Protein AF-A0A8H3DSY0-F1 (afdb_monomer)

Sequence (390 aa):
MTAYTLTVRREDEESLHKKRCLLPPDAIEKLGINTGEVIGVTAVDATRPIVLCVAWPWTQDVIQSGISLSQFSAKALNLGDGAQAQVWKNSLEGQIRRTSRVSLKPLESLPASAEKRRDWLKLLARETLIDLKYVIQGQVLTVTFEGHPRLFQIVEFDPKSQPEKLGEGIAGLSITQSIDWRSVIQSAAEVDWDTRVDVADEHETKPPIAAPVGSPYSMVGGLDKQIAVVRDLIEIPLTHPGLFHQFGLKLPKGILLYGPPGTGKTHLARAIARSTHASLLAISGAELASAFHGETEARLRAVFADARKQSPCIIVLDEVDAMCPRREDGGSGGVEARVVATLLTELDGIDAGGANDEPPRIVVVATTNRPNAIDPALRRPGRFDREIEI

InterPro domains:
  IPR003593 AAA+ ATPase domain [SM00382] (251-389)
  IPR003959 ATPase, AAA-type, core [PF00004] (255-390)
  IPR003960 ATPase, AAA-type, conserved site [PS00674] (362-380)
  IPR027417 P-loop containing nucleoside triphosphate hydrolase [G3DSA:3.40.50.300] (207-390)
  IPR027417 P-loop containing nucleoside triphosphate hydrolase [SSF52540] (220-390)
  IPR050168 AAA ATPase domain-containing protein [PTHR23077] (151-390)

Structure (mmCIF, N/CA/C/O backbone):
data_AF-A0A8H3DSY0-F1
#
_entry.id   AF-A0A8H3DSY0-F1
#
loop_
_atom_site.group_PDB
_atom_site.id
_atom_site.type_symbol
_atom_site.label_atom_id
_atom_site.label_alt_id
_atom_site.label_comp_id
_atom_site.label_asym_id
_atom_site.label_entity_id
_atom_site.label_seq_id
_atom_site.pdbx_PDB_ins_code
_atom_site.Cartn_x
_atom_site.Cartn_y
_atom_site.Cartn_z
_atom_site.occupancy
_atom_site.B_iso_or_equiv
_atom_site.auth_seq_id
_atom_site.auth_comp_id
_atom_site.auth_asym_id
_atom_site.auth_atom_id
_atom_site.pdbx_PDB_model_num
ATOM 1 N N . MET A 1 1 ? -18.916 -11.161 25.802 1.00 49.97 1 MET A N 1
ATOM 2 C CA . MET A 1 1 ? -19.747 -10.087 26.392 1.00 49.97 1 MET A CA 1
ATOM 3 C C . MET A 1 1 ? -21.089 -10.033 25.689 1.00 49.97 1 MET A C 1
ATOM 5 O O . MET A 1 1 ? -21.115 -9.998 24.465 1.00 49.97 1 MET A O 1
ATOM 9 N N . THR A 1 2 ? -22.169 -10.094 26.462 1.00 56.16 2 THR A N 1
ATOM 10 C CA . THR A 1 2 ? -23.566 -10.007 26.022 1.00 56.16 2 THR A CA 1
ATOM 11 C C . THR A 1 2 ? -23.870 -8.583 25.548 1.00 56.16 2 THR A C 1
ATOM 13 O O . THR A 1 2 ? -23.725 -7.637 26.315 1.00 56.16 2 THR A O 1
ATOM 16 N N . ALA A 1 3 ? -24.240 -8.417 24.277 1.00 64.12 3 ALA A N 1
ATOM 17 C CA . ALA A 1 3 ? -24.782 -7.156 23.775 1.00 64.12 3 ALA A CA 1
ATOM 18 C C . ALA A 1 3 ? -26.292 -7.139 24.044 1.00 64.12 3 ALA A C 1
ATOM 20 O O . ALA A 1 3 ? -26.982 -8.117 23.748 1.00 64.12 3 ALA A O 1
ATOM 21 N N . TYR A 1 4 ? -26.803 -6.056 24.624 1.00 71.81 4 TYR A N 1
ATOM 22 C CA . TYR A 1 4 ? -28.227 -5.890 24.905 1.00 71.81 4 TYR A CA 1
ATOM 23 C C . TYR A 1 4 ? -28.823 -4.898 23.912 1.00 71.81 4 TYR A C 1
ATOM 25 O O . TYR A 1 4 ? -28.290 -3.805 23.731 1.00 71.81 4 TYR A O 1
ATOM 33 N N . THR A 1 5 ? -29.904 -5.290 23.240 1.00 77.00 5 THR A N 1
ATOM 34 C CA . THR A 1 5 ? -30.566 -4.427 22.253 1.00 77.00 5 THR A CA 1
ATOM 35 C C . THR A 1 5 ? -31.666 -3.626 22.937 1.00 77.00 5 THR A C 1
ATOM 37 O O . THR A 1 5 ? -32.528 -4.198 23.602 1.00 77.00 5 THR A O 1
ATOM 40 N N . LEU A 1 6 ? -31.626 -2.306 22.782 1.00 78.56 6 LEU A N 1
ATOM 41 C CA . LEU A 1 6 ? -32.571 -1.356 23.363 1.00 78.56 6 LEU A CA 1
ATOM 42 C C . LEU A 1 6 ? -33.129 -0.435 22.281 1.00 78.56 6 LEU A C 1
ATOM 44 O O . LEU A 1 6 ? -32.470 -0.153 21.281 1.00 78.56 6 LEU A O 1
ATOM 48 N N . THR A 1 7 ? -34.346 0.054 22.495 1.00 79.12 7 THR A N 1
ATOM 49 C CA . THR A 1 7 ? -34.981 1.021 21.591 1.00 79.12 7 THR A CA 1
ATOM 50 C C . THR A 1 7 ? -34.541 2.434 21.961 1.00 79.12 7 THR A C 1
ATOM 52 O O . THR A 1 7 ? -34.705 2.853 23.103 1.00 79.12 7 THR A O 1
ATOM 55 N N . VAL A 1 8 ? -33.969 3.176 21.021 1.00 77.38 8 VAL A N 1
ATOM 56 C CA . VAL A 1 8 ? -33.474 4.534 21.236 1.00 77.38 8 VAL A CA 1
ATOM 57 C C . VAL A 1 8 ? -34.634 5.499 21.396 1.00 77.38 8 VAL A C 1
ATOM 59 O O . VAL A 1 8 ? -35.531 5.566 20.554 1.00 77.38 8 VAL A O 1
ATOM 62 N N . ARG A 1 9 ? -34.563 6.290 22.461 1.00 73.81 9 ARG A N 1
ATOM 63 C CA . ARG A 1 9 ? -35.343 7.505 22.639 1.00 73.81 9 ARG A CA 1
ATOM 64 C C . ARG A 1 9 ? -34.377 8.675 22.761 1.00 73.81 9 ARG A C 1
ATOM 66 O O . ARG A 1 9 ? -33.418 8.628 23.530 1.00 73.81 9 ARG A O 1
ATOM 73 N N . ARG A 1 10 ? -34.599 9.705 21.963 1.00 63.56 10 ARG A N 1
ATOM 74 C CA . ARG A 1 10 ? -33.813 10.927 21.964 1.00 63.56 10 ARG A CA 1
ATOM 75 C C . ARG A 1 10 ? -34.325 11.835 23.068 1.00 63.56 10 ARG A C 1
ATOM 77 O O . ARG A 1 10 ? -35.527 12.029 23.228 1.00 63.56 10 ARG A O 1
ATOM 84 N N . GLU A 1 11 ? -33.392 12.380 23.830 1.00 64.12 11 GLU A N 1
ATOM 85 C CA . GLU A 1 11 ? -33.694 13.405 24.820 1.00 64.12 11 GLU A CA 1
ATOM 86 C C . GLU A 1 11 ? -33.932 14.773 24.160 1.00 64.12 11 GLU A C 1
ATOM 88 O O . GLU A 1 11 ? -33.283 15.116 23.162 1.00 64.12 11 GLU A O 1
ATOM 93 N N . ASP A 1 12 ? -34.846 15.557 24.741 1.00 53.62 12 ASP A N 1
ATOM 94 C CA . ASP A 1 12 ? -35.121 16.936 24.332 1.00 53.62 12 ASP A CA 1
ATOM 95 C C . ASP A 1 12 ? -33.887 17.838 24.537 1.00 53.62 12 ASP A C 1
ATOM 97 O O . ASP A 1 12 ? -33.054 17.604 25.421 1.00 53.62 12 ASP A O 1
ATOM 101 N N . GLU A 1 13 ? -33.767 18.888 23.713 1.00 48.09 13 GLU A N 1
ATOM 102 C CA . GLU A 1 13 ? -32.598 19.791 23.646 1.00 48.09 13 GLU A CA 1
ATOM 103 C C . GLU A 1 13 ? -32.245 20.487 24.974 1.00 48.09 13 GLU A C 1
ATOM 105 O O . GLU A 1 13 ? -31.094 20.880 25.169 1.00 48.09 13 GLU A O 1
ATOM 110 N N . GLU A 1 14 ? -33.196 20.594 25.905 1.00 45.03 14 GLU A N 1
ATOM 111 C CA . GLU A 1 14 ? -33.034 21.266 27.205 1.00 45.03 14 GLU A CA 1
ATOM 112 C C . GLU A 1 14 ? -32.583 20.334 28.348 1.00 45.03 14 GLU A C 1
ATOM 114 O O . GLU A 1 14 ? -32.410 20.770 29.488 1.00 45.03 14 GLU A O 1
ATOM 119 N N . SER A 1 15 ? -32.368 19.045 28.075 1.00 50.84 15 SER A N 1
ATOM 120 C CA . SER A 1 15 ? -31.978 18.069 29.098 1.00 50.84 15 SER A CA 1
ATOM 121 C C . SER A 1 15 ? -30.579 18.344 29.691 1.00 50.84 15 SER A C 1
ATOM 123 O O . SER A 1 15 ? -29.562 18.444 29.001 1.00 50.84 15 SER A O 1
ATOM 125 N N . LEU A 1 16 ? -30.498 18.408 31.028 1.00 49.28 16 LEU A N 1
ATOM 126 C CA . LEU A 1 16 ? -29.251 18.585 31.799 1.00 49.28 16 LEU A CA 1
ATOM 127 C C . LEU A 1 16 ? -28.304 17.366 31.746 1.00 49.28 16 LEU A C 1
ATOM 129 O O . LEU A 1 16 ? -27.249 17.360 32.387 1.00 49.28 16 LEU A O 1
ATOM 133 N N . HIS A 1 17 ? -28.665 16.306 31.021 1.00 53.66 17 HIS A N 1
ATOM 134 C CA . HIS A 1 17 ? -28.008 14.999 31.069 1.00 53.66 17 HIS A CA 1
ATOM 135 C C . HIS A 1 17 ? -27.214 14.661 29.800 1.00 53.66 17 HIS A C 1
ATOM 137 O O . HIS A 1 17 ? -26.963 13.495 29.520 1.00 53.66 17 HIS A O 1
ATOM 143 N N . LYS A 1 18 ? -26.692 15.682 29.104 1.00 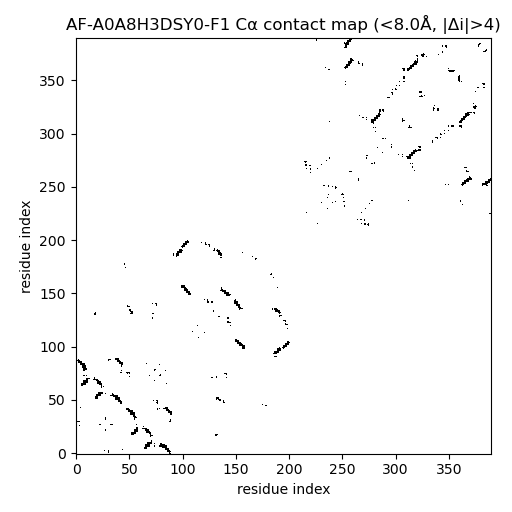57.19 18 LYS A N 1
ATOM 144 C CA . LYS A 1 18 ? -25.934 15.589 27.835 1.00 57.19 18 LYS A CA 1
ATOM 145 C C . LYS A 1 18 ? -24.836 14.507 27.772 1.00 57.19 18 LYS A C 1
ATOM 147 O O . LYS A 1 18 ? -24.554 13.996 26.691 1.00 57.19 18 LYS A O 1
ATOM 152 N N . LYS A 1 19 ? -24.244 14.156 28.923 1.00 59.47 19 LYS A N 1
ATOM 153 C CA . LYS A 1 19 ? -23.113 13.214 29.079 1.00 59.47 19 LYS A CA 1
ATOM 154 C C . LYS A 1 19 ? -23.519 11.794 29.492 1.00 59.47 19 LYS A C 1
ATOM 156 O O . LYS A 1 19 ? -22.667 10.909 29.579 1.00 59.47 19 LYS A O 1
ATOM 161 N N . ARG A 1 20 ? -24.785 11.591 29.855 1.00 70.88 20 ARG A N 1
ATOM 162 C CA . ARG A 1 20 ? -25.283 10.345 30.442 1.00 70.88 20 ARG A CA 1
ATOM 163 C C . ARG A 1 20 ? -26.105 9.601 29.410 1.00 70.88 20 ARG A C 1
ATOM 165 O O . ARG A 1 20 ? -26.843 10.196 28.635 1.00 70.88 20 ARG A O 1
ATOM 172 N N . CYS A 1 21 ? -25.964 8.291 29.422 1.00 75.31 21 CYS A N 1
ATOM 173 C CA . CYS A 1 21 ? -26.876 7.406 28.743 1.00 75.31 21 CYS A CA 1
ATOM 174 C C . CYS A 1 21 ? -27.734 6.739 29.800 1.00 75.31 21 CYS A C 1
ATOM 176 O O . CYS A 1 21 ? -27.216 6.058 30.691 1.00 75.31 21 CYS A O 1
ATOM 178 N N . LEU A 1 22 ? -29.035 6.994 29.728 1.00 79.50 22 LEU A N 1
ATOM 179 C CA . LEU A 1 22 ? -29.945 6.471 30.723 1.00 79.50 22 LEU A CA 1
ATOM 180 C C . LEU A 1 22 ? -30.463 5.112 30.273 1.00 79.50 22 LEU A C 1
ATOM 182 O O . LEU A 1 22 ? -31.034 4.966 29.189 1.00 79.50 22 LEU A O 1
ATOM 186 N N . LEU A 1 23 ? -30.223 4.123 31.122 1.00 79.75 23 LEU A N 1
ATOM 187 C CA . LEU A 1 23 ? -30.567 2.730 30.905 1.00 79.75 23 LEU A CA 1
ATOM 188 C C . LEU A 1 23 ? -31.631 2.293 31.920 1.00 79.75 23 LEU A C 1
ATOM 190 O O . LEU A 1 23 ? -31.632 2.772 33.061 1.00 79.75 23 LEU A O 1
ATOM 194 N N . PRO A 1 24 ? -32.516 1.357 31.542 1.00 80.81 24 PRO A N 1
ATOM 195 C CA . PRO A 1 24 ? -33.447 0.764 32.481 1.00 80.81 24 PRO A CA 1
ATOM 196 C C . PRO A 1 24 ? -32.663 -0.098 33.488 1.00 80.81 24 PRO A C 1
ATOM 198 O O . PRO A 1 24 ? -31.691 -0.754 33.089 1.00 80.81 24 PRO A O 1
ATOM 201 N N . PRO A 1 25 ? -33.070 -0.136 34.772 1.00 78.62 25 PRO A N 1
ATOM 202 C CA . PRO A 1 25 ? -32.398 -0.934 35.801 1.00 78.62 25 PRO A CA 1
ATOM 203 C C . PRO A 1 25 ? -32.184 -2.400 35.389 1.00 78.62 25 PRO A C 1
ATOM 205 O O . PRO A 1 25 ? -31.090 -2.932 35.564 1.00 78.62 25 PRO A O 1
ATOM 208 N N . ASP A 1 26 ? -33.169 -3.000 34.714 1.00 77.94 26 ASP A N 1
ATOM 209 C CA . ASP A 1 26 ? -33.106 -4.371 34.196 1.00 77.94 26 ASP A CA 1
ATOM 210 C C . ASP A 1 26 ? -31.959 -4.589 33.194 1.00 77.94 26 ASP A C 1
ATOM 212 O O . ASP A 1 26 ? -31.353 -5.660 33.152 1.00 77.94 26 ASP A O 1
ATOM 216 N N . ALA A 1 27 ? -31.655 -3.594 32.352 1.00 75.69 27 ALA A N 1
ATOM 217 C CA . ALA A 1 27 ? -30.549 -3.690 31.400 1.00 75.69 27 ALA A CA 1
ATOM 218 C C . ALA A 1 27 ? -29.196 -3.543 32.103 1.00 75.69 27 ALA A C 1
ATOM 220 O O . ALA A 1 27 ? -28.253 -4.242 31.740 1.00 75.69 27 ALA A O 1
ATOM 221 N N . ILE A 1 28 ? -29.107 -2.674 33.116 1.00 77.94 28 ILE A N 1
ATOM 222 C CA . ILE A 1 28 ? -27.895 -2.481 33.926 1.00 77.94 28 ILE A CA 1
ATOM 223 C C . ILE A 1 28 ? -27.540 -3.779 34.664 1.00 77.94 28 ILE A C 1
ATOM 225 O O . ILE A 1 28 ? -26.392 -4.223 34.601 1.00 77.94 28 ILE A O 1
ATOM 229 N N . GLU A 1 29 ? -28.532 -4.428 35.281 1.00 79.31 29 GLU A N 1
ATOM 230 C CA . GLU A 1 29 ? -28.356 -5.704 35.982 1.00 79.31 29 GLU A CA 1
ATOM 231 C C . GLU A 1 29 ? -27.945 -6.829 35.017 1.00 79.31 29 GLU A C 1
ATOM 233 O O . GLU A 1 29 ? -26.958 -7.525 35.258 1.00 79.31 29 GLU A O 1
ATOM 238 N N . LYS A 1 30 ? -28.623 -6.960 33.866 1.00 78.69 30 LYS A N 1
ATOM 239 C CA . LYS A 1 30 ? -28.296 -7.978 32.847 1.00 78.69 30 LYS A CA 1
ATOM 240 C C . LYS A 1 30 ? -26.928 -7.784 32.195 1.00 78.69 30 LYS A C 1
ATOM 242 O O . LYS A 1 30 ? -26.298 -8.764 31.796 1.00 78.69 30 LYS A O 1
ATOM 247 N N . LEU A 1 31 ? -26.488 -6.539 32.034 1.00 75.69 31 LEU A N 1
ATOM 248 C CA . LEU A 1 31 ? -25.172 -6.214 31.485 1.00 75.69 31 LEU A CA 1
ATOM 249 C C . LEU A 1 31 ? -24.055 -6.299 32.543 1.00 75.69 31 LEU A C 1
ATOM 251 O O . LEU A 1 31 ? -22.880 -6.300 32.172 1.00 75.69 31 LEU A O 1
ATOM 255 N N . GLY A 1 32 ? -24.395 -6.381 33.836 1.00 76.81 32 GLY A N 1
ATOM 256 C CA . GLY A 1 32 ? -23.428 -6.401 34.938 1.00 76.81 32 GLY A CA 1
ATOM 257 C C . GLY A 1 32 ? -22.608 -5.109 35.028 1.00 76.81 32 GLY A C 1
ATOM 258 O O . GLY A 1 32 ? -21.389 -5.158 35.222 1.00 76.81 32 GLY A O 1
ATOM 259 N N . ILE A 1 33 ? -23.253 -3.964 34.799 1.00 78.25 33 ILE A N 1
ATOM 260 C CA . ILE A 1 33 ? -22.626 -2.636 34.742 1.00 78.25 33 ILE A CA 1
ATOM 261 C C . ILE A 1 33 ? -22.951 -1.876 36.031 1.00 78.25 33 ILE A C 1
ATOM 263 O O . ILE A 1 33 ? -24.068 -1.964 36.533 1.00 78.25 33 ILE A O 1
ATOM 267 N N . ASN A 1 34 ? -22.001 -1.113 36.567 1.00 79.44 34 ASN A N 1
ATOM 268 C CA . ASN A 1 34 ? -22.267 -0.207 37.687 1.00 79.44 34 ASN A CA 1
ATOM 269 C C . ASN A 1 34 ? -22.708 1.180 37.197 1.00 79.44 34 ASN A C 1
ATOM 271 O O . ASN A 1 34 ? -22.289 1.658 36.143 1.00 79.44 34 ASN A O 1
ATOM 275 N N . THR A 1 35 ? -23.521 1.877 37.992 1.00 76.62 35 THR A N 1
ATOM 276 C CA . THR A 1 35 ? -23.859 3.283 37.720 1.00 76.62 35 THR A CA 1
ATOM 277 C C . THR A 1 35 ? -22.584 4.123 37.628 1.00 76.62 35 THR A C 1
ATOM 279 O O . THR A 1 35 ? -21.779 4.129 38.557 1.00 76.62 35 THR A O 1
ATOM 282 N N . GLY A 1 36 ? -22.416 4.860 36.531 1.00 70.31 36 GLY A N 1
ATOM 283 C CA . GLY A 1 36 ? -21.226 5.669 36.278 1.00 70.31 36 GLY A CA 1
ATOM 284 C C . GLY A 1 36 ? -20.126 4.971 35.471 1.00 70.31 36 GLY A C 1
ATOM 285 O O . GLY A 1 36 ? -19.141 5.628 35.137 1.00 70.31 36 GLY A O 1
ATOM 286 N N . GLU A 1 37 ? -20.278 3.690 35.119 1.00 74.50 37 GLU A N 1
ATOM 287 C CA . GLU A 1 37 ? -19.355 3.006 34.204 1.00 74.50 37 GLU A CA 1
ATOM 288 C C . GLU A 1 37 ? -19.527 3.487 32.755 1.00 74.50 37 GLU A C 1
ATOM 290 O O . GLU A 1 37 ? -20.607 3.904 32.328 1.00 74.50 37 GLU A O 1
ATOM 295 N N . VAL A 1 38 ? -18.444 3.420 31.979 1.00 73.25 38 VAL A N 1
ATOM 296 C CA . VAL A 1 38 ? -18.466 3.737 30.547 1.00 73.25 38 VAL A CA 1
ATOM 297 C C . VAL A 1 38 ? -19.011 2.540 29.776 1.00 73.25 38 VAL A C 1
ATOM 299 O O . VAL A 1 38 ? -18.617 1.400 30.012 1.00 73.25 38 VAL A O 1
ATOM 302 N N . ILE A 1 39 ? -19.892 2.798 28.820 1.00 75.12 39 ILE A N 1
ATOM 303 C CA . ILE A 1 39 ? -20.521 1.788 27.970 1.00 75.12 39 ILE A CA 1
ATOM 304 C C . ILE A 1 39 ? -20.320 2.141 26.503 1.00 75.12 39 ILE A C 1
ATOM 306 O O . ILE A 1 39 ? -20.186 3.314 26.154 1.00 75.12 39 ILE A O 1
ATOM 310 N N . GLY A 1 40 ? -20.291 1.118 25.652 1.00 75.25 40 GLY A N 1
ATOM 311 C CA . GLY A 1 40 ? -20.308 1.293 24.204 1.00 75.25 40 GLY A CA 1
ATOM 312 C C . GLY A 1 40 ? -21.726 1.169 23.667 1.00 75.25 40 GLY A C 1
ATOM 313 O O . GLY A 1 40 ? -22.463 0.269 24.075 1.00 75.25 40 GLY A O 1
ATOM 314 N N . VAL A 1 41 ? -22.095 2.072 22.760 1.00 74.44 41 VAL A N 1
ATOM 315 C CA . VAL A 1 41 ? -23.382 2.066 22.062 1.00 74.44 41 VAL A CA 1
ATOM 316 C C . VAL A 1 41 ? -23.139 2.116 20.556 1.00 74.44 41 VAL A C 1
ATOM 318 O O . VAL A 1 41 ? -22.352 2.934 20.076 1.00 74.44 41 VAL A O 1
ATOM 321 N N . THR A 1 42 ? -23.829 1.257 19.805 1.00 72.81 42 THR A N 1
ATOM 322 C CA . THR A 1 42 ? -23.864 1.288 18.333 1.00 72.81 42 THR A CA 1
ATOM 323 C C . THR A 1 42 ? -25.265 1.017 17.799 1.00 72.81 42 THR A C 1
ATOM 325 O O . THR A 1 42 ? -26.134 0.521 18.517 1.00 72.81 42 THR A O 1
ATOM 328 N N . ALA A 1 43 ? -25.491 1.338 16.529 1.00 70.00 43 ALA A N 1
ATOM 329 C CA . ALA A 1 43 ? -26.677 0.903 15.803 1.00 70.00 43 ALA A CA 1
ATOM 330 C C . ALA A 1 43 ? -26.671 -0.628 15.623 1.00 70.00 43 ALA A C 1
ATOM 332 O O . ALA A 1 43 ? -25.614 -1.226 15.443 1.00 70.00 43 ALA A O 1
ATOM 333 N N . VAL A 1 44 ? -27.848 -1.267 15.634 1.00 65.44 44 VAL A N 1
ATOM 334 C CA . VAL A 1 44 ? -27.969 -2.719 15.362 1.00 65.44 44 VAL A CA 1
ATOM 335 C C . VAL A 1 44 ? -27.420 -3.092 13.974 1.00 65.44 44 VAL A C 1
ATOM 337 O O . VAL A 1 44 ? -26.824 -4.158 13.812 1.00 65.44 44 VAL A O 1
ATOM 340 N N . ASP A 1 45 ? -27.539 -2.187 13.001 1.00 57.62 45 ASP A N 1
ATOM 341 C CA . ASP A 1 45 ? -26.873 -2.286 11.703 1.00 57.62 45 ASP A CA 1
ATOM 342 C C . ASP A 1 45 ? -25.389 -1.927 11.878 1.00 57.62 45 ASP A C 1
ATOM 344 O O . ASP A 1 45 ? -24.993 -0.762 11.798 1.00 57.62 45 ASP A O 1
ATOM 348 N N . ALA A 1 46 ? -24.580 -2.948 12.173 1.00 51.59 46 ALA A N 1
ATOM 349 C CA . ALA A 1 46 ? -23.188 -2.903 12.637 1.00 51.59 46 ALA A CA 1
ATOM 350 C C . ALA A 1 46 ? -22.147 -2.258 11.683 1.00 51.59 46 ALA A C 1
ATOM 352 O O . ALA A 1 46 ? -20.957 -2.543 11.785 1.00 51.59 46 ALA A O 1
ATOM 353 N N . THR A 1 47 ? -22.557 -1.385 10.760 1.00 44.81 47 THR A N 1
ATOM 354 C CA . THR A 1 47 ? -21.696 -0.669 9.802 1.00 44.81 47 THR A CA 1
ATOM 355 C C . THR A 1 47 ? -21.474 0.806 10.172 1.00 44.81 47 THR A C 1
ATOM 357 O O . THR A 1 47 ? -20.972 1.575 9.354 1.00 44.81 47 THR A O 1
ATOM 360 N N . ARG A 1 48 ? -21.912 1.239 11.363 1.00 51.69 48 ARG A N 1
ATOM 361 C CA . ARG A 1 48 ? -22.024 2.650 11.782 1.00 51.69 48 ARG A CA 1
ATOM 362 C C . ARG A 1 48 ? -21.139 2.991 12.995 1.00 51.69 48 ARG A C 1
ATOM 364 O O . ARG A 1 48 ? -20.699 2.073 13.688 1.00 51.69 48 ARG A O 1
ATOM 371 N N . PRO A 1 49 ? -20.835 4.290 13.222 1.00 55.44 49 PRO A N 1
ATOM 372 C CA . PRO A 1 49 ? -19.926 4.741 14.281 1.00 55.44 49 PRO A CA 1
ATOM 373 C C . PRO A 1 49 ? -20.348 4.242 15.663 1.00 55.44 49 PRO A C 1
ATOM 375 O O . PRO A 1 49 ? -21.521 3.986 15.906 1.00 55.44 49 PRO A O 1
ATOM 378 N N . ILE A 1 50 ? -19.377 4.121 16.565 1.00 66.75 50 ILE A N 1
ATOM 379 C CA . ILE A 1 50 ? -19.577 3.735 17.964 1.00 66.75 50 ILE A CA 1
ATOM 380 C C . ILE A 1 50 ? -19.465 4.996 18.821 1.00 66.75 50 ILE A C 1
ATOM 382 O O . ILE A 1 50 ? -18.602 5.841 18.574 1.00 66.75 50 ILE A O 1
ATOM 386 N N . VAL A 1 51 ? -20.313 5.112 19.841 1.00 67.81 51 VAL A N 1
ATOM 387 C CA . VAL A 1 51 ? -20.233 6.177 20.846 1.00 67.81 51 VAL A CA 1
ATOM 388 C C . VAL A 1 51 ? -19.993 5.556 22.215 1.00 67.81 51 VAL A C 1
ATOM 390 O O . VAL A 1 51 ? -20.641 4.577 22.586 1.00 67.81 51 VAL A O 1
ATOM 393 N N . LEU A 1 52 ? -19.057 6.139 22.964 1.00 72.75 52 LEU A N 1
ATOM 394 C CA . LEU A 1 52 ? -18.864 5.843 24.378 1.00 72.75 52 LEU A CA 1
ATOM 395 C C . LEU A 1 52 ? -19.674 6.833 25.212 1.00 72.75 52 LEU A C 1
ATOM 397 O O . LEU A 1 52 ? -19.627 8.038 24.976 1.00 72.75 52 LEU A O 1
ATOM 401 N N . CYS A 1 53 ? -20.407 6.337 26.199 1.00 72.19 53 CYS A N 1
ATOM 402 C CA . CYS A 1 53 ? -21.194 7.168 27.104 1.00 72.19 53 CYS A CA 1
ATOM 403 C C . CYS A 1 53 ? -21.163 6.605 28.526 1.00 72.19 53 CYS A C 1
ATOM 405 O O . CYS A 1 53 ? -20.710 5.486 28.753 1.00 72.19 53 CYS A O 1
ATOM 407 N N . VAL A 1 54 ? -21.602 7.396 29.505 1.00 76.25 54 VAL A N 1
ATOM 408 C CA . VAL A 1 54 ? -21.639 6.970 30.910 1.00 76.25 54 VAL A CA 1
ATOM 409 C C . VAL A 1 54 ? -23.011 6.390 31.230 1.00 76.25 54 VAL A C 1
ATOM 411 O O . VAL A 1 54 ? -24.012 7.098 31.097 1.00 76.25 54 VAL A O 1
ATOM 414 N N . ALA A 1 55 ? -23.059 5.134 31.672 1.00 79.62 55 ALA A N 1
ATOM 415 C CA . ALA A 1 55 ? -24.285 4.473 32.102 1.00 79.62 55 ALA A CA 1
ATOM 416 C C . ALA A 1 55 ? -24.868 5.149 33.342 1.00 79.62 55 ALA A C 1
ATOM 418 O O . ALA A 1 55 ? -24.181 5.353 34.348 1.00 79.62 55 ALA A O 1
ATOM 419 N N . TRP A 1 56 ? -26.159 5.454 33.295 1.00 81.62 56 TRP A N 1
ATOM 420 C CA . TRP A 1 56 ? -26.895 5.995 34.427 1.00 81.62 56 TRP A CA 1
ATOM 421 C C . TRP A 1 56 ? -28.285 5.347 34.513 1.00 81.62 56 TRP A C 1
ATOM 423 O O . TRP A 1 56 ? -28.905 5.123 33.477 1.00 81.62 56 TRP A O 1
ATOM 433 N N . PRO A 1 57 ? -28.799 5.007 35.704 1.00 79.75 57 PRO A N 1
ATOM 434 C CA . PRO A 1 57 ? -30.125 4.416 35.832 1.00 79.75 57 PRO A CA 1
ATOM 435 C C . PRO A 1 57 ? -31.219 5.461 35.587 1.00 79.75 57 PRO A C 1
ATOM 437 O O . PRO A 1 57 ? -31.139 6.585 36.089 1.00 79.75 57 PRO A O 1
ATOM 440 N N . TRP A 1 58 ? -32.253 5.083 34.836 1.00 74.19 58 TRP A N 1
ATOM 441 C CA . TRP A 1 58 ? -33.473 5.878 34.676 1.00 74.19 58 TRP A CA 1
ATOM 442 C C . TRP A 1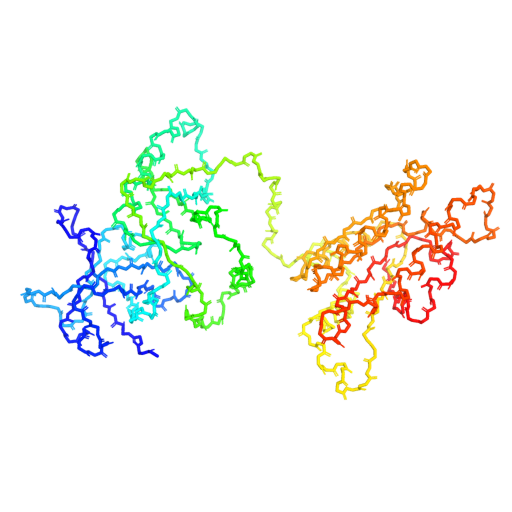 58 ? -34.463 5.591 35.821 1.00 74.19 58 TRP A C 1
ATOM 444 O O . TRP A 1 58 ? -34.686 4.432 36.166 1.00 74.19 58 TRP A O 1
ATOM 454 N N . THR A 1 59 ? -35.062 6.633 36.411 1.00 60.53 59 THR A N 1
ATOM 455 C CA . THR A 1 59 ? -35.892 6.540 37.635 1.00 60.53 59 THR A CA 1
ATOM 456 C C . THR A 1 59 ? -37.378 6.887 37.455 1.00 60.53 59 THR A C 1
ATOM 458 O O . THR A 1 59 ? -38.116 6.826 38.434 1.00 60.53 59 THR A O 1
ATOM 461 N N . GLN A 1 60 ? -37.846 7.238 36.250 1.00 57.38 60 GLN A N 1
ATOM 462 C CA . GLN A 1 60 ? -39.263 7.560 35.990 1.00 57.38 60 GLN A CA 1
ATOM 463 C C . GLN A 1 60 ? -39.971 6.486 35.145 1.00 57.38 60 GLN A C 1
ATOM 465 O O . GLN A 1 60 ? -39.391 5.936 34.212 1.00 57.38 60 GLN A O 1
ATOM 470 N N . ASP A 1 61 ? -41.228 6.196 35.478 1.00 51.25 61 ASP A N 1
ATOM 471 C CA . ASP A 1 61 ? -42.030 5.101 34.921 1.00 51.25 61 ASP A CA 1
ATOM 472 C C . ASP A 1 61 ? -42.180 5.111 33.378 1.00 51.25 61 ASP A C 1
ATOM 474 O O . ASP A 1 61 ? -42.288 6.159 32.741 1.00 51.25 61 ASP A O 1
ATOM 478 N N . VAL A 1 62 ? -42.326 3.894 32.822 1.00 48.91 62 VAL A N 1
ATOM 479 C CA . VAL A 1 62 ? -42.971 3.522 31.532 1.00 48.91 62 VAL A CA 1
ATOM 480 C C . VAL A 1 62 ? -42.102 3.058 30.337 1.00 48.91 62 VAL A C 1
ATOM 482 O O . VAL A 1 62 ? -42.669 2.752 29.295 1.00 48.91 62 VAL A O 1
ATOM 485 N N . ILE A 1 63 ? -40.784 2.810 30.414 1.00 52.31 63 ILE A N 1
ATOM 486 C CA . ILE A 1 63 ? -40.123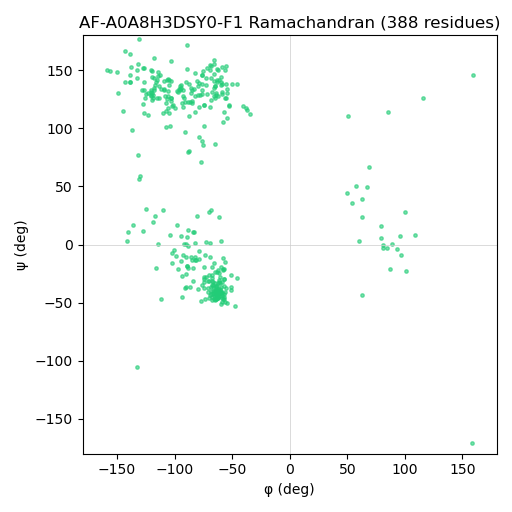 2.050 29.312 1.00 52.31 63 ILE A CA 1
ATOM 487 C C . ILE A 1 63 ? -39.135 0.996 29.822 1.00 52.31 63 ILE A C 1
ATOM 489 O O . ILE A 1 63 ? -37.974 1.282 30.087 1.00 52.31 63 ILE A O 1
ATOM 493 N N . GLN A 1 64 ? -39.587 -0.260 29.886 1.00 55.06 64 GLN A N 1
ATOM 494 C CA . GLN A 1 64 ? -38.769 -1.422 30.274 1.00 55.06 64 GLN A CA 1
ATOM 495 C C . GLN A 1 64 ? -37.686 -1.803 29.236 1.00 55.06 64 GLN A C 1
ATOM 497 O O . GLN A 1 64 ? -36.821 -2.628 29.518 1.00 55.06 64 GLN A O 1
ATOM 502 N N . SER A 1 65 ? -37.709 -1.223 28.029 1.00 59.44 65 SER A N 1
ATOM 503 C CA . SER A 1 65 ? -36.879 -1.657 26.889 1.00 59.44 65 SER A CA 1
ATOM 504 C C . SER A 1 65 ? -36.214 -0.525 26.085 1.00 59.44 65 SER A C 1
ATOM 506 O O . SER A 1 65 ? -35.772 -0.750 24.954 1.00 59.44 65 SER A O 1
ATOM 508 N N . GLY A 1 66 ? -36.135 0.688 26.642 1.00 70.19 66 GLY A N 1
ATOM 509 C CA . GLY A 1 66 ? -35.626 1.873 25.942 1.00 70.19 66 GLY A CA 1
ATOM 510 C C . GLY A 1 66 ? -34.302 2.400 26.494 1.00 70.19 66 GLY A C 1
ATOM 511 O O . GLY A 1 66 ? -34.078 2.338 27.695 1.00 70.19 66 GLY A O 1
ATOM 512 N N . ILE A 1 67 ? -33.443 2.938 25.628 1.00 78.50 67 ILE A N 1
ATOM 513 C CA . ILE A 1 67 ? -32.215 3.664 25.981 1.00 78.50 67 ILE A CA 1
ATOM 514 C C . ILE A 1 67 ? -32.411 5.149 25.687 1.00 78.50 67 ILE A C 1
ATOM 516 O O . ILE A 1 67 ? -32.789 5.505 24.570 1.00 78.50 67 ILE A O 1
ATOM 520 N N . SER A 1 68 ? -32.147 6.014 26.669 1.00 76.25 68 SER A N 1
ATOM 521 C CA . SER A 1 68 ? -32.107 7.458 26.423 1.00 76.25 68 SER A CA 1
ATOM 522 C C . SER A 1 68 ? -30.703 7.862 25.994 1.00 76.25 68 SER A C 1
ATOM 524 O O . SER A 1 68 ? -29.726 7.608 26.712 1.00 76.25 68 SER A O 1
ATOM 526 N N . LEU A 1 69 ? -30.600 8.477 24.819 1.00 72.56 69 LEU A N 1
ATOM 527 C CA . LEU A 1 69 ? -29.359 9.047 24.307 1.00 72.56 69 LEU A CA 1
ATOM 528 C C . LEU A 1 69 ? -29.497 10.559 24.178 1.00 72.56 69 LEU A C 1
ATOM 530 O O . LEU A 1 69 ? -30.522 11.072 23.720 1.00 72.56 69 LEU A O 1
ATOM 534 N N . SER A 1 70 ? -28.415 11.270 24.505 1.00 68.69 70 SER A N 1
ATOM 535 C CA . SER A 1 70 ? -28.335 12.697 24.222 1.00 68.69 70 SER A CA 1
ATOM 536 C C . SER A 1 70 ? -28.481 12.957 22.723 1.00 68.69 70 SER A C 1
ATOM 538 O O . SER A 1 70 ? -28.117 12.130 21.877 1.00 68.69 70 SER A O 1
ATOM 540 N N . GLN A 1 71 ? -28.987 14.144 22.387 1.00 64.56 71 GLN A N 1
ATOM 541 C CA . GLN A 1 71 ? -29.192 14.577 21.007 1.00 64.56 71 GLN A CA 1
ATOM 542 C C . GLN A 1 71 ? -27.937 14.394 20.132 1.00 64.56 71 GLN A C 1
ATOM 544 O O . GLN A 1 71 ? -28.036 14.043 18.955 1.00 64.56 71 GLN A O 1
ATOM 549 N N . PHE A 1 72 ? -26.761 14.614 20.722 1.00 64.00 72 PHE A N 1
ATOM 550 C CA . PHE A 1 72 ? -25.461 14.498 20.071 1.00 64.00 72 PHE A CA 1
ATOM 551 C C . PHE A 1 72 ? -25.054 13.046 19.837 1.00 64.00 72 PHE A C 1
ATOM 553 O O . PHE A 1 72 ? -24.678 12.704 18.719 1.00 64.00 72 PHE A O 1
ATOM 560 N N . SER A 1 73 ? -25.187 12.182 20.847 1.00 66.50 73 SER A N 1
ATOM 561 C CA . SER A 1 73 ? -24.888 10.752 20.724 1.00 66.50 73 SER A CA 1
ATOM 562 C C . SER A 1 73 ? -25.822 10.067 19.725 1.00 66.50 73 SER A C 1
ATOM 564 O O . SER A 1 73 ? -25.368 9.292 18.888 1.00 66.50 73 SER A O 1
ATOM 566 N N . ALA A 1 74 ? -27.115 10.408 19.741 1.00 67.56 74 ALA A N 1
ATOM 567 C CA . ALA A 1 74 ? -28.086 9.904 18.772 1.00 67.56 74 ALA A CA 1
ATOM 568 C C . ALA A 1 74 ? -27.757 10.355 17.335 1.00 67.56 74 ALA A C 1
ATOM 570 O O . ALA A 1 74 ? -27.748 9.532 16.420 1.00 67.56 74 ALA A O 1
ATOM 571 N N . LYS A 1 75 ? -27.409 11.638 17.135 1.00 65.44 75 LYS A N 1
ATOM 572 C CA . LYS A 1 75 ? -26.959 12.165 15.831 1.00 65.44 75 LYS A CA 1
ATOM 573 C C . LYS A 1 75 ? -25.658 11.515 15.358 1.00 65.44 75 LYS A C 1
ATOM 575 O O . LYS A 1 75 ? -25.571 11.150 14.192 1.00 65.44 75 LYS A O 1
ATOM 580 N N . ALA A 1 76 ? -24.676 11.340 16.244 1.00 63.09 76 ALA A N 1
ATOM 581 C CA . ALA A 1 76 ? -23.401 10.701 15.917 1.00 63.09 76 ALA A CA 1
ATOM 582 C C . ALA A 1 76 ? -23.601 9.258 15.434 1.00 63.09 76 ALA A C 1
ATOM 584 O O . ALA A 1 76 ? -22.993 8.856 14.450 1.00 63.09 76 ALA A O 1
ATOM 585 N N . LEU A 1 77 ? -24.515 8.514 16.063 1.00 64.31 77 LEU A N 1
ATOM 586 C CA . LEU A 1 77 ? -24.899 7.160 15.648 1.00 64.31 77 LEU A CA 1
ATOM 587 C C . LEU A 1 77 ? -25.868 7.133 14.448 1.00 64.31 77 LEU A C 1
ATOM 589 O O . LEU A 1 77 ? -26.186 6.060 13.929 1.00 64.31 77 LEU A O 1
ATOM 593 N N . ASN A 1 78 ? -26.339 8.301 13.996 1.00 63.62 78 ASN A N 1
ATOM 594 C CA . ASN A 1 78 ? -27.410 8.463 13.013 1.00 63.62 78 ASN A CA 1
ATOM 595 C C . ASN A 1 78 ? -28.661 7.630 13.370 1.00 63.62 78 ASN A C 1
ATOM 597 O O . ASN A 1 78 ? -29.226 6.926 12.527 1.00 63.62 78 ASN A O 1
ATOM 601 N N . LEU A 1 79 ? -29.045 7.666 14.650 1.00 68.50 79 LEU A N 1
ATOM 602 C CA . LEU A 1 79 ? -30.197 6.965 15.212 1.00 68.50 79 LEU A CA 1
ATOM 603 C C . LEU A 1 79 ? -31.344 7.955 15.441 1.00 68.50 79 LEU A C 1
ATOM 605 O O . LEU A 1 79 ? -31.176 8.987 16.094 1.00 68.50 79 LEU A O 1
ATOM 609 N N . GLY A 1 80 ? -32.509 7.633 14.878 1.00 66.25 80 GLY A N 1
ATOM 610 C CA . GLY A 1 80 ? -33.765 8.335 15.140 1.00 66.25 80 GLY A CA 1
ATOM 611 C C . GLY A 1 80 ? -34.526 7.736 16.325 1.00 66.25 80 GLY A C 1
ATOM 612 O O . GLY A 1 80 ? -34.175 6.664 16.821 1.00 66.25 80 GLY A O 1
ATOM 613 N N . ASP A 1 81 ? -35.593 8.412 16.750 1.00 67.00 81 ASP A N 1
ATOM 614 C CA . ASP A 1 81 ? -36.513 7.874 17.755 1.00 67.00 81 ASP A CA 1
ATOM 615 C C . ASP A 1 81 ? -37.130 6.555 17.282 1.00 67.00 81 ASP A C 1
ATOM 617 O O . ASP A 1 81 ? -37.607 6.446 16.153 1.00 67.00 81 ASP A O 1
ATOM 621 N N . GLY A 1 82 ? -37.104 5.540 18.147 1.00 69.19 82 GLY A N 1
ATOM 622 C CA . GLY A 1 82 ? -37.599 4.199 17.837 1.00 69.19 82 GLY A CA 1
ATOM 623 C C . GLY A 1 82 ? -36.595 3.288 17.118 1.00 69.19 82 GLY A C 1
ATOM 624 O O . GLY A 1 82 ? -36.906 2.119 16.892 1.00 69.19 82 GLY A O 1
ATOM 625 N N . ALA A 1 83 ? -35.395 3.771 16.778 1.00 73.50 83 ALA A N 1
ATOM 626 C CA . ALA A 1 83 ? -34.339 2.929 16.214 1.00 73.50 83 ALA A CA 1
ATOM 627 C C . ALA A 1 83 ? -33.790 1.948 17.264 1.00 73.50 83 ALA A C 1
ATOM 629 O O . ALA A 1 83 ? -33.836 2.226 18.458 1.00 73.50 83 ALA A O 1
ATOM 630 N N . GLN A 1 84 ? -33.238 0.807 16.848 1.00 76.75 84 GLN A N 1
ATOM 631 C CA . GLN A 1 84 ? -32.611 -0.124 17.789 1.00 76.75 84 GLN A CA 1
ATOM 632 C C . GLN A 1 84 ? -31.103 0.121 17.902 1.00 76.75 84 GLN A C 1
ATOM 634 O O . GLN A 1 84 ? -30.398 0.255 16.898 1.00 76.75 84 GLN A O 1
ATOM 639 N N . ALA A 1 85 ? -30.609 0.141 19.138 1.00 76.12 85 ALA A N 1
ATOM 640 C CA . ALA A 1 85 ? -29.196 0.245 19.473 1.00 76.12 85 ALA A CA 1
ATOM 641 C C . ALA A 1 85 ? -28.736 -0.974 20.274 1.00 76.12 85 ALA A C 1
ATOM 643 O O . ALA A 1 85 ? -29.469 -1.485 21.120 1.00 76.12 85 ALA A O 1
ATOM 644 N N . GLN A 1 86 ? -27.504 -1.414 20.036 1.00 77.44 86 GLN A N 1
ATOM 645 C CA . GLN A 1 86 ? -26.826 -2.401 20.869 1.00 77.44 86 GLN A CA 1
ATOM 646 C C . GLN A 1 86 ? -25.940 -1.697 21.886 1.00 77.44 86 GLN A C 1
ATOM 648 O O . GLN A 1 86 ? -25.173 -0.797 21.540 1.00 77.44 86 GLN A O 1
ATOM 653 N N . VAL A 1 87 ? -26.040 -2.146 23.133 1.00 77.50 87 VAL A N 1
ATOM 654 C CA . VAL A 1 87 ? -25.240 -1.677 24.260 1.00 77.50 87 VAL A CA 1
ATOM 655 C C . VAL A 1 87 ? -24.400 -2.824 24.789 1.00 77.50 87 VAL A C 1
ATOM 657 O O . VAL A 1 87 ? -24.896 -3.940 24.955 1.00 77.50 87 VAL A O 1
ATOM 660 N N . TRP A 1 88 ? -23.138 -2.551 25.098 1.00 73.25 88 TRP A N 1
ATOM 661 C CA . TRP A 1 88 ? -22.263 -3.506 25.767 1.00 73.25 88 TRP A CA 1
ATOM 662 C C . TRP A 1 88 ? -21.424 -2.832 26.846 1.00 73.25 88 TRP A C 1
ATOM 664 O O . TRP A 1 88 ? -21.096 -1.642 26.779 1.00 73.25 88 TRP A O 1
ATOM 674 N N . LYS A 1 89 ? -21.045 -3.634 27.844 1.00 72.25 89 LYS A N 1
ATOM 675 C CA . LYS A 1 89 ? -20.085 -3.226 28.865 1.00 72.25 89 LYS A CA 1
ATOM 676 C C . LYS A 1 89 ? -18.735 -2.938 28.211 1.00 72.25 89 LYS A C 1
ATOM 678 O O . LYS A 1 89 ? -18.207 -3.775 27.476 1.00 72.25 89 LYS A O 1
ATOM 683 N N . ASN A 1 90 ? -18.175 -1.765 28.485 1.00 67.19 90 ASN A N 1
ATOM 684 C CA . ASN A 1 90 ? -16.838 -1.433 28.026 1.00 67.19 90 ASN A CA 1
ATOM 685 C C . ASN A 1 90 ? -15.794 -2.159 28.894 1.00 67.19 90 ASN A C 1
ATOM 687 O O . ASN A 1 90 ? -15.857 -2.084 30.115 1.00 67.19 90 ASN A O 1
ATOM 691 N N . SER A 1 91 ? -14.835 -2.857 28.276 1.00 58.34 91 SER A N 1
ATOM 692 C CA . SER A 1 91 ? -13.716 -3.515 28.989 1.00 58.34 91 SER A CA 1
ATOM 693 C C . SER A 1 91 ? -12.454 -2.649 29.066 1.00 58.34 91 SER A C 1
ATOM 695 O O . SER A 1 91 ? -11.410 -3.134 29.484 1.00 58.34 91 SER A O 1
ATOM 697 N N . LEU A 1 92 ? -12.520 -1.382 28.641 1.00 56.22 92 LEU A N 1
ATOM 698 C CA . LEU A 1 92 ? -11.363 -0.483 28.522 1.00 56.22 92 LEU A CA 1
ATOM 699 C C . LEU A 1 92 ? -10.928 0.166 29.849 1.00 56.22 92 LEU A C 1
ATOM 701 O O . LEU A 1 92 ? -10.307 1.233 29.840 1.00 56.22 92 LEU A O 1
ATOM 705 N N . GLU A 1 93 ? -11.234 -0.447 30.995 1.00 48.62 93 GLU A N 1
ATOM 706 C CA . GLU A 1 93 ? -10.747 0.029 32.293 1.00 48.62 93 GLU A CA 1
ATOM 707 C C . GLU A 1 93 ? -9.206 0.075 32.284 1.00 48.62 93 GLU A C 1
ATOM 709 O O . GLU A 1 93 ? -8.531 -0.939 32.136 1.00 48.62 93 GLU A O 1
ATOM 714 N N . GLY A 1 94 ? -8.644 1.287 32.376 1.00 52.53 94 GLY A N 1
ATOM 715 C CA . GLY A 1 94 ? -7.197 1.546 32.334 1.00 52.53 94 GLY A CA 1
ATOM 716 C C . GLY A 1 94 ? -6.616 1.952 30.969 1.00 52.53 94 GLY A C 1
ATOM 717 O O . GLY A 1 94 ? -5.470 2.397 30.917 1.00 52.53 94 GLY A O 1
ATOM 718 N N . GLN A 1 95 ? -7.382 1.867 29.875 1.00 56.56 95 GLN A N 1
ATOM 719 C CA . GLN A 1 95 ? -6.957 2.313 28.532 1.00 56.56 95 GLN A CA 1
ATOM 720 C C . GLN A 1 95 ? -7.523 3.685 28.134 1.00 56.56 95 GLN A C 1
ATOM 722 O O . GLN A 1 95 ? -7.152 4.229 27.093 1.00 56.56 95 GLN A O 1
ATOM 727 N N . ILE A 1 96 ? -8.389 4.261 28.972 1.00 63.97 96 ILE A N 1
ATOM 728 C CA . ILE A 1 96 ? -8.874 5.633 28.819 1.00 63.97 96 ILE A CA 1
ATOM 729 C C . ILE A 1 96 ? -7.802 6.592 29.340 1.00 63.97 96 ILE A C 1
ATOM 731 O O . ILE A 1 96 ? -7.454 6.552 30.520 1.00 63.97 96 ILE A O 1
ATOM 735 N N . ARG A 1 97 ? -7.269 7.455 28.470 1.00 68.94 97 ARG A N 1
ATOM 736 C CA . ARG A 1 97 ? -6.267 8.467 28.846 1.00 68.94 97 ARG A CA 1
ATOM 737 C C . ARG A 1 97 ? -6.818 9.869 28.632 1.00 68.94 97 ARG A C 1
ATOM 739 O O . ARG A 1 97 ? -7.465 10.130 27.623 1.00 68.94 97 ARG A O 1
ATOM 746 N N . ARG A 1 98 ? -6.537 10.788 29.557 1.00 67.94 98 ARG A N 1
ATOM 747 C CA . ARG A 1 98 ? -6.842 12.211 29.362 1.00 67.94 98 ARG A CA 1
ATOM 748 C C . ARG A 1 98 ? -6.015 12.739 28.199 1.00 67.94 98 ARG A C 1
ATOM 750 O O . ARG A 1 98 ? -4.798 12.552 28.212 1.00 67.94 98 ARG A O 1
ATOM 757 N N . THR A 1 99 ? -6.662 13.395 27.236 1.00 72.44 99 THR A N 1
ATOM 758 C CA . THR A 1 99 ? -5.960 13.936 26.072 1.00 72.44 99 THR A CA 1
ATOM 759 C C . THR A 1 99 ? -5.782 15.445 26.112 1.00 72.44 99 THR A C 1
ATOM 761 O O . THR A 1 99 ? -6.700 16.195 26.451 1.00 72.44 99 THR A O 1
ATOM 764 N N . SER A 1 100 ? -4.588 15.905 25.731 1.00 70.69 100 SER A N 1
ATOM 765 C CA . SER A 1 100 ? -4.286 17.335 25.632 1.00 70.69 100 SER A CA 1
ATOM 766 C C . SER A 1 100 ? -4.618 17.924 24.257 1.00 70.69 100 SER A C 1
ATOM 768 O O . SER A 1 100 ? -4.810 19.139 24.131 1.00 70.69 100 SER A O 1
ATOM 770 N N . ARG A 1 101 ? -4.720 17.080 23.220 1.00 77.12 101 ARG A N 1
ATOM 771 C CA . ARG A 1 101 ? -4.926 17.513 21.834 1.00 77.12 101 ARG A CA 1
ATOM 772 C C . ARG A 1 101 ? -5.724 16.496 21.023 1.00 77.12 101 ARG A C 1
ATOM 774 O O . ARG A 1 101 ? -5.342 15.333 20.970 1.00 77.12 101 ARG A O 1
ATOM 781 N N . VAL A 1 102 ? -6.756 16.967 20.322 1.00 79.50 102 VAL A N 1
ATOM 782 C CA . VAL A 1 102 ? -7.591 16.174 19.404 1.00 79.50 102 VAL A CA 1
ATOM 783 C C . VAL A 1 102 ? -7.511 16.772 18.002 1.00 79.50 102 VAL A C 1
ATOM 785 O O . VAL A 1 102 ? -7.731 17.973 17.829 1.00 79.50 102 VAL A O 1
ATOM 788 N N . SER A 1 103 ? -7.217 15.936 17.007 1.00 80.19 103 SER A N 1
ATOM 789 C CA . SER A 1 103 ? -7.205 16.323 15.594 1.00 80.19 103 SER A CA 1
ATOM 790 C C . SER A 1 103 ? -8.455 15.816 14.877 1.00 80.19 103 SER A C 1
ATOM 792 O O . SER A 1 103 ? -8.772 14.623 14.915 1.00 80.19 103 SER A O 1
ATOM 794 N N . LEU A 1 104 ? -9.163 16.728 14.216 1.00 79.94 104 LEU A N 1
ATOM 795 C CA . LEU A 1 104 ? -10.384 16.471 13.463 1.00 79.94 104 LEU A CA 1
ATOM 796 C C . LEU A 1 104 ? -10.150 16.695 11.974 1.00 79.94 104 LEU A C 1
ATOM 798 O O . LEU A 1 104 ? -9.582 17.708 11.569 1.00 79.94 104 LEU A O 1
ATOM 802 N N . LYS A 1 105 ? -10.665 15.789 11.150 1.00 78.50 105 LYS A N 1
ATOM 803 C CA . LYS A 1 105 ? -10.675 15.911 9.695 1.00 78.50 105 LYS A CA 1
ATOM 804 C C . LYS A 1 105 ? -12.109 16.064 9.194 1.00 78.50 105 LYS A C 1
ATOM 806 O O . LYS A 1 105 ? -12.941 15.220 9.524 1.00 78.50 105 LYS A O 1
ATOM 811 N N . PRO A 1 106 ? -12.427 17.098 8.405 1.00 75.19 106 PRO A N 1
ATOM 812 C CA . PRO A 1 106 ? -13.732 17.185 7.767 1.00 75.19 106 PRO A CA 1
ATOM 813 C C . PRO A 1 106 ? -13.894 16.044 6.749 1.00 75.19 106 PRO A C 1
ATOM 815 O O . PRO A 1 106 ? -12.975 15.745 5.987 1.00 75.19 106 PRO A O 1
ATOM 818 N N . LEU A 1 107 ? -15.052 15.381 6.756 1.00 64.62 107 LEU A N 1
ATOM 819 C CA . LEU A 1 107 ? -15.397 14.352 5.762 1.00 64.62 107 LEU A CA 1
ATOM 820 C C . LEU A 1 107 ? -15.979 14.955 4.477 1.00 64.62 107 LEU A C 1
ATOM 822 O O . LEU A 1 107 ? -15.963 14.314 3.430 1.00 64.62 107 LEU A O 1
ATOM 826 N N . GLU A 1 108 ? -16.469 16.188 4.559 1.00 66.94 108 GLU A N 1
ATOM 827 C CA . GLU A 1 108 ? -17.008 16.961 3.444 1.00 66.94 108 GLU A CA 1
ATOM 828 C C . GLU A 1 108 ? -16.196 18.242 3.264 1.00 66.94 108 GLU A C 1
ATOM 830 O O . GLU A 1 108 ? -15.729 18.819 4.248 1.00 66.94 108 GLU A O 1
ATOM 835 N N . SER A 1 109 ? -16.090 18.727 2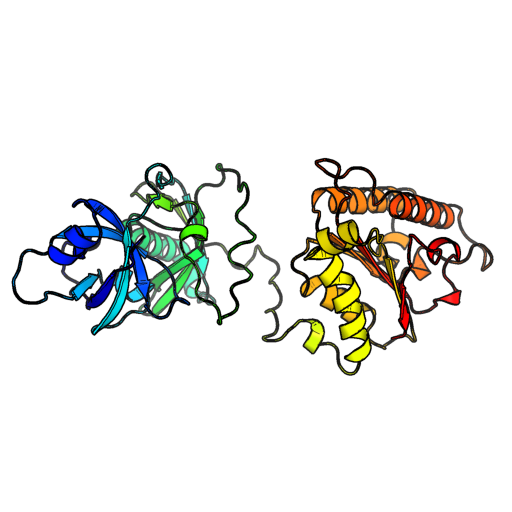.025 1.00 67.25 109 SER A N 1
ATOM 836 C CA . SER A 1 109 ? -15.395 19.982 1.734 1.00 67.25 109 SER A CA 1
ATOM 837 C C . SER A 1 109 ? -15.984 21.129 2.554 1.00 67.25 109 SER A C 1
ATOM 839 O O . SER A 1 109 ? -17.197 21.388 2.517 1.00 67.25 109 SER A O 1
ATOM 841 N N . LEU A 1 110 ? -15.124 21.829 3.289 1.00 72.25 110 LEU A N 1
ATOM 842 C CA . LEU A 1 110 ? -15.536 22.981 4.076 1.00 72.25 110 LEU A CA 1
ATOM 843 C C . LEU A 1 110 ? -15.834 24.178 3.153 1.00 72.25 110 LEU A C 1
ATOM 845 O O . LEU A 1 110 ? -15.155 24.378 2.147 1.00 72.25 110 LEU A O 1
ATOM 849 N N . PRO A 1 111 ? -16.848 25.003 3.465 1.00 69.56 111 PRO A N 1
ATOM 850 C CA . PRO A 1 111 ? -17.148 26.190 2.677 1.00 69.56 111 PRO A CA 1
ATOM 851 C C . PRO A 1 111 ? -16.021 27.218 2.835 1.00 69.56 111 PRO A C 1
ATOM 853 O O . PRO A 1 111 ? -15.396 27.303 3.889 1.00 69.56 111 PRO A O 1
ATOM 856 N N . ALA A 1 112 ? -15.821 28.088 1.842 1.00 66.44 112 ALA A N 1
ATOM 857 C CA . ALA A 1 112 ? -14.825 29.167 1.922 1.00 66.44 112 ALA A CA 1
ATOM 858 C C . ALA A 1 112 ? -15.044 30.121 3.125 1.00 66.44 112 ALA A C 1
ATOM 860 O O . ALA A 1 112 ? -14.119 30.800 3.575 1.00 66.44 112 ALA A O 1
ATOM 861 N N . SER A 1 113 ? -16.263 30.171 3.684 1.00 64.38 113 SER A N 1
ATOM 862 C CA . SER A 1 113 ? -16.574 30.874 4.939 1.00 64.38 113 SER A CA 1
ATOM 863 C C . SER A 1 113 ? -15.906 30.239 6.162 1.00 64.38 113 SER A C 1
ATOM 865 O O . SER A 1 113 ? -15.515 30.959 7.083 1.00 64.38 113 SER A O 1
ATOM 867 N N . ALA A 1 114 ? -15.724 28.915 6.162 1.00 63.22 114 ALA A N 1
ATOM 868 C CA . ALA A 1 114 ? -15.079 28.182 7.241 1.00 63.22 114 ALA A CA 1
ATOM 869 C C . ALA A 1 114 ? -13.591 28.518 7.341 1.00 63.22 114 ALA A C 1
ATOM 871 O O . ALA A 1 114 ? -13.085 28.574 8.453 1.00 63.22 114 ALA A O 1
ATOM 872 N N . GLU A 1 115 ? -12.907 28.834 6.234 1.00 63.22 115 GLU A N 1
ATOM 873 C CA . GLU A 1 115 ? -11.507 29.287 6.267 1.00 63.22 115 GLU A CA 1
ATOM 874 C C . GLU A 1 115 ? -11.340 30.623 6.991 1.00 63.22 115 GLU A C 1
ATOM 876 O O . GLU A 1 115 ? -10.422 30.798 7.789 1.00 63.22 115 GLU A O 1
ATOM 881 N N . LYS A 1 116 ? -12.276 31.554 6.782 1.00 66.38 116 LYS A N 1
ATOM 882 C CA . LYS A 1 116 ? -12.279 32.854 7.470 1.00 66.38 116 LYS A CA 1
ATOM 883 C C . LYS A 1 116 ? -12.722 32.758 8.932 1.00 66.38 116 LYS A C 1
ATOM 885 O O . LYS A 1 116 ? -12.465 33.676 9.703 1.00 66.38 116 LYS A O 1
ATOM 890 N N . ARG A 1 117 ? -13.417 31.680 9.311 1.00 75.62 117 ARG A N 1
ATOM 891 C CA . ARG A 1 117 ? -14.015 31.470 10.643 1.00 75.62 117 ARG A CA 1
ATOM 892 C C . ARG A 1 117 ? -13.548 30.165 11.298 1.00 75.62 117 ARG A C 1
ATOM 894 O O . ARG A 1 117 ? -14.286 29.580 12.092 1.00 75.62 117 ARG A O 1
ATOM 901 N N . ARG A 1 118 ? -12.321 29.714 11.007 1.00 74.00 118 ARG A N 1
ATOM 902 C CA . ARG A 1 118 ? -11.781 28.447 11.538 1.00 74.00 118 ARG A CA 1
ATOM 903 C C . ARG A 1 118 ? -11.782 28.405 13.060 1.00 74.00 118 ARG A C 1
ATOM 905 O O . ARG A 1 118 ? -12.080 27.363 13.633 1.00 74.00 118 ARG A O 1
ATOM 912 N N . ASP A 1 119 ? -11.537 29.535 13.714 1.00 76.88 119 ASP A N 1
ATOM 913 C CA . ASP A 1 119 ? -11.550 29.617 15.177 1.00 76.88 119 ASP A CA 1
ATOM 914 C C . ASP A 1 119 ? -12.931 29.299 15.766 1.00 76.88 119 ASP A C 1
ATOM 916 O O . ASP A 1 119 ? -13.034 28.589 16.764 1.00 76.88 119 ASP A O 1
ATOM 920 N N . TRP A 1 120 ? -14.006 29.738 15.105 1.00 80.25 120 TRP A N 1
ATOM 921 C CA . TRP A 1 120 ? -15.378 29.423 15.512 1.00 80.25 120 TRP A CA 1
ATOM 922 C C . TRP A 1 120 ? -15.691 27.944 15.309 1.00 80.25 120 TRP A C 1
ATOM 924 O O . TRP A 1 120 ? -16.310 27.321 16.168 1.00 80.25 120 TRP A O 1
ATOM 934 N N . LEU A 1 121 ? -15.221 27.364 14.202 1.00 81.69 121 LEU A N 1
ATOM 935 C CA . LEU A 1 121 ? -15.371 25.937 13.941 1.00 81.69 121 LEU A CA 1
ATOM 936 C C . LEU A 1 121 ? -14.634 25.092 14.991 1.00 81.69 121 LEU A C 1
ATOM 938 O O . LEU A 1 121 ? -15.205 24.134 15.505 1.00 81.69 121 LEU A O 1
ATOM 942 N N . LYS A 1 122 ? -13.403 25.472 15.358 1.00 82.31 122 LYS A N 1
ATOM 943 C CA . LYS A 1 122 ? -12.631 24.819 16.429 1.00 82.31 122 LYS A CA 1
ATOM 944 C C . LYS A 1 122 ? -13.354 24.893 17.773 1.00 82.31 122 LYS A C 1
ATOM 946 O O . LYS A 1 122 ? -13.392 23.902 18.497 1.00 82.31 122 LYS A O 1
ATOM 951 N N . LEU A 1 123 ? -13.945 26.043 18.100 1.00 81.88 123 LEU A N 1
ATOM 952 C CA . LEU A 1 123 ? -14.711 26.228 19.335 1.00 81.88 123 LEU A CA 1
ATOM 953 C C . LEU A 1 123 ? -15.965 25.347 19.376 1.00 81.88 123 LEU A C 1
ATOM 955 O O . LEU A 1 123 ? -16.167 24.654 20.370 1.00 81.88 123 LEU A O 1
ATOM 959 N N . LEU A 1 124 ? -16.752 25.328 18.297 1.00 79.88 124 LEU A N 1
ATOM 960 C CA . LEU A 1 124 ? -17.956 24.496 18.184 1.00 79.88 124 LEU A CA 1
ATOM 961 C C . LEU A 1 124 ? -17.616 23.004 18.239 1.00 79.88 124 LEU A C 1
ATOM 963 O O . LEU A 1 124 ? -18.256 22.238 18.954 1.00 79.88 124 LEU A O 1
ATOM 967 N N . ALA A 1 125 ? -16.566 22.588 17.531 1.00 79.81 125 ALA A N 1
ATOM 968 C CA . ALA A 1 125 ? -16.099 21.212 17.577 1.00 79.81 125 ALA A CA 1
ATOM 969 C C . ALA A 1 125 ? -15.624 20.822 18.988 1.00 79.81 125 ALA A C 1
ATOM 971 O O . ALA A 1 125 ? -15.944 19.740 19.477 1.00 79.81 125 ALA A O 1
ATOM 972 N N . ARG A 1 126 ? -14.927 21.720 19.692 1.00 81.94 126 ARG A N 1
ATOM 973 C CA . ARG A 1 126 ? -14.529 21.500 21.087 1.00 81.94 126 ARG A CA 1
ATOM 974 C C . ARG A 1 126 ? -15.727 21.357 22.019 1.00 81.94 126 ARG A C 1
ATOM 976 O O . ARG A 1 126 ? -15.713 20.457 22.849 1.00 81.94 126 ARG A O 1
ATOM 983 N N . GLU A 1 127 ? -16.752 22.191 21.875 1.00 78.19 127 GLU A N 1
ATOM 984 C CA . GLU A 1 127 ? -17.990 22.068 22.653 1.00 78.19 127 GLU A CA 1
ATOM 985 C C . GLU A 1 127 ? -18.623 20.683 22.462 1.00 78.19 127 GLU A C 1
ATOM 987 O O . GLU A 1 127 ? -18.884 19.985 23.441 1.00 78.19 127 GLU A O 1
ATOM 992 N N . THR A 1 128 ? -18.735 20.216 21.212 1.00 73.38 128 THR A N 1
ATOM 993 C CA . THR A 1 128 ? -19.268 18.873 20.928 1.00 73.38 128 THR A CA 1
ATOM 994 C C . THR A 1 128 ? -18.409 17.740 21.500 1.00 73.38 128 THR A C 1
ATOM 996 O O . THR A 1 128 ? -18.943 16.735 21.963 1.00 73.38 128 THR A O 1
ATOM 999 N N . LEU A 1 129 ? -17.081 17.891 21.511 1.00 74.62 129 LEU A N 1
ATOM 1000 C CA . LEU A 1 129 ? -16.165 16.898 22.079 1.00 74.62 129 LEU A CA 1
ATOM 1001 C C . LEU A 1 129 ? -16.244 16.848 23.615 1.00 74.62 129 LEU A C 1
ATOM 1003 O O . LEU A 1 129 ? -16.245 15.763 24.195 1.00 74.62 129 LEU A O 1
ATOM 1007 N N . ILE A 1 130 ? -16.351 18.005 24.277 1.00 73.06 130 ILE A N 1
ATOM 1008 C CA . ILE A 1 130 ? -16.521 18.104 25.738 1.00 73.06 130 ILE A CA 1
ATOM 1009 C C . ILE A 1 130 ? -17.854 17.486 26.179 1.00 73.06 130 ILE A C 1
ATOM 1011 O O . ILE A 1 130 ? -17.935 16.872 27.251 1.00 73.06 130 ILE A O 1
ATOM 1015 N N . ASP A 1 131 ? -18.898 17.631 25.362 1.00 68.44 131 ASP A N 1
ATOM 1016 C CA . ASP A 1 131 ? -20.200 17.017 25.616 1.00 68.44 131 ASP A CA 1
ATOM 1017 C C . ASP A 1 131 ? -20.155 15.488 25.498 1.00 68.44 131 ASP A C 1
ATOM 1019 O O . ASP A 1 131 ? -20.798 14.798 26.289 1.00 68.44 131 ASP A O 1
ATOM 1023 N N . LEU A 1 132 ? -19.347 14.940 24.585 1.00 68.00 132 LEU A N 1
ATOM 1024 C CA . LEU A 1 132 ? -19.157 13.491 24.468 1.00 68.00 132 LEU A CA 1
ATOM 1025 C C . LEU A 1 132 ? -18.315 12.904 25.604 1.00 68.00 132 LEU A C 1
ATOM 1027 O O . LEU A 1 132 ? -18.528 11.749 25.972 1.00 68.00 132 LEU A O 1
ATOM 1031 N N . LYS A 1 133 ? -17.408 13.697 26.192 1.00 68.38 133 LYS A N 1
ATOM 1032 C CA . LYS A 1 133 ? -16.470 13.339 27.274 1.00 68.38 133 LYS A CA 1
ATOM 1033 C C . LYS A 1 133 ? -15.448 12.255 26.904 1.00 68.38 133 LYS A C 1
ATOM 1035 O O . LYS A 1 133 ? -14.278 12.410 27.229 1.00 68.38 133 LYS A O 1
ATOM 1040 N N . TYR A 1 134 ? -15.858 11.187 26.231 1.00 73.12 134 TYR A N 1
ATOM 1041 C CA . TYR A 1 134 ? -15.000 10.104 25.769 1.00 73.12 134 TYR A CA 1
ATOM 1042 C C . TYR A 1 134 ? -15.090 9.973 24.257 1.00 73.12 134 TYR A C 1
ATOM 1044 O O . TYR A 1 134 ? -16.179 9.939 23.685 1.00 73.12 134 TYR A O 1
ATOM 1052 N N . VAL A 1 135 ? -13.933 9.870 23.618 1.00 71.12 135 VAL A N 1
ATOM 1053 C CA . VAL A 1 135 ? -13.824 9.785 22.165 1.00 71.12 135 VAL A CA 1
ATOM 1054 C C . VAL A 1 135 ? -12.890 8.662 21.742 1.00 71.12 135 VAL A C 1
ATOM 1056 O O . VAL A 1 135 ? -11.946 8.325 22.456 1.00 71.12 135 VAL A O 1
ATOM 1059 N N . ILE A 1 136 ? -13.158 8.080 20.575 1.00 68.75 136 ILE A N 1
ATOM 1060 C CA . ILE A 1 136 ? -12.360 6.989 19.994 1.00 68.75 136 ILE A CA 1
ATOM 1061 C C . ILE A 1 136 ? -11.799 7.385 18.628 1.00 68.75 136 ILE A C 1
ATOM 1063 O O . ILE A 1 136 ? -12.375 8.210 17.913 1.00 68.75 136 ILE A O 1
ATOM 1067 N N . GLN A 1 137 ? -10.637 6.837 18.279 1.00 68.44 137 GLN A N 1
ATOM 1068 C CA . GLN A 1 137 ? -9.996 7.158 17.009 1.00 68.44 137 GLN A CA 1
ATOM 1069 C C . GLN A 1 137 ? -10.878 6.653 15.862 1.00 68.44 137 GLN A C 1
ATOM 1071 O O . GLN A 1 137 ? -11.429 5.556 15.926 1.00 68.44 137 GLN A O 1
ATOM 1076 N N . GLY A 1 138 ? -11.058 7.468 14.825 1.00 61.41 138 GLY A N 1
ATOM 1077 C CA . GLY A 1 138 ? -11.941 7.158 13.704 1.00 61.41 138 GLY A CA 1
ATOM 1078 C C . GLY A 1 138 ? -13.427 7.437 13.954 1.00 61.41 138 GLY A C 1
ATOM 1079 O O . GLY A 1 138 ? -14.209 7.294 13.014 1.00 61.41 138 GLY A O 1
ATOM 1080 N N . GLN A 1 139 ? -13.828 7.873 15.158 1.00 66.19 139 GLN A N 1
ATOM 1081 C CA . GLN A 1 139 ? -15.208 8.282 15.441 1.00 66.19 139 GLN A CA 1
ATOM 1082 C C . GLN A 1 139 ? -15.624 9.439 14.536 1.00 66.19 139 GLN A C 1
ATOM 1084 O O . GLN A 1 139 ? -14.869 10.393 14.337 1.00 66.19 139 GLN A O 1
ATOM 1089 N N . VAL A 1 140 ? -16.847 9.365 14.017 1.00 62.41 140 VAL A N 1
ATOM 1090 C CA . VAL A 1 140 ? -17.448 10.447 13.240 1.00 62.41 140 VAL A CA 1
ATOM 1091 C C . VAL A 1 140 ? -18.357 11.269 14.144 1.00 62.41 140 VAL A C 1
ATOM 1093 O O . VAL A 1 140 ? -19.173 10.742 14.898 1.00 62.41 140 VAL A O 1
ATOM 1096 N N . LEU A 1 141 ? -18.195 12.579 14.059 1.00 66.25 141 LEU A N 1
ATOM 1097 C CA . LEU A 1 141 ? -18.879 13.597 14.833 1.00 66.25 141 LEU A CA 1
AT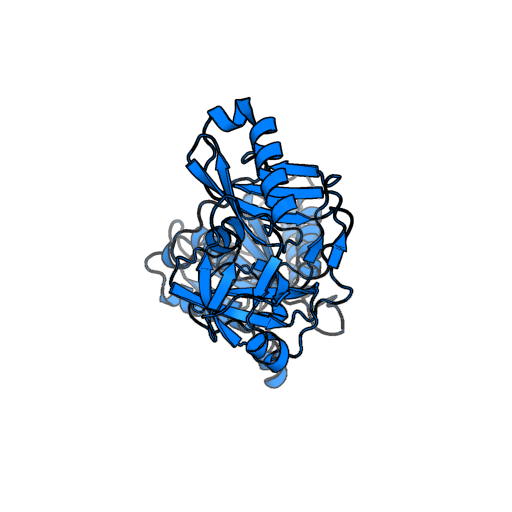OM 1098 C C . LEU A 1 141 ? -19.674 14.477 13.886 1.00 66.25 141 LEU A C 1
ATOM 1100 O O . LEU A 1 141 ? -19.207 14.807 12.800 1.00 66.25 141 LEU A O 1
ATOM 1104 N N . THR A 1 142 ? -20.855 14.905 14.317 1.00 65.62 142 THR A N 1
ATOM 1105 C CA . THR A 1 142 ? -21.625 15.916 13.593 1.00 65.62 142 THR A CA 1
ATOM 1106 C C . THR A 1 142 ? -21.520 17.242 14.332 1.00 65.62 142 THR A C 1
ATOM 1108 O O . THR A 1 142 ? -22.044 17.375 15.435 1.00 65.62 142 THR A O 1
ATOM 1111 N N . VAL A 1 143 ? -20.870 18.227 13.720 1.00 73.56 143 VAL A N 1
ATOM 1112 C CA . VAL A 1 143 ? -20.7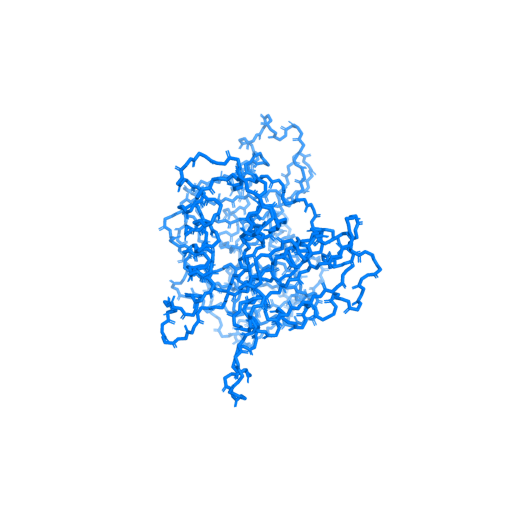66 19.596 14.237 1.00 73.56 143 VAL A CA 1
ATOM 1113 C C . VAL A 1 143 ? -21.662 20.488 13.392 1.00 73.56 143 VAL A C 1
ATOM 1115 O O . VAL A 1 143 ? -21.547 20.517 12.168 1.00 73.56 143 VAL A O 1
ATOM 1118 N N . THR A 1 144 ? -22.572 21.219 14.030 1.00 71.62 144 THR A N 1
ATOM 1119 C CA . THR A 1 144 ? -23.439 22.163 13.312 1.00 71.62 144 THR A CA 1
ATOM 1120 C C . THR A 1 144 ? -22.671 23.464 13.100 1.00 71.62 144 THR A C 1
ATOM 1122 O O . THR A 1 144 ? -22.349 24.152 14.064 1.00 71.62 144 THR A O 1
ATOM 1125 N N . PHE A 1 145 ? -22.369 23.805 11.848 1.00 77.38 145 PHE A N 1
ATOM 1126 C CA . PHE A 1 145 ? -21.646 25.022 11.479 1.00 77.38 145 PHE A CA 1
ATOM 1127 C C . PHE A 1 145 ? -22.458 25.816 10.454 1.00 77.38 145 PHE A C 1
ATOM 1129 O O . PHE A 1 145 ? -22.859 25.275 9.425 1.00 77.38 145 PHE A O 1
ATOM 1136 N N . GLU A 1 146 ? -22.720 27.095 10.745 1.00 77.06 146 GLU A N 1
ATOM 1137 C CA . GLU A 1 146 ? -23.561 27.982 9.915 1.00 77.06 146 GLU A CA 1
ATOM 1138 C C . GLU A 1 146 ? -24.966 27.406 9.634 1.00 77.06 146 GLU A C 1
ATOM 1140 O O . GLU A 1 146 ? -25.517 27.576 8.554 1.00 77.06 146 GLU A O 1
ATOM 1145 N N . GLY A 1 147 ? -25.551 26.703 10.613 1.00 66.75 147 GLY A N 1
ATOM 1146 C CA . GLY A 1 147 ? -26.888 26.103 10.499 1.00 66.75 147 GLY A CA 1
ATOM 1147 C C . GLY A 1 147 ? -26.934 24.766 9.753 1.00 66.75 147 GLY A C 1
ATOM 1148 O O . GLY A 1 147 ? -27.998 24.157 9.670 1.00 66.75 147 GLY A O 1
ATOM 1149 N N . HIS A 1 148 ? -25.794 24.270 9.263 1.00 68.06 148 HIS A N 1
ATOM 1150 C CA . HIS A 1 148 ? -25.705 22.995 8.558 1.00 68.06 148 HIS A CA 1
ATOM 1151 C C . HIS A 1 148 ? -24.924 21.958 9.376 1.00 68.06 148 HIS A C 1
ATOM 1153 O O . HIS A 1 148 ? -23.851 22.277 9.899 1.00 68.06 148 HIS A O 1
ATOM 1159 N N . PRO A 1 149 ? -25.423 20.715 9.503 1.00 63.44 149 PRO A N 1
ATOM 1160 C CA . PRO A 1 149 ? -24.660 19.635 10.113 1.00 63.44 149 PRO A CA 1
ATOM 1161 C C . PRO A 1 149 ? -23.475 19.284 9.212 1.00 63.44 149 PRO A C 1
ATOM 1163 O O . PRO A 1 149 ? -23.643 19.094 8.011 1.00 63.44 149 PRO A O 1
ATOM 1166 N N . ARG A 1 150 ? -22.278 19.200 9.790 1.00 70.88 150 ARG A N 1
ATOM 1167 C CA . ARG A 1 150 ? -21.056 18.804 9.088 1.00 70.88 150 ARG A CA 1
ATOM 1168 C C . ARG A 1 150 ? -20.382 17.657 9.804 1.00 70.88 150 ARG A C 1
ATOM 1170 O O . ARG A 1 150 ? -20.316 17.638 11.032 1.00 70.88 150 ARG A O 1
ATOM 1177 N N . LEU A 1 151 ? -19.877 16.716 9.021 1.00 65.50 151 LEU A N 1
ATOM 1178 C CA . LEU A 1 151 ? -19.262 15.507 9.536 1.00 65.50 151 LEU A CA 1
ATOM 1179 C C . LEU A 1 151 ? -17.751 15.692 9.685 1.00 65.50 151 LEU A C 1
ATOM 1181 O O . LEU A 1 151 ? -17.058 16.079 8.744 1.00 65.50 151 LEU A O 1
ATOM 1185 N N . PHE A 1 152 ? -17.247 15.382 10.873 1.00 70.50 152 PHE A N 1
ATOM 1186 C CA . PHE A 1 152 ? -15.831 15.400 11.211 1.00 70.50 152 PHE A CA 1
ATOM 1187 C C . PHE A 1 152 ? -15.417 14.029 11.710 1.00 70.50 152 PHE A C 1
ATOM 1189 O O . PHE A 1 152 ? -16.060 13.469 12.590 1.00 70.50 152 PHE A O 1
ATOM 1196 N N . GLN A 1 153 ? -14.332 13.493 11.176 1.00 67.06 153 GLN A N 1
ATOM 1197 C CA . GLN A 1 153 ? -13.711 12.287 11.685 1.00 67.06 153 GLN A CA 1
ATOM 1198 C C . GLN A 1 153 ? -12.579 12.651 12.636 1.00 67.06 153 GLN A C 1
ATOM 1200 O O . GLN A 1 153 ? -11.731 13.489 12.332 1.00 67.06 153 GLN A O 1
ATOM 1205 N N . ILE A 1 154 ? -12.540 11.988 13.779 1.00 72.44 154 ILE A N 1
ATOM 1206 C CA . ILE A 1 154 ? -11.416 12.067 14.695 1.00 72.44 154 ILE A CA 1
ATOM 1207 C C . ILE A 1 154 ? -10.243 11.267 14.123 1.00 72.44 154 ILE A C 1
ATOM 1209 O O . ILE A 1 154 ? -10.352 10.057 13.934 1.00 72.44 154 ILE A O 1
ATOM 1213 N N . VAL A 1 155 ? -9.113 11.929 13.880 1.00 69.38 155 VAL A N 1
ATOM 1214 C CA . VAL A 1 155 ? -7.927 11.296 13.284 1.00 69.38 155 VAL A CA 1
ATOM 1215 C C . VAL A 1 155 ? -6.955 10.800 14.344 1.00 69.38 155 VAL A C 1
ATOM 1217 O O . VAL A 1 155 ? -6.453 9.686 14.227 1.00 69.38 155 VAL A O 1
ATOM 1220 N N . GLU A 1 156 ? -6.682 11.608 15.366 1.00 68.62 156 GLU A N 1
ATOM 1221 C CA . GLU A 1 156 ? -5.640 11.319 16.354 1.00 68.62 156 GLU A CA 1
ATOM 1222 C C . GLU A 1 156 ? -5.881 12.082 17.663 1.00 68.62 156 GLU A C 1
ATOM 1224 O O . GLU A 1 156 ? -6.425 13.195 17.659 1.00 68.62 156 GLU A O 1
ATOM 1229 N N . PHE A 1 157 ? -5.426 11.490 18.768 1.00 69.19 157 PHE A N 1
ATOM 1230 C CA . PHE A 1 157 ? -5.317 12.124 20.080 1.00 69.19 157 PHE A CA 1
ATOM 1231 C C . PHE A 1 157 ? -3.877 11.995 20.578 1.00 69.19 157 PHE A C 1
ATOM 1233 O O . PHE A 1 157 ? -3.347 10.891 20.589 1.00 69.19 157 PHE A O 1
ATOM 1240 N N . ASP A 1 158 ? -3.282 13.107 21.010 1.00 61.50 158 ASP A N 1
ATOM 1241 C CA . ASP A 1 158 ? -1.902 13.238 21.513 1.00 61.50 158 ASP A CA 1
ATOM 1242 C C . ASP A 1 158 ? -0.755 12.655 20.643 1.00 61.50 158 ASP A C 1
ATOM 1244 O O . ASP A 1 158 ? -0.488 11.456 20.660 1.00 61.50 158 ASP A O 1
ATOM 1248 N N . PRO A 1 159 ? 0.101 13.505 20.038 1.00 47.34 159 PRO A N 1
ATOM 1249 C CA . PRO A 1 159 ? 1.213 13.061 19.184 1.00 47.34 159 PRO A CA 1
ATOM 1250 C C . PRO A 1 159 ? 2.401 12.419 19.939 1.00 47.34 159 PRO A C 1
ATOM 1252 O O . PRO A 1 159 ? 3.426 12.112 19.335 1.00 47.34 159 PRO A O 1
ATOM 1255 N N . LYS A 1 160 ? 2.330 12.272 21.273 1.00 42.22 160 LYS A N 1
ATOM 1256 C CA . LYS A 1 160 ? 3.414 11.704 22.107 1.00 42.22 160 LYS A CA 1
ATOM 1257 C C . LYS A 1 160 ? 3.187 10.252 22.531 1.00 42.22 160 LYS A C 1
ATOM 1259 O O . LYS A 1 160 ? 4.101 9.649 23.091 1.00 42.22 160 LYS A O 1
ATOM 1264 N N . SER A 1 161 ? 2.020 9.675 22.260 1.00 39.75 161 SER A N 1
ATOM 1265 C CA . SER A 1 161 ? 1.848 8.223 22.287 1.00 39.75 161 SER A CA 1
ATOM 1266 C C . SER A 1 161 ? 2.208 7.684 20.913 1.00 39.75 161 SER A C 1
ATOM 1268 O O . SER A 1 161 ? 1.501 7.942 19.948 1.00 39.75 161 SER A O 1
ATOM 1270 N N . GLN A 1 162 ? 3.328 6.969 20.819 1.00 32.47 162 GLN A N 1
ATOM 1271 C CA . GLN A 1 162 ? 3.696 6.229 19.613 1.00 32.47 162 GLN A CA 1
ATOM 1272 C C . GLN A 1 162 ? 2.487 5.440 19.072 1.00 32.47 162 GLN A C 1
ATOM 1274 O O . GLN A 1 162 ? 1.788 4.802 19.867 1.00 32.47 162 GLN A O 1
ATOM 1279 N N . PRO A 1 163 ? 2.256 5.422 17.749 1.00 37.56 163 PRO A N 1
ATOM 1280 C CA . PRO A 1 163 ? 1.274 4.546 17.135 1.00 37.56 163 PRO A CA 1
ATOM 1281 C C . PRO A 1 163 ? 1.862 3.131 17.069 1.00 37.56 163 PRO A C 1
ATOM 1283 O O . PRO A 1 163 ? 2.245 2.647 16.005 1.00 37.56 163 PRO A O 1
ATOM 1286 N N . GLU A 1 164 ? 1.991 2.448 18.206 1.00 34.12 164 GLU A N 1
ATOM 1287 C CA . GLU A 1 164 ? 2.256 1.012 18.170 1.00 34.12 164 GLU A CA 1
ATOM 1288 C C . GLU A 1 164 ? 0.964 0.284 17.772 1.00 34.12 164 GLU A C 1
ATOM 1290 O O . GLU A 1 164 ? 0.060 0.090 18.578 1.00 34.12 164 GLU A O 1
ATOM 1295 N N . LYS A 1 165 ? 0.926 -0.125 16.494 1.00 37.69 165 LYS A N 1
ATOM 1296 C CA . LYS A 1 165 ? 0.061 -1.167 15.906 1.00 37.69 165 LYS A C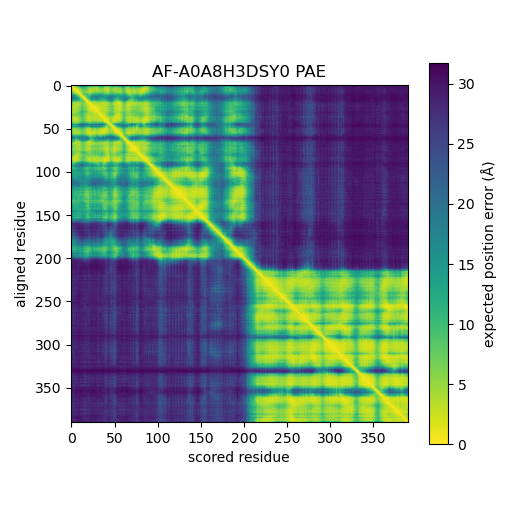A 1
ATOM 1297 C C . LYS A 1 165 ? -1.440 -0.860 15.817 1.00 37.69 165 LYS A C 1
ATOM 1299 O O . LYS A 1 165 ? -2.239 -1.561 16.419 1.00 37.69 165 LYS A O 1
ATOM 1304 N N . LEU A 1 166 ? -1.848 0.115 14.999 1.00 38.56 166 LEU A N 1
ATOM 1305 C CA . LEU A 1 166 ? -3.279 0.464 14.876 1.00 38.56 166 LEU A CA 1
ATOM 1306 C C . LEU A 1 166 ? -3.793 0.812 13.469 1.00 38.56 166 LEU A C 1
ATOM 1308 O O . LEU A 1 166 ? -4.965 1.139 13.306 1.00 38.56 166 LEU A O 1
ATOM 1312 N N . GLY A 1 167 ? -2.950 0.713 12.439 1.00 33.62 167 GLY A N 1
ATOM 1313 C CA . GLY A 1 167 ? -3.323 1.057 11.059 1.00 33.62 167 GLY A CA 1
ATOM 1314 C C . GLY A 1 167 ? -4.019 -0.052 10.258 1.00 33.62 167 GLY A C 1
ATOM 1315 O O . GLY A 1 167 ? -4.591 0.233 9.211 1.00 33.62 167 GLY A O 1
ATOM 1316 N N . GLU A 1 168 ? -4.001 -1.304 10.721 1.00 37.56 168 GLU A N 1
ATOM 1317 C CA . GLU A 1 168 ? -4.464 -2.452 9.917 1.00 37.56 168 GLU A CA 1
ATOM 1318 C C . GLU A 1 168 ? -5.965 -2.765 10.072 1.00 37.56 168 GLU A C 1
ATOM 1320 O O . GLU A 1 168 ? -6.547 -3.430 9.220 1.00 37.56 168 GLU A O 1
ATOM 1325 N N . GLY A 1 169 ? -6.626 -2.274 11.127 1.00 36.03 169 GLY A N 1
ATOM 1326 C CA . GLY A 1 169 ? -7.980 -2.723 11.484 1.00 36.03 169 GLY A CA 1
ATOM 1327 C C . GLY A 1 169 ? -9.149 -1.960 10.853 1.00 36.03 169 GLY A C 1
ATOM 1328 O O . GLY A 1 169 ? -10.267 -2.467 10.858 1.00 36.03 169 GLY A O 1
ATOM 1329 N N . ILE A 1 170 ? -8.938 -0.745 10.336 1.00 39.41 170 ILE A N 1
ATOM 1330 C CA . ILE A 1 170 ? -10.056 0.156 9.977 1.00 39.41 170 ILE A CA 1
ATOM 1331 C C . ILE A 1 170 ? -10.117 0.454 8.469 1.00 39.41 170 ILE A C 1
ATOM 1333 O O . ILE A 1 170 ? -11.183 0.761 7.943 1.00 39.41 170 ILE A O 1
ATOM 1337 N N . ALA A 1 171 ? -9.022 0.270 7.726 1.00 34.53 171 ALA A N 1
ATOM 1338 C CA . ALA A 1 171 ? -8.983 0.540 6.283 1.00 34.53 171 ALA A CA 1
ATOM 1339 C C . ALA A 1 171 ? -9.550 -0.598 5.398 1.00 34.53 171 ALA A C 1
ATOM 1341 O O . ALA A 1 171 ? -9.533 -0.480 4.175 1.00 34.53 171 ALA A O 1
ATOM 1342 N N . GLY A 1 172 ? -10.047 -1.692 5.996 1.00 36.31 172 GLY A N 1
ATOM 1343 C CA . GLY A 1 172 ? -10.446 -2.921 5.289 1.00 36.31 172 GLY A CA 1
ATOM 1344 C C . GLY A 1 172 ? -11.863 -3.4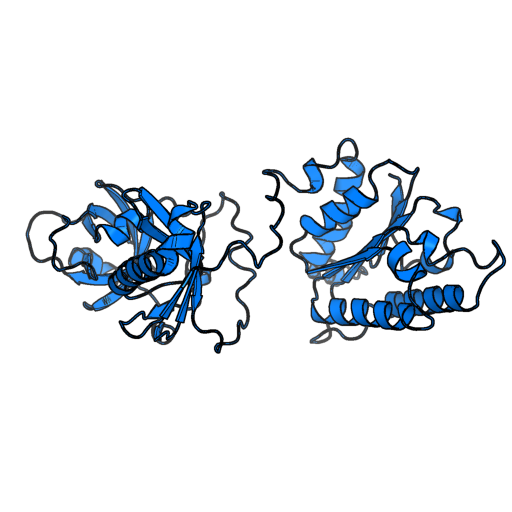35 5.566 1.00 36.31 172 GLY A C 1
ATOM 1345 O O . GLY A 1 172 ? -12.182 -4.559 5.182 1.00 36.31 172 GLY A O 1
ATOM 1346 N N . LEU A 1 173 ? -12.732 -2.663 6.224 1.00 32.41 173 LEU A N 1
ATOM 1347 C CA . LEU A 1 173 ? -14.093 -3.116 6.529 1.00 32.41 173 LEU A CA 1
ATOM 1348 C C . LEU A 1 173 ? -14.984 -3.079 5.278 1.00 32.41 173 LEU A C 1
ATOM 1350 O O . LEU A 1 173 ? -15.700 -2.116 5.010 1.00 32.41 173 LEU A O 1
ATOM 1354 N N . SER A 1 174 ? -14.934 -4.166 4.506 1.00 28.03 174 SER A N 1
ATOM 1355 C CA . SER A 1 174 ? -15.969 -4.504 3.532 1.00 28.03 174 SER A CA 1
ATOM 1356 C C . SER A 1 174 ? -17.321 -4.665 4.246 1.00 28.03 174 SER A C 1
ATOM 1358 O O . SER A 1 174 ? -17.400 -5.227 5.338 1.00 28.03 174 SER A O 1
ATOM 1360 N N . ILE A 1 175 ? -18.387 -4.173 3.617 1.00 36.69 175 ILE A N 1
ATOM 1361 C CA . ILE A 1 175 ? -19.747 -3.975 4.157 1.00 36.69 175 ILE A CA 1
ATOM 1362 C C . ILE A 1 175 ? -20.510 -5.304 4.414 1.00 36.69 175 ILE A C 1
ATOM 1364 O O . ILE A 1 175 ? -21.732 -5.342 4.375 1.00 36.69 175 ILE A O 1
ATOM 1368 N N . THR A 1 176 ? -19.845 -6.431 4.696 1.00 30.41 176 THR A N 1
ATOM 1369 C CA . THR A 1 176 ? -20.548 -7.732 4.640 1.00 30.41 176 THR A CA 1
ATOM 1370 C C . THR A 1 176 ? -20.228 -8.773 5.705 1.00 30.41 176 THR A C 1
ATOM 1372 O O . THR A 1 176 ? -20.697 -9.900 5.568 1.00 30.41 176 THR A O 1
ATOM 1375 N N . GLN A 1 177 ? -19.508 -8.458 6.785 1.00 30.02 177 GLN A N 1
ATOM 1376 C CA . GLN A 1 177 ? -19.347 -9.417 7.890 1.00 30.02 177 GLN A CA 1
ATOM 1377 C C . GLN A 1 177 ? -19.459 -8.745 9.259 1.00 30.02 177 GLN A C 1
ATOM 1379 O O . GLN A 1 177 ? -18.987 -7.629 9.452 1.00 30.02 177 GLN A O 1
ATOM 1384 N N . SER A 1 178 ? -20.127 -9.428 10.194 1.00 35.59 178 SER A N 1
ATOM 1385 C CA . SER A 1 178 ? -20.350 -8.992 11.574 1.00 35.59 178 SER A CA 1
ATOM 1386 C C . SER A 1 178 ? -19.022 -8.653 12.251 1.00 35.59 178 SER A C 1
ATOM 1388 O O . SER A 1 178 ? -18.221 -9.543 12.537 1.00 35.59 178 SER A O 1
ATOM 1390 N N . ILE A 1 179 ? -18.787 -7.368 12.489 1.00 42.09 179 ILE A N 1
ATOM 1391 C CA . ILE A 1 179 ? -17.564 -6.873 13.116 1.00 42.09 179 ILE A CA 1
ATOM 1392 C C . ILE A 1 179 ? -17.635 -7.198 14.611 1.00 42.09 179 ILE A C 1
ATOM 1394 O O . ILE A 1 179 ? -18.550 -6.741 15.290 1.00 42.09 179 ILE A O 1
ATOM 1398 N N . ASP A 1 180 ? -16.680 -7.973 15.137 1.00 43.62 180 ASP A N 1
ATOM 1399 C CA . ASP A 1 180 ? -16.518 -8.131 16.588 1.00 43.62 180 ASP A CA 1
ATOM 1400 C C . ASP A 1 180 ? -15.790 -6.892 17.126 1.00 43.62 180 ASP A C 1
ATOM 1402 O O . ASP A 1 180 ? -14.565 -6.784 17.120 1.00 43.62 180 ASP A O 1
ATOM 1406 N N . TRP A 1 181 ? -16.570 -5.905 17.554 1.00 48.50 181 TRP A N 1
ATOM 1407 C CA . TRP A 1 181 ? -16.138 -4.553 17.939 1.00 48.50 181 TRP A CA 1
ATOM 1408 C C . TRP A 1 181 ? -15.097 -4.525 19.074 1.00 48.50 181 TRP A C 1
ATOM 1410 O O . TRP A 1 181 ? -14.473 -3.490 19.314 1.00 48.50 181 TRP A O 1
ATOM 1420 N N . ARG A 1 182 ? -14.871 -5.664 19.748 1.00 42.16 182 ARG A N 1
ATOM 1421 C CA . ARG A 1 182 ? -13.825 -5.862 20.766 1.00 42.16 182 ARG A CA 1
ATOM 1422 C C . ARG A 1 182 ? -12.414 -5.581 20.252 1.00 42.16 182 ARG A C 1
ATOM 1424 O O . ARG A 1 182 ? -11.574 -5.185 21.047 1.00 42.16 182 ARG A O 1
ATOM 1431 N N . SER A 1 183 ? -12.147 -5.783 18.961 1.00 42.38 183 SER A N 1
ATOM 1432 C CA . SER A 1 183 ? -10.820 -5.569 18.361 1.00 42.38 183 SER A CA 1
ATOM 1433 C C . SER A 1 183 ? -10.620 -4.170 17.761 1.00 42.38 183 SER A C 1
ATOM 1435 O O . SER A 1 183 ? -9.501 -3.827 17.376 1.00 42.38 183 SER A O 1
ATOM 1437 N N . VAL A 1 184 ? -11.691 -3.371 17.666 1.00 47.16 184 VAL A N 1
ATOM 1438 C CA . VAL A 1 184 ? -11.688 -2.054 17.003 1.00 47.16 184 VAL A CA 1
ATOM 1439 C C . VAL A 1 184 ? -11.362 -0.930 17.984 1.00 47.16 184 VAL A C 1
ATOM 1441 O O . VAL A 1 184 ? -10.640 0.000 17.633 1.00 47.16 184 VAL A O 1
ATOM 1444 N N . ILE A 1 185 ? -11.849 -1.009 19.226 1.00 52.56 185 ILE A N 1
ATOM 1445 C CA . ILE A 1 185 ? -11.558 0.010 20.239 1.00 52.56 185 ILE A CA 1
ATOM 1446 C C . ILE A 1 185 ? -10.305 -0.406 21.009 1.00 52.56 185 ILE A C 1
ATOM 1448 O O . ILE A 1 185 ? -10.380 -1.210 21.931 1.00 52.56 185 ILE A O 1
ATOM 1452 N N . GLN A 1 186 ? -9.149 0.122 20.611 1.00 50.59 186 GLN A N 1
ATOM 1453 C CA . GLN A 1 186 ? -7.864 -0.185 21.258 1.00 50.59 186 GLN A CA 1
ATOM 1454 C C . GLN A 1 186 ? -7.388 0.933 22.197 1.00 50.59 186 GLN A C 1
ATOM 1456 O O . GLN A 1 186 ? -6.509 0.725 23.028 1.00 50.59 186 GLN A O 1
ATOM 1461 N N . SER A 1 187 ? -7.970 2.128 22.074 1.00 56.59 187 SER A N 1
ATOM 1462 C CA . SER A 1 187 ? -7.743 3.254 22.974 1.00 56.59 187 SER A CA 1
ATOM 1463 C C . SER A 1 187 ? -8.935 4.212 22.935 1.00 56.59 187 SER A C 1
ATOM 1465 O O . SER A 1 187 ? -9.629 4.341 21.923 1.00 56.59 187 SER A O 1
ATOM 1467 N N . ALA A 1 188 ? -9.194 4.873 24.059 1.00 63.84 188 ALA A N 1
ATOM 1468 C CA . ALA A 1 188 ? -10.194 5.925 24.166 1.00 63.84 188 ALA A CA 1
ATOM 1469 C C . ALA A 1 188 ? -9.572 7.121 24.888 1.00 63.84 188 ALA A C 1
ATOM 1471 O O . ALA A 1 188 ? -8.763 6.957 25.805 1.00 63.84 188 ALA A O 1
ATOM 1472 N N . ALA A 1 189 ? -9.935 8.325 24.470 1.00 68.06 189 ALA A N 1
ATOM 1473 C CA . ALA A 1 189 ? -9.434 9.550 25.063 1.00 68.06 189 ALA A CA 1
ATOM 1474 C C . ALA A 1 189 ? -10.538 10.249 25.860 1.00 68.06 189 ALA A C 1
ATOM 1476 O O . ALA A 1 189 ? -11.667 10.380 25.388 1.00 68.06 189 ALA A O 1
ATOM 1477 N N . GLU A 1 190 ? -10.211 10.695 27.072 1.00 73.19 190 GLU A N 1
ATOM 1478 C CA . GLU A 1 190 ? -11.063 11.592 27.851 1.00 73.19 190 GLU A CA 1
ATOM 1479 C C . GLU A 1 190 ? -10.760 13.040 27.456 1.00 73.19 190 GLU A C 1
ATOM 1481 O O . GLU A 1 190 ? -9.612 13.489 27.544 1.00 73.19 190 GLU A O 1
ATOM 1486 N N . VAL A 1 191 ? -11.793 13.748 27.002 1.00 72.81 191 VAL A N 1
ATOM 1487 C CA . VAL A 1 191 ? -11.744 15.154 26.597 1.00 72.81 191 VAL A CA 1
ATOM 1488 C C . VAL A 1 191 ? -12.213 16.022 27.755 1.00 72.81 191 VAL A C 1
ATOM 1490 O O . VAL A 1 191 ? -13.283 15.796 28.323 1.00 72.81 191 VAL A O 1
ATOM 1493 N N . ASP A 1 192 ? -11.432 17.050 28.062 1.00 72.69 192 ASP A N 1
ATOM 1494 C CA . ASP A 1 192 ? -11.753 18.043 29.081 1.00 72.69 192 ASP A CA 1
ATOM 1495 C C . ASP A 1 192 ? -11.563 19.463 28.507 1.00 72.69 192 ASP A C 1
ATOM 1497 O O . ASP A 1 192 ? -11.195 19.655 27.345 1.00 72.69 192 ASP A O 1
ATOM 1501 N N . TRP A 1 193 ? -11.879 20.493 29.288 1.00 71.31 193 TRP A N 1
ATOM 1502 C CA . TRP A 1 193 ? -11.862 21.890 28.843 1.00 71.31 193 TRP A CA 1
ATOM 1503 C C . TRP A 1 193 ? -10.476 22.399 28.417 1.00 71.31 193 TRP A C 1
ATOM 1505 O O . TRP A 1 193 ? -10.381 23.380 27.673 1.00 71.31 193 TRP A O 1
ATOM 1515 N N . ASP A 1 194 ? -9.408 21.750 28.879 1.00 73.75 194 ASP A N 1
ATOM 1516 C CA . ASP A 1 194 ? -8.018 22.044 28.527 1.00 73.75 194 ASP A CA 1
ATOM 1517 C C . ASP A 1 194 ? -7.573 21.404 27.203 1.00 73.75 194 ASP A C 1
ATOM 1519 O O . ASP A 1 194 ? -6.526 21.778 26.665 1.00 73.75 194 ASP A O 1
ATOM 1523 N N . THR A 1 195 ? -8.374 20.497 26.637 1.00 74.06 195 THR A N 1
ATOM 1524 C CA . THR A 1 195 ? -8.068 19.832 25.373 1.00 74.06 195 THR A CA 1
ATOM 1525 C C . THR A 1 195 ? -8.128 20.819 24.202 1.00 74.06 195 THR A C 1
ATOM 1527 O O . THR A 1 195 ? -9.140 21.482 23.942 1.00 74.06 195 THR A O 1
ATOM 1530 N N . ARG A 1 196 ? -7.029 20.911 23.444 1.00 74.88 196 ARG A N 1
ATOM 1531 C CA . ARG A 1 196 ? -6.955 21.721 22.220 1.00 74.88 196 ARG A CA 1
ATOM 1532 C C . ARG A 1 196 ? -7.488 20.939 21.026 1.00 74.88 196 ARG A C 1
ATOM 1534 O O . ARG A 1 196 ? -7.098 19.795 20.811 1.00 74.88 196 ARG A O 1
ATOM 1541 N N . VAL A 1 197 ? -8.340 21.581 20.233 1.00 79.56 197 VAL A N 1
ATOM 1542 C CA . VAL A 1 197 ? -8.923 20.989 19.025 1.00 79.56 197 VAL A CA 1
ATOM 1543 C C . VAL A 1 197 ? -8.301 21.631 17.803 1.00 79.56 197 VAL A C 1
ATOM 1545 O O . VAL A 1 197 ? -8.392 22.846 17.615 1.00 79.56 197 VAL A O 1
ATOM 1548 N N . ASP A 1 198 ? -7.696 20.801 16.966 1.00 79.62 198 ASP A N 1
ATOM 1549 C CA . ASP A 1 198 ? -7.223 21.208 15.656 1.00 79.62 198 ASP A CA 1
ATOM 1550 C C . ASP A 1 198 ? -8.085 20.578 14.576 1.00 79.62 198 ASP A C 1
ATOM 1552 O O . ASP A 1 198 ? -8.395 19.393 14.612 1.00 79.62 198 ASP A O 1
ATOM 1556 N N . VAL A 1 199 ? -8.490 21.403 13.618 1.00 75.56 199 VAL A N 1
ATOM 1557 C CA . VAL A 1 199 ? -9.150 20.954 12.396 1.00 75.56 199 VAL A CA 1
ATOM 1558 C C . VAL A 1 199 ? -8.061 20.937 11.338 1.00 75.56 199 VAL A C 1
ATOM 1560 O O . VAL A 1 199 ? -7.447 21.976 11.095 1.00 75.56 199 VAL A O 1
ATOM 1563 N N . ALA A 1 200 ? -7.763 19.760 10.796 1.00 67.44 200 ALA A N 1
ATOM 1564 C CA . ALA A 1 200 ? -6.737 19.591 9.781 1.00 67.44 200 ALA A CA 1
ATOM 1565 C C . ALA A 1 200 ? -7.131 20.334 8.496 1.00 67.44 200 ALA A C 1
ATOM 1567 O O . ALA A 1 200 ? -8.278 20.252 8.049 1.00 67.44 200 ALA A O 1
ATOM 1568 N N . ASP A 1 201 ? -6.165 21.034 7.905 1.00 54.53 201 ASP A N 1
ATOM 1569 C CA . ASP A 1 201 ? -6.333 21.706 6.622 1.00 54.53 201 ASP A CA 1
ATOM 1570 C C . ASP A 1 201 ? -6.289 20.681 5.486 1.00 54.53 201 ASP A C 1
ATOM 1572 O O . ASP A 1 201 ? -5.432 19.796 5.467 1.00 54.53 201 ASP A O 1
ATOM 1576 N N . GLU A 1 202 ? -7.172 20.830 4.493 1.00 49.62 202 GLU A N 1
ATOM 1577 C CA . GLU A 1 202 ? -7.167 20.003 3.273 1.00 49.62 202 GLU A CA 1
ATOM 1578 C C . GLU A 1 202 ? -5.817 20.048 2.521 1.00 49.62 202 GLU A C 1
ATOM 1580 O O . GLU A 1 202 ? -5.543 19.184 1.691 1.00 49.62 202 GLU A O 1
ATOM 1585 N N . HIS A 1 203 ? -4.942 21.014 2.826 1.00 40.03 203 HIS A N 1
ATOM 1586 C CA . HIS A 1 203 ? -3.751 21.323 2.037 1.00 40.03 203 HIS A CA 1
ATOM 1587 C C . HIS A 1 203 ? -2.457 20.558 2.367 1.00 40.03 203 HIS A C 1
ATOM 1589 O O . HIS A 1 203 ? -1.487 20.733 1.633 1.00 40.03 203 HIS A O 1
ATOM 1595 N N . GLU A 1 204 ? -2.417 19.661 3.359 1.00 35.34 204 GLU A N 1
ATOM 1596 C CA . GLU A 1 204 ? -1.193 18.882 3.666 1.00 35.34 204 GLU A CA 1
ATOM 1597 C C . GLU A 1 204 ? -1.312 17.359 3.539 1.00 35.34 204 GLU A C 1
ATOM 1599 O O . GLU A 1 204 ? -0.442 16.606 3.970 1.00 35.34 204 GLU A O 1
ATOM 1604 N N . THR A 1 205 ? -2.311 16.878 2.806 1.00 31.42 205 THR A N 1
ATOM 1605 C CA . THR A 1 205 ? -2.184 15.567 2.164 1.00 31.42 205 THR A CA 1
ATOM 1606 C C . THR A 1 205 ? -2.486 15.745 0.694 1.00 31.42 205 THR A C 1
ATOM 1608 O O . THR A 1 205 ? -3.606 16.076 0.319 1.00 31.42 205 THR A O 1
ATOM 1611 N N . LYS A 1 206 ? -1.466 15.545 -0.150 1.00 27.75 206 LYS A N 1
ATOM 1612 C CA . LYS A 1 206 ? -1.646 15.240 -1.573 1.00 27.75 206 LYS A CA 1
ATOM 1613 C C . LYS A 1 206 ? -2.871 14.321 -1.651 1.00 27.75 206 LYS A C 1
ATOM 1615 O O . LYS A 1 206 ? -2.833 13.283 -0.984 1.00 27.75 206 LYS A O 1
ATOM 1620 N N . PRO A 1 207 ? -3.967 14.716 -2.322 1.00 28.83 207 PRO A N 1
ATOM 1621 C CA . PRO A 1 207 ? -5.209 13.972 -2.216 1.00 28.83 207 PRO A CA 1
ATOM 1622 C C . PRO A 1 207 ? -4.896 12.517 -2.570 1.00 28.83 207 PRO A C 1
ATOM 1624 O O . PRO A 1 207 ? -4.254 12.291 -3.607 1.00 28.83 207 PRO A O 1
ATOM 1627 N N . PRO A 1 208 ? -5.298 11.514 -1.764 1.00 35.12 208 PRO A N 1
ATOM 1628 C CA . PRO A 1 208 ? -5.536 10.227 -2.372 1.00 35.12 208 PRO A CA 1
ATOM 1629 C C . PRO A 1 208 ? -6.602 10.546 -3.413 1.00 35.12 208 PRO A C 1
ATOM 1631 O O . PRO A 1 208 ? -7.727 10.901 -3.066 1.00 35.12 208 PRO A O 1
ATOM 1634 N N . ILE A 1 209 ? -6.189 10.571 -4.686 1.00 35.25 209 ILE A N 1
ATOM 1635 C CA . ILE A 1 209 ? -7.087 10.550 -5.838 1.00 35.25 209 ILE A CA 1
ATOM 1636 C C . ILE A 1 209 ? -8.201 9.621 -5.409 1.00 35.25 209 ILE A C 1
ATOM 1638 O O . ILE A 1 209 ? -7.874 8.478 -5.074 1.00 35.25 209 ILE A O 1
ATOM 1642 N N . ALA A 1 210 ? -9.425 10.157 -5.296 1.00 37.12 210 ALA A N 1
ATOM 1643 C CA . ALA A 1 210 ? -10.595 9.426 -4.841 1.00 37.12 210 ALA A CA 1
ATOM 1644 C C . ALA A 1 210 ? -10.448 8.000 -5.347 1.00 37.12 210 ALA A C 1
ATOM 1646 O O . ALA A 1 210 ? -10.358 7.805 -6.566 1.00 37.12 210 ALA A O 1
ATOM 1647 N N . ALA A 1 211 ? -10.247 7.047 -4.426 1.00 37.72 211 ALA A N 1
ATOM 1648 C CA . ALA A 1 211 ? -10.148 5.662 -4.834 1.00 37.72 211 ALA A CA 1
ATOM 1649 C C . ALA A 1 211 ? -11.419 5.439 -5.655 1.00 37.72 211 ALA A C 1
ATOM 1651 O O . ALA A 1 211 ? -12.508 5.733 -5.147 1.00 37.72 211 ALA A O 1
ATOM 1652 N N . PRO A 1 212 ? -11.298 5.090 -6.945 1.00 34.62 212 PRO A N 1
ATOM 1653 C CA . PRO A 1 212 ? -12.475 4.817 -7.742 1.00 34.62 212 PRO A CA 1
ATOM 1654 C C . PRO A 1 212 ? -13.328 3.839 -6.947 1.00 34.62 212 PRO A C 1
ATOM 1656 O O . PRO A 1 212 ? -12.810 2.922 -6.309 1.00 34.62 212 PRO A O 1
ATOM 1659 N N . VAL A 1 213 ? -14.632 4.068 -6.943 1.00 38.62 213 VAL A N 1
ATOM 1660 C CA . VAL A 1 213 ? -15.594 3.102 -6.429 1.00 38.62 213 VAL A CA 1
ATOM 1661 C C . VAL A 1 213 ? -15.494 1.886 -7.357 1.00 38.62 213 VAL A C 1
ATOM 1663 O O . VAL A 1 213 ? -16.133 1.832 -8.401 1.00 38.62 213 VAL A O 1
ATOM 1666 N N . GLY A 1 214 ? -14.562 0.985 -7.047 1.00 50.16 214 GLY A N 1
ATOM 1667 C CA . GLY A 1 214 ? -14.126 -0.108 -7.907 1.00 50.16 214 GLY A CA 1
ATOM 1668 C C . GLY A 1 214 ? -12.739 -0.620 -7.510 1.00 50.16 214 GLY A C 1
ATOM 1669 O O . GLY A 1 214 ? -11.873 0.133 -7.074 1.00 50.16 214 GLY A O 1
ATOM 1670 N N . SER A 1 215 ? -12.514 -1.926 -7.661 1.00 60.03 215 SER A N 1
ATOM 1671 C CA . SER A 1 215 ? -11.183 -2.520 -7.487 1.00 60.03 215 SER A CA 1
ATOM 1672 C C . SER A 1 215 ? -10.169 -1.811 -8.406 1.00 60.03 215 SER A C 1
ATOM 1674 O O . SER A 1 215 ? -10.519 -1.569 -9.562 1.00 60.03 215 SER A O 1
ATOM 1676 N N . PRO A 1 216 ? -8.928 -1.495 -7.982 1.00 69.94 216 PRO A N 1
ATOM 1677 C CA . PRO A 1 216 ? -7.906 -0.886 -8.848 1.00 69.94 216 PRO A CA 1
ATOM 1678 C C . PRO A 1 216 ? -7.690 -1.640 -10.168 1.00 69.94 216 PRO A C 1
ATOM 1680 O O . PRO A 1 216 ? -7.334 -1.039 -11.179 1.00 69.94 216 PRO A O 1
ATOM 1683 N N . TYR A 1 217 ? -7.979 -2.943 -10.178 1.00 73.88 217 TYR A N 1
ATOM 1684 C CA . TYR A 1 217 ? -7.962 -3.791 -11.366 1.00 73.88 217 TYR A CA 1
ATOM 1685 C C . TYR A 1 217 ? -9.054 -3.454 -12.392 1.00 73.88 217 TYR A C 1
ATOM 1687 O O . TYR A 1 217 ? -8.826 -3.614 -13.584 1.00 73.88 217 TYR A O 1
ATOM 1695 N N . SER A 1 218 ? -10.206 -2.923 -11.963 1.00 71.00 218 SER A N 1
ATOM 1696 C CA . SER A 1 218 ? -11.316 -2.528 -12.853 1.00 71.00 218 SER A CA 1
ATOM 1697 C C . SER A 1 218 ? -10.974 -1.359 -13.783 1.00 71.00 218 SER A C 1
ATOM 1699 O O . SER A 1 218 ? -11.655 -1.143 -14.780 1.00 71.00 218 SER A O 1
ATOM 1701 N N . MET A 1 219 ? -9.896 -0.625 -13.486 1.00 68.38 219 MET A N 1
ATOM 1702 C CA . MET A 1 219 ? -9.365 0.427 -14.355 1.00 68.38 219 MET A CA 1
ATOM 1703 C C . MET A 1 219 ? -8.530 -0.117 -15.521 1.00 68.38 219 MET A C 1
ATOM 1705 O O . MET A 1 219 ? -8.191 0.640 -16.430 1.00 68.38 219 MET A O 1
ATOM 1709 N N . VAL A 1 220 ? -8.165 -1.401 -15.494 1.00 77.62 220 VAL A N 1
ATOM 1710 C CA . VAL A 1 220 ? -7.334 -2.042 -16.512 1.00 77.62 220 VAL A CA 1
ATOM 1711 C C . VAL A 1 220 ? -8.231 -2.907 -17.399 1.00 77.62 220 VAL A C 1
ATOM 1713 O O . VAL A 1 220 ? -8.642 -3.995 -17.015 1.00 77.62 220 VAL A O 1
ATOM 1716 N N . GLY A 1 221 ? -8.563 -2.408 -18.591 1.00 78.25 221 GLY A N 1
ATOM 1717 C CA . GLY A 1 221 ? -9.441 -3.112 -19.531 1.00 78.25 221 GLY A CA 1
ATOM 1718 C C . GLY A 1 221 ? -8.724 -4.203 -20.334 1.00 78.25 221 GLY A C 1
ATOM 1719 O O . GLY A 1 221 ? -7.599 -4.004 -20.784 1.00 78.25 221 GLY A O 1
ATOM 1720 N N . GLY A 1 222 ? -9.397 -5.337 -20.561 1.00 81.69 222 GLY A N 1
ATOM 1721 C CA . GLY A 1 222 ? -8.973 -6.370 -21.521 1.00 81.69 222 GLY A CA 1
ATOM 1722 C C . GLY A 1 222 ? -7.864 -7.319 -21.052 1.00 81.69 222 GLY A C 1
ATOM 1723 O O . GLY A 1 222 ? -7.412 -8.144 -21.842 1.00 81.69 222 GLY A O 1
ATOM 1724 N N . LEU A 1 223 ? -7.444 -7.231 -19.784 1.00 83.44 223 LEU A N 1
ATOM 1725 C CA . LEU A 1 223 ? -6.346 -8.019 -19.204 1.00 83.44 223 LEU A CA 1
ATOM 1726 C C . LEU A 1 223 ? -6.802 -8.954 -18.074 1.00 83.44 223 LEU A C 1
ATOM 1728 O O . LEU A 1 223 ? -6.002 -9.327 -17.222 1.00 83.44 223 LEU A O 1
ATOM 1732 N N . ASP A 1 224 ? -8.074 -9.359 -18.054 1.00 82.56 224 ASP A N 1
ATOM 1733 C CA . ASP A 1 224 ? -8.667 -10.129 -16.946 1.00 82.56 224 ASP A CA 1
ATOM 1734 C C . ASP A 1 224 ? -7.901 -11.425 -16.634 1.00 82.56 224 ASP A C 1
ATOM 1736 O O . ASP A 1 224 ? -7.718 -11.789 -15.471 1.00 82.56 224 ASP A O 1
ATOM 1740 N N . LYS A 1 225 ? -7.394 -12.106 -17.672 1.00 85.75 225 LYS A N 1
ATOM 1741 C CA . LYS A 1 225 ? -6.604 -13.339 -17.524 1.00 85.75 225 LYS A CA 1
ATOM 1742 C C . LYS A 1 225 ? -5.258 -13.070 -16.857 1.00 85.75 225 LYS A C 1
ATOM 1744 O O . LYS A 1 225 ? -4.876 -13.781 -15.933 1.00 85.75 225 LYS A O 1
ATOM 1749 N N . GLN A 1 226 ? -4.544 -12.047 -17.320 1.00 86.88 226 GLN A N 1
ATOM 1750 C CA . GLN A 1 226 ? -3.253 -11.642 -16.774 1.00 86.88 226 GLN A CA 1
ATOM 1751 C C . GLN A 1 226 ? -3.419 -11.126 -15.345 1.00 86.88 226 GLN A C 1
ATOM 1753 O O . GLN A 1 226 ? -2.647 -11.501 -14.469 1.00 86.88 226 GLN A O 1
ATOM 1758 N N . ILE A 1 227 ? -4.459 -10.328 -15.092 1.00 85.19 227 ILE A N 1
ATOM 1759 C CA . ILE A 1 227 ? -4.805 -9.816 -13.766 1.00 85.19 227 ILE A CA 1
ATOM 1760 C C . ILE A 1 227 ? -5.034 -10.968 -12.790 1.00 85.19 227 ILE A C 1
ATOM 1762 O O . ILE A 1 227 ? -4.462 -10.933 -11.707 1.00 85.19 227 ILE A O 1
A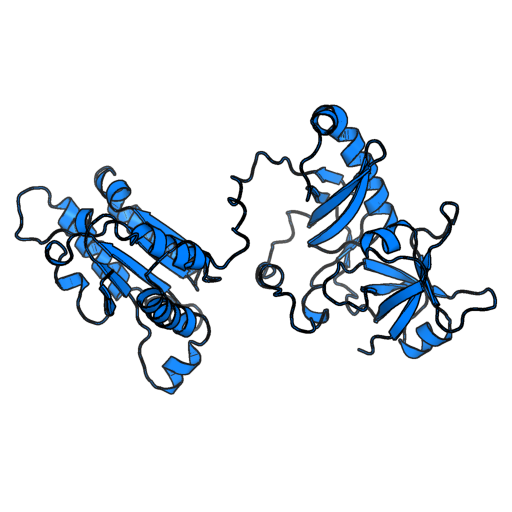TOM 1766 N N . ALA A 1 228 ? -5.805 -11.994 -13.165 1.00 84.12 228 ALA A N 1
ATOM 1767 C CA . ALA A 1 228 ? -6.041 -13.156 -12.306 1.00 84.12 228 ALA A CA 1
ATOM 1768 C C . ALA A 1 228 ? -4.731 -13.870 -11.931 1.00 84.12 228 ALA A C 1
ATOM 1770 O O . ALA A 1 228 ? -4.480 -14.121 -10.757 1.00 84.12 228 ALA A O 1
ATOM 1771 N N . VAL A 1 229 ? -3.848 -14.107 -12.909 1.00 86.00 229 VAL A N 1
ATOM 1772 C CA . VAL A 1 229 ? -2.546 -14.751 -12.666 1.00 86.00 229 VAL A CA 1
ATOM 1773 C C . VAL A 1 229 ? -1.658 -13.900 -11.759 1.00 86.00 229 VAL A C 1
ATOM 1775 O O . VAL A 1 229 ? -1.061 -14.421 -10.819 1.00 86.00 229 VAL A O 1
ATOM 1778 N N . VAL A 1 230 ? -1.558 -12.593 -12.017 1.00 84.50 230 VAL A N 1
ATOM 1779 C CA . VAL A 1 230 ? -0.740 -11.699 -11.186 1.00 84.50 230 VAL A CA 1
ATOM 1780 C C . VAL A 1 230 ? -1.306 -11.599 -9.772 1.00 84.50 230 VAL A C 1
ATOM 1782 O O . VAL A 1 230 ? -0.550 -11.592 -8.804 1.00 84.50 230 VAL A O 1
ATOM 1785 N N . ARG A 1 231 ? -2.633 -11.550 -9.650 1.00 82.31 231 ARG A N 1
ATOM 1786 C CA . ARG A 1 231 ? -3.330 -11.518 -8.370 1.00 82.31 231 ARG A CA 1
ATOM 1787 C C . ARG A 1 231 ? -2.990 -12.748 -7.539 1.00 82.31 231 ARG A C 1
ATOM 1789 O O . ARG A 1 231 ? -2.552 -12.585 -6.409 1.00 82.31 231 ARG A O 1
ATOM 1796 N N . ASP A 1 232 ? -3.079 -13.945 -8.108 1.00 82.38 232 ASP A N 1
ATOM 1797 C CA . ASP A 1 232 ? -2.729 -15.185 -7.407 1.00 82.38 232 ASP A CA 1
ATOM 1798 C C . ASP A 1 232 ? -1.245 -15.216 -7.004 1.00 82.38 232 ASP A C 1
ATOM 1800 O O . ASP A 1 232 ? -0.902 -15.574 -5.876 1.00 82.38 232 ASP A O 1
ATOM 1804 N N . LEU A 1 233 ? -0.355 -14.788 -7.906 1.00 82.94 233 LEU A N 1
ATOM 1805 C CA . LEU A 1 233 ? 1.092 -14.763 -7.669 1.00 82.94 233 LEU A CA 1
ATOM 1806 C C . LEU A 1 233 ? 1.534 -13.753 -6.606 1.00 82.94 233 LEU A C 1
ATOM 1808 O O . LEU A 1 233 ? 2.647 -13.885 -6.108 1.00 82.94 233 LEU A O 1
ATOM 1812 N N . ILE A 1 234 ? 0.714 -12.754 -6.278 1.00 82.25 234 ILE A N 1
ATOM 1813 C CA . ILE A 1 234 ? 1.064 -11.702 -5.317 1.00 82.25 234 ILE A CA 1
ATOM 1814 C C . ILE A 1 234 ? 0.225 -11.817 -4.041 1.00 82.25 234 ILE A C 1
ATOM 1816 O O . ILE A 1 234 ? 0.782 -11.797 -2.946 1.00 82.25 234 ILE A O 1
ATOM 1820 N N . GLU A 1 235 ? -1.095 -11.985 -4.140 1.00 77.31 235 GLU A N 1
ATOM 1821 C CA . GLU A 1 235 ? -1.978 -12.076 -2.971 1.00 77.31 235 GLU A CA 1
ATOM 1822 C C . GLU A 1 235 ? -1.695 -13.334 -2.146 1.00 77.31 235 GLU A C 1
ATOM 1824 O O . GLU A 1 235 ? -1.604 -13.235 -0.922 1.00 77.31 235 GLU A O 1
ATOM 1829 N N . ILE A 1 236 ? -1.516 -14.505 -2.773 1.00 77.44 236 ILE A N 1
ATOM 1830 C CA . ILE A 1 236 ? -1.359 -15.776 -2.044 1.00 77.44 236 ILE A CA 1
ATOM 1831 C C . ILE A 1 236 ? -0.058 -15.791 -1.212 1.00 77.44 236 ILE A C 1
ATOM 1833 O O . ILE A 1 236 ? -0.138 -16.098 -0.019 1.00 77.44 236 ILE A O 1
ATOM 1837 N N . PRO A 1 237 ? 1.117 -15.393 -1.751 1.00 75.06 237 PRO A N 1
ATOM 1838 C CA . PRO A 1 237 ? 2.350 -15.231 -0.970 1.00 75.06 237 PRO A CA 1
ATOM 1839 C C . PRO A 1 237 ? 2.244 -14.279 0.221 1.00 75.06 237 PRO A C 1
ATOM 1841 O O . PRO A 1 237 ? 2.796 -14.555 1.287 1.00 75.06 237 PRO A O 1
ATOM 1844 N N . LEU A 1 238 ? 1.551 -13.152 0.044 1.00 76.44 238 LEU A N 1
ATOM 1845 C CA . LEU A 1 238 ? 1.482 -12.102 1.059 1.00 76.44 238 LEU A CA 1
ATOM 1846 C C . LEU A 1 238 ? 0.475 -12.435 2.168 1.00 76.44 238 LEU A C 1
ATOM 1848 O O . LEU A 1 238 ? 0.745 -12.168 3.339 1.00 76.44 238 LEU A O 1
ATOM 1852 N N . THR A 1 239 ? -0.658 -13.045 1.811 1.00 72.94 239 THR A N 1
ATOM 1853 C CA . THR A 1 239 ? -1.747 -13.366 2.749 1.00 72.94 239 THR A CA 1
ATOM 1854 C C . THR A 1 239 ? -1.568 -14.714 3.447 1.00 72.94 239 THR A C 1
ATOM 1856 O O . THR A 1 239 ? -1.882 -14.826 4.629 1.00 72.94 239 THR A O 1
ATOM 1859 N N . HIS A 1 240 ? -1.033 -15.730 2.758 1.00 74.81 240 HIS A N 1
ATOM 1860 C CA . HIS A 1 240 ? -0.939 -17.103 3.269 1.00 74.81 240 HIS A CA 1
ATOM 1861 C C . HIS A 1 240 ? 0.476 -17.705 3.127 1.00 74.81 240 HIS A C 1
ATOM 1863 O O . HIS A 1 240 ? 0.642 -18.770 2.523 1.00 74.81 240 HIS A O 1
ATOM 1869 N N . PRO A 1 241 ? 1.518 -17.095 3.725 1.00 71.75 241 PRO A N 1
ATOM 1870 C CA . PRO A 1 241 ? 2.894 -17.595 3.620 1.00 71.75 241 PRO A CA 1
ATOM 1871 C C . PRO A 1 241 ? 3.070 -19.005 4.214 1.00 71.75 241 PRO A C 1
ATOM 1873 O O . PRO A 1 241 ? 3.867 -19.798 3.713 1.00 71.75 241 PRO A O 1
ATOM 1876 N N . GLY A 1 242 ? 2.277 -19.360 5.234 1.00 74.25 242 GLY A N 1
ATOM 1877 C CA . GLY A 1 242 ? 2.321 -20.679 5.874 1.00 74.25 242 GLY A CA 1
ATOM 1878 C C . GLY A 1 242 ? 2.010 -21.843 4.927 1.00 74.25 242 GLY A C 1
ATOM 1879 O O . GLY A 1 242 ? 2.548 -22.932 5.120 1.00 74.25 242 GLY A O 1
ATOM 1880 N N . LEU A 1 243 ? 1.216 -21.619 3.868 1.00 78.00 243 LEU A N 1
ATOM 1881 C CA . LEU A 1 243 ? 0.945 -22.645 2.854 1.00 78.00 243 LEU A CA 1
ATOM 1882 C C . LEU A 1 243 ? 2.229 -23.029 2.107 1.00 78.00 243 LEU A C 1
ATOM 1884 O O . LEU A 1 243 ? 2.525 -24.210 1.955 1.00 78.00 243 LEU A O 1
ATOM 1888 N N . PHE A 1 244 ? 3.043 -22.052 1.705 1.00 75.25 244 PHE A N 1
ATOM 1889 C CA . PHE A 1 244 ? 4.298 -22.315 0.996 1.00 75.25 244 PHE A CA 1
ATOM 1890 C C . PHE A 1 244 ? 5.288 -23.097 1.860 1.00 75.25 244 PHE A C 1
ATOM 1892 O O . PHE A 1 244 ? 5.910 -24.041 1.374 1.00 75.25 244 PHE A O 1
ATOM 1899 N N . HIS A 1 245 ? 5.370 -22.765 3.151 1.00 74.06 245 HIS A N 1
ATOM 1900 C CA . HIS A 1 245 ? 6.239 -23.471 4.088 1.00 74.06 245 HIS A CA 1
ATOM 1901 C C . HIS A 1 245 ? 5.792 -24.925 4.313 1.00 74.06 245 HIS A C 1
ATOM 1903 O O . HIS A 1 245 ? 6.627 -25.826 4.349 1.00 74.06 245 HIS A O 1
ATOM 1909 N N . GLN A 1 246 ? 4.482 -25.182 4.417 1.00 76.06 246 GLN A N 1
ATOM 1910 C CA . GLN A 1 246 ? 3.941 -26.542 4.560 1.00 76.06 246 GLN A CA 1
ATOM 1911 C C . GLN A 1 246 ? 4.224 -27.423 3.336 1.00 76.06 246 GLN A C 1
ATOM 1913 O O . GLN A 1 246 ? 4.501 -28.610 3.489 1.00 76.06 246 GLN A O 1
ATOM 1918 N N . PHE A 1 247 ? 4.193 -26.845 2.133 1.00 80.25 247 PHE A N 1
ATOM 1919 C CA . PHE A 1 247 ? 4.482 -27.558 0.885 1.00 80.25 247 PHE A CA 1
ATOM 1920 C C . PHE A 1 247 ? 5.968 -27.535 0.480 1.00 80.25 247 PHE A C 1
ATOM 1922 O O . PHE A 1 247 ? 6.319 -28.093 -0.559 1.00 80.25 247 PHE A O 1
ATOM 1929 N N . GLY A 1 248 ? 6.851 -26.903 1.264 1.00 75.31 248 GLY A N 1
ATOM 1930 C CA . GLY A 1 248 ? 8.278 -26.767 0.937 1.00 75.31 248 GLY A CA 1
ATOM 1931 C C . GLY A 1 248 ? 8.548 -25.959 -0.339 1.00 75.31 248 GLY A C 1
ATOM 1932 O O . GLY A 1 248 ? 9.582 -26.137 -0.986 1.00 75.31 248 GLY A O 1
ATOM 1933 N N . LEU A 1 249 ? 7.610 -25.094 -0.733 1.00 77.94 249 LEU A N 1
ATOM 1934 C CA . LEU A 1 249 ? 7.699 -24.270 -1.933 1.00 77.94 249 LEU A CA 1
ATOM 1935 C C . LEU A 1 249 ? 8.366 -22.933 -1.606 1.00 77.94 249 LEU A C 1
ATOM 1937 O O . LEU A 1 249 ? 8.081 -22.313 -0.584 1.00 77.94 249 LEU A O 1
ATOM 1941 N N . LYS A 1 250 ? 9.231 -22.455 -2.505 1.00 72.00 250 LYS A N 1
ATOM 1942 C CA . LYS A 1 250 ? 9.778 -21.096 -2.414 1.00 72.00 250 LYS A CA 1
ATOM 1943 C C . LYS A 1 250 ? 8.756 -20.089 -2.932 1.00 72.00 250 LYS A C 1
ATOM 1945 O O . LYS A 1 250 ? 8.106 -20.333 -3.949 1.00 72.00 250 LYS A O 1
ATOM 1950 N N . LEU A 1 251 ? 8.640 -18.964 -2.234 1.00 75.50 251 LEU A N 1
ATOM 1951 C CA . LEU A 1 251 ? 7.800 -17.847 -2.658 1.00 75.50 251 LEU A CA 1
ATOM 1952 C C . LEU A 1 251 ? 8.368 -17.239 -3.953 1.00 75.50 251 LEU A C 1
ATOM 1954 O O . LEU A 1 251 ? 9.593 -17.148 -4.087 1.00 75.50 251 LEU A O 1
ATOM 1958 N N . PRO A 1 252 ? 7.510 -16.840 -4.909 1.00 76.88 252 PRO A N 1
ATOM 1959 C CA . PRO A 1 252 ? 7.962 -16.130 -6.096 1.00 76.88 252 PRO A CA 1
ATOM 1960 C C . PRO A 1 252 ? 8.529 -14.772 -5.679 1.00 76.88 252 PRO A C 1
ATOM 1962 O O . PRO A 1 252 ? 7.856 -14.000 -4.995 1.00 76.88 252 PRO A O 1
ATOM 1965 N N . LYS A 1 253 ? 9.768 -14.483 -6.080 1.00 81.44 253 LYS A N 1
ATOM 1966 C CA . LYS A 1 253 ? 10.462 -13.253 -5.662 1.00 81.44 253 LYS A CA 1
ATOM 1967 C C . LYS A 1 253 ? 10.211 -12.097 -6.613 1.00 81.44 253 LYS A C 1
ATOM 1969 O O . LYS A 1 253 ? 10.098 -10.948 -6.186 1.00 81.44 253 LYS A O 1
ATOM 1974 N N . GLY A 1 254 ? 10.122 -12.407 -7.903 1.00 88.75 254 GLY A N 1
ATOM 1975 C CA . GLY A 1 254 ? 10.013 -11.407 -8.948 1.00 88.75 254 GLY A CA 1
ATOM 1976 C C . GLY A 1 254 ? 9.094 -11.820 -10.087 1.00 88.75 254 GLY A C 1
ATOM 1977 O O . GLY A 1 254 ? 9.107 -12.961 -10.555 1.00 88.75 254 GLY A O 1
ATOM 1978 N N . ILE A 1 255 ? 8.318 -10.849 -10.555 1.00 91.00 255 ILE A N 1
ATOM 1979 C CA . ILE A 1 255 ? 7.404 -10.959 -11.687 1.00 91.00 255 ILE A CA 1
ATOM 1980 C C . ILE A 1 255 ? 7.831 -9.932 -12.735 1.00 91.00 255 ILE A C 1
ATOM 1982 O O . ILE A 1 255 ? 7.970 -8.751 -12.425 1.00 91.00 255 ILE A O 1
ATOM 1986 N N . LEU A 1 256 ? 8.019 -10.369 -13.977 1.00 91.81 256 LEU A N 1
ATOM 1987 C CA . LEU A 1 256 ? 8.340 -9.522 -15.121 1.00 91.81 256 LEU A CA 1
ATOM 1988 C C . LEU A 1 256 ? 7.124 -9.404 -16.047 1.00 91.81 256 LEU A C 1
ATOM 1990 O O . LEU A 1 256 ? 6.697 -10.381 -16.661 1.00 91.81 256 LEU A O 1
ATOM 1994 N N . LEU A 1 257 ? 6.585 -8.195 -16.172 1.00 92.38 257 LEU A N 1
ATOM 1995 C CA . LEU A 1 257 ? 5.518 -7.844 -17.104 1.00 92.38 257 LEU A CA 1
ATOM 1996 C C . LEU A 1 257 ? 6.140 -7.322 -18.403 1.00 92.38 257 LEU A C 1
ATOM 1998 O O . LEU A 1 257 ? 6.818 -6.291 -18.391 1.00 92.38 257 LEU A O 1
ATOM 2002 N N . TYR A 1 258 ? 5.903 -7.998 -19.527 1.00 92.38 258 TYR A N 1
ATOM 2003 C CA . TYR A 1 258 ? 6.484 -7.616 -20.817 1.00 92.38 258 TYR A CA 1
ATOM 2004 C C . TYR A 1 258 ? 5.454 -7.568 -21.944 1.00 92.38 258 TYR A C 1
ATOM 2006 O O . TYR A 1 258 ? 4.406 -8.194 -21.870 1.00 92.38 258 TYR A O 1
ATOM 2014 N N . GLY A 1 259 ? 5.732 -6.785 -22.987 1.00 91.06 259 GLY A N 1
ATOM 2015 C CA . GLY A 1 259 ? 4.914 -6.737 -24.204 1.00 91.06 259 GLY A CA 1
ATOM 2016 C C . GLY A 1 259 ? 5.108 -5.436 -24.993 1.00 91.06 259 GLY A C 1
ATOM 2017 O O . GLY A 1 259 ? 5.944 -4.615 -24.615 1.00 91.06 259 GLY A O 1
ATOM 2018 N N . PRO A 1 260 ? 4.292 -5.172 -26.022 1.00 88.12 260 PRO A N 1
ATOM 2019 C CA . PRO A 1 260 ? 4.373 -3.955 -26.833 1.00 88.12 260 PRO A CA 1
ATOM 2020 C C . PRO A 1 260 ? 4.117 -2.674 -26.016 1.00 88.12 260 PRO A C 1
ATOM 2022 O O . PRO A 1 260 ? 3.343 -2.706 -25.056 1.00 88.12 260 PRO A O 1
ATOM 2025 N N . PRO A 1 261 ? 4.706 -1.520 -26.370 1.00 85.12 261 PRO A N 1
ATOM 2026 C CA . PRO A 1 261 ? 4.374 -0.261 -25.707 1.00 85.12 261 PRO A CA 1
ATOM 2027 C C . PRO A 1 261 ? 2.879 0.061 -25.871 1.00 85.12 261 PRO A C 1
ATOM 2029 O O . PRO A 1 261 ? 2.282 -0.218 -26.908 1.00 85.12 261 PRO A O 1
ATOM 2032 N N . GLY A 1 262 ? 2.268 0.653 -24.842 1.00 83.06 262 GLY A N 1
ATOM 2033 C CA . GLY A 1 262 ? 0.856 1.054 -24.876 1.00 83.06 262 GLY A CA 1
ATOM 2034 C C . GLY A 1 262 ? -0.162 -0.007 -24.432 1.00 83.06 262 GLY A C 1
ATOM 2035 O O . GLY A 1 262 ? -1.342 0.315 -24.372 1.00 83.06 262 GLY A O 1
ATOM 2036 N N . THR A 1 263 ? 0.249 -1.221 -24.033 1.00 82.31 263 THR A N 1
ATOM 2037 C CA . THR A 1 263 ? -0.677 -2.255 -23.497 1.00 82.31 263 THR A CA 1
ATOM 2038 C C . THR A 1 263 ? -1.011 -2.099 -22.006 1.00 82.31 263 THR A C 1
ATOM 2040 O O . THR A 1 263 ? -1.606 -2.975 -21.393 1.00 82.31 263 THR A O 1
ATOM 2043 N N . GLY A 1 264 ? -0.638 -0.975 -21.384 1.00 83.62 264 GLY A N 1
ATOM 2044 C CA . GLY A 1 264 ? -1.018 -0.680 -19.998 1.00 83.62 264 GLY A CA 1
ATOM 2045 C C . GLY A 1 264 ? -0.194 -1.389 -18.915 1.00 83.62 264 GLY A C 1
ATOM 2046 O O . GLY A 1 264 ? -0.601 -1.364 -17.760 1.00 83.62 264 GLY A O 1
ATOM 2047 N N . LYS A 1 265 ? 0.982 -1.954 -19.229 1.00 87.25 265 LYS A N 1
ATOM 2048 C CA . LYS A 1 265 ? 1.905 -2.590 -18.256 1.00 87.25 265 LYS A CA 1
ATOM 2049 C C . LYS A 1 265 ? 2.165 -1.755 -17.000 1.00 87.25 265 LYS A C 1
ATOM 2051 O O . LYS A 1 265 ? 1.955 -2.226 -15.887 1.00 87.25 265 LYS A O 1
ATOM 2056 N N . THR A 1 266 ? 2.570 -0.499 -17.180 1.00 83.75 266 THR A N 1
ATOM 2057 C CA . THR A 1 266 ? 2.806 0.452 -16.083 1.00 83.75 266 THR A CA 1
ATOM 2058 C C . THR A 1 266 ? 1.537 0.715 -15.271 1.00 83.75 266 THR A C 1
ATOM 2060 O O . THR A 1 266 ? 1.580 0.809 -14.044 1.00 83.75 266 THR A O 1
ATOM 2063 N N . HIS A 1 267 ? 0.383 0.805 -15.940 1.00 83.56 267 HIS A N 1
ATOM 2064 C CA . HIS A 1 267 ? -0.907 0.974 -15.273 1.00 83.56 267 HIS A CA 1
ATOM 2065 C C . HIS A 1 267 ? -1.288 -0.263 -14.459 1.00 83.56 267 HIS A C 1
ATOM 2067 O O . HIS A 1 267 ? -1.719 -0.110 -13.319 1.00 83.56 267 HIS A O 1
ATOM 2073 N N . LEU A 1 268 ? -1.067 -1.468 -14.990 1.00 85.56 268 LEU A N 1
ATOM 2074 C CA . LEU A 1 268 ? -1.305 -2.714 -14.272 1.00 85.56 268 LEU A CA 1
ATOM 2075 C C . LEU A 1 268 ? -0.388 -2.835 -13.051 1.00 85.56 268 LEU A C 1
ATOM 2077 O O . LEU A 1 268 ? -0.880 -3.103 -11.960 1.00 85.56 268 LEU A O 1
ATOM 2081 N N . ALA A 1 269 ? 0.913 -2.564 -13.198 1.00 82.25 269 ALA A N 1
ATOM 2082 C CA . ALA A 1 269 ? 1.866 -2.583 -12.087 1.00 82.25 269 ALA A CA 1
ATOM 2083 C C . ALA A 1 269 ? 1.448 -1.631 -10.952 1.00 82.25 269 ALA A C 1
ATOM 2085 O O . ALA A 1 269 ? 1.463 -2.003 -9.780 1.00 82.25 269 ALA A O 1
ATOM 2086 N N . ARG A 1 270 ? 0.982 -0.422 -11.297 1.00 80.12 270 ARG A N 1
ATOM 2087 C CA . ARG A 1 270 ? 0.443 0.547 -10.328 1.00 80.12 270 ARG A CA 1
ATOM 2088 C C . ARG A 1 270 ? -0.916 0.140 -9.749 1.00 80.12 270 ARG A C 1
ATOM 2090 O O . ARG A 1 270 ? -1.212 0.506 -8.616 1.00 80.12 270 ARG A O 1
ATOM 2097 N N . ALA A 1 271 ? -1.749 -0.572 -10.504 1.00 82.25 271 ALA A N 1
ATOM 2098 C CA . ALA A 1 271 ? -3.036 -1.075 -10.028 1.00 82.25 271 ALA A CA 1
ATOM 2099 C C . ALA A 1 271 ? -2.847 -2.192 -8.994 1.00 82.25 271 ALA A C 1
ATOM 2101 O O . ALA A 1 271 ? -3.438 -2.113 -7.923 1.00 82.25 271 ALA A O 1
ATOM 2102 N N . ILE A 1 272 ? -1.961 -3.154 -9.279 1.00 79.50 272 ILE A N 1
ATOM 2103 C CA . ILE A 1 272 ? -1.544 -4.226 -8.359 1.00 79.50 272 ILE A CA 1
ATOM 2104 C C . ILE A 1 272 ? -1.047 -3.638 -7.043 1.00 79.50 272 ILE A C 1
ATOM 2106 O O . ILE A 1 272 ? -1.493 -3.994 -5.963 1.00 79.50 272 ILE A O 1
ATOM 2110 N N . ALA A 1 273 ? -0.141 -2.678 -7.160 1.00 73.12 273 ALA A N 1
ATOM 2111 C CA . ALA A 1 273 ? 0.442 -1.965 -6.045 1.00 73.12 273 ALA A CA 1
ATOM 2112 C C . ALA A 1 273 ? -0.584 -1.266 -5.133 1.00 73.12 273 ALA A C 1
ATOM 2114 O O . ALA A 1 273 ? -0.334 -1.083 -3.947 1.00 73.12 273 ALA A O 1
ATOM 2115 N N . ARG A 1 274 ? -1.728 -0.848 -5.686 1.00 73.56 274 ARG A N 1
ATOM 2116 C CA . ARG A 1 274 ? -2.809 -0.190 -4.939 1.00 73.56 274 ARG A CA 1
ATOM 2117 C C . ARG A 1 274 ? -3.838 -1.164 -4.379 1.00 73.56 274 ARG A C 1
ATOM 2119 O O . ARG A 1 274 ? -4.549 -0.796 -3.451 1.00 73.56 274 ARG A O 1
ATOM 2126 N N . SER A 1 275 ? -3.991 -2.341 -4.979 1.00 72.88 275 SER A N 1
ATOM 2127 C CA . SER A 1 275 ? -4.999 -3.325 -4.572 1.00 72.88 275 SER A CA 1
ATOM 2128 C C . SER A 1 275 ? -4.530 -4.192 -3.415 1.00 72.88 275 SER A C 1
ATOM 2130 O O . SER A 1 275 ? -5.341 -4.615 -2.598 1.00 72.88 275 SER A O 1
ATOM 2132 N N . THR A 1 276 ? -3.232 -4.456 -3.324 1.00 66.31 276 THR A N 1
ATOM 2133 C CA . THR A 1 276 ? -2.646 -5.221 -2.228 1.00 66.31 276 THR A CA 1
ATOM 2134 C C . THR A 1 276 ? -2.477 -4.338 -0.998 1.00 66.31 276 THR A C 1
ATOM 2136 O O . THR A 1 276 ? -1.841 -3.291 -1.083 1.00 66.31 276 THR A O 1
ATOM 2139 N N . HIS A 1 277 ? -2.971 -4.777 0.162 1.00 66.88 277 HIS A N 1
ATOM 2140 C CA . HIS A 1 277 ? -2.790 -4.123 1.471 1.00 66.88 277 HIS A CA 1
ATOM 2141 C C . HIS A 1 277 ? -1.333 -4.174 2.000 1.00 66.88 277 HIS A C 1
ATOM 2143 O O . HIS A 1 277 ? -1.106 -4.244 3.203 1.00 66.88 277 HIS A O 1
ATOM 2149 N N . ALA A 1 278 ? -0.347 -4.191 1.104 1.00 75.19 278 ALA A N 1
ATOM 2150 C CA . ALA A 1 278 ? 1.078 -4.225 1.402 1.00 75.19 278 ALA A CA 1
ATOM 2151 C C . ALA A 1 278 ? 1.697 -2.838 1.191 1.00 75.19 278 ALA A C 1
ATOM 2153 O O . ALA A 1 278 ? 1.177 -2.015 0.433 1.00 75.19 278 ALA A O 1
ATOM 2154 N N . SER A 1 279 ? 2.833 -2.588 1.838 1.00 81.44 279 SER A N 1
ATOM 2155 C CA . SER A 1 279 ? 3.609 -1.369 1.612 1.00 81.44 279 SER A CA 1
ATOM 2156 C C . SER A 1 279 ? 4.063 -1.302 0.152 1.00 81.44 279 SER A C 1
ATOM 2158 O O . SER A 1 279 ? 4.420 -2.322 -0.434 1.00 81.44 279 SER A O 1
ATOM 2160 N N . LEU A 1 280 ? 4.049 -0.114 -0.449 1.00 83.88 280 LEU A N 1
ATOM 2161 C CA . LEU A 1 280 ? 4.370 0.071 -1.863 1.00 83.88 280 LEU A CA 1
ATOM 2162 C C . LEU A 1 280 ? 5.570 0.995 -2.039 1.00 83.88 280 LEU A C 1
ATOM 2164 O O . LEU A 1 280 ? 5.516 2.163 -1.653 1.00 83.88 280 LEU A O 1
ATOM 2168 N N . LEU A 1 281 ? 6.592 0.510 -2.742 1.00 87.81 281 LEU A N 1
ATOM 2169 C CA . LEU A 1 281 ? 7.738 1.306 -3.169 1.00 87.81 281 LEU A CA 1
ATOM 2170 C C . LEU A 1 281 ? 7.866 1.230 -4.693 1.00 87.81 281 LEU A C 1
ATOM 2172 O O . LEU A 1 281 ? 8.168 0.180 -5.251 1.00 87.81 281 LEU A O 1
ATOM 2176 N N . ALA A 1 282 ? 7.613 2.342 -5.380 1.00 86.06 282 ALA A N 1
ATOM 2177 C CA . ALA A 1 282 ? 7.711 2.420 -6.835 1.00 86.06 282 ALA A CA 1
ATOM 2178 C C . ALA A 1 282 ? 8.964 3.194 -7.252 1.00 86.06 282 ALA A C 1
ATOM 2180 O O . ALA A 1 282 ? 9.215 4.292 -6.754 1.00 86.06 282 ALA A O 1
ATOM 2181 N N . ILE A 1 283 ? 9.721 2.633 -8.192 1.00 86.25 283 ILE A N 1
ATOM 2182 C CA . ILE A 1 283 ? 10.877 3.263 -8.818 1.00 86.25 283 ILE A CA 1
ATOM 2183 C C . ILE A 1 283 ? 10.715 3.188 -10.336 1.00 86.25 283 ILE A C 1
ATOM 2185 O O . ILE A 1 283 ? 10.417 2.128 -10.886 1.00 86.25 283 ILE A O 1
ATOM 2189 N N . SER A 1 284 ? 10.942 4.308 -11.016 1.00 83.69 284 SER A N 1
ATOM 2190 C CA . SER A 1 284 ? 11.044 4.343 -12.475 1.00 83.69 284 SER A CA 1
ATOM 2191 C C . SER A 1 284 ? 12.503 4.231 -12.917 1.00 83.69 284 SER A C 1
ATOM 2193 O O . SER A 1 284 ? 13.387 4.885 -12.357 1.00 83.69 284 SER A O 1
ATOM 2195 N N . GLY A 1 285 ? 12.757 3.436 -13.953 1.00 74.50 285 GLY A N 1
ATOM 2196 C CA . GLY A 1 285 ? 14.080 3.282 -14.540 1.00 74.50 285 GLY A CA 1
ATOM 2197 C C . GLY A 1 285 ? 14.635 4.570 -15.137 1.00 74.50 285 GLY A C 1
ATOM 2198 O O . GLY A 1 285 ? 15.828 4.836 -15.000 1.00 74.50 285 GLY A O 1
ATOM 2199 N N . ALA A 1 286 ? 13.770 5.428 -15.683 1.00 72.38 286 ALA A N 1
ATOM 2200 C CA . ALA A 1 286 ? 14.145 6.757 -16.153 1.00 72.38 286 ALA A CA 1
ATOM 2201 C C . ALA A 1 286 ? 14.641 7.670 -15.013 1.00 72.38 286 ALA A C 1
ATOM 2203 O O . ALA A 1 286 ? 15.621 8.396 -15.187 1.00 72.38 286 ALA A O 1
ATOM 2204 N N . GLU A 1 287 ? 14.022 7.604 -13.825 1.00 73.00 287 GLU A N 1
ATOM 2205 C CA . GLU A 1 287 ? 14.485 8.372 -12.658 1.00 73.00 287 GLU A CA 1
ATOM 2206 C C . GLU A 1 287 ? 15.899 7.953 -12.244 1.00 73.00 287 GLU A C 1
ATOM 2208 O O . GLU A 1 287 ? 16.742 8.802 -11.950 1.00 73.00 287 GLU A O 1
ATOM 2213 N N . LEU A 1 288 ? 16.174 6.648 -12.257 1.00 70.81 288 LEU A N 1
ATOM 2214 C CA . LEU A 1 288 ? 17.466 6.093 -11.863 1.00 70.81 288 LEU A CA 1
ATOM 2215 C C . LEU A 1 288 ? 18.572 6.318 -12.904 1.00 70.81 288 LEU A C 1
ATOM 2217 O O . LEU A 1 288 ? 19.723 6.529 -12.514 1.00 70.81 288 LEU A O 1
ATOM 2221 N N . ALA A 1 289 ? 18.238 6.346 -14.195 1.00 65.25 289 ALA A N 1
ATOM 2222 C CA . ALA A 1 289 ? 19.183 6.667 -15.266 1.00 65.25 289 ALA A CA 1
ATOM 2223 C C . ALA A 1 289 ? 19.650 8.137 -15.236 1.00 65.25 289 ALA A C 1
ATOM 2225 O O . ALA A 1 289 ? 20.747 8.446 -15.693 1.00 65.25 289 ALA A O 1
ATOM 2226 N N . SER A 1 290 ? 18.832 9.043 -14.686 1.00 63.38 290 SER A N 1
ATOM 2227 C CA . SER A 1 290 ? 19.133 10.483 -14.638 1.00 63.38 290 SER A CA 1
ATOM 2228 C C . SER A 1 290 ? 19.986 10.931 -13.437 1.00 63.38 290 SER A C 1
ATOM 2230 O O . SER A 1 290 ? 20.451 12.070 -13.411 1.00 63.38 290 SER A O 1
ATOM 2232 N N . ALA A 1 291 ? 20.194 10.061 -12.442 1.00 61.03 291 ALA A N 1
ATOM 2233 C CA . ALA A 1 291 ? 20.921 10.381 -11.211 1.00 61.03 291 ALA A CA 1
ATOM 2234 C C . ALA A 1 291 ? 22.455 10.423 -11.402 1.00 61.03 291 ALA A C 1
ATOM 2236 O O . ALA A 1 291 ? 23.035 9.662 -12.179 1.00 61.03 291 ALA A O 1
ATOM 2237 N N . PHE A 1 292 ? 23.124 11.325 -10.670 1.00 57.22 292 PHE A N 1
ATOM 2238 C CA . PHE A 1 292 ? 24.580 11.509 -10.718 1.00 57.22 292 PHE A CA 1
ATOM 2239 C C . PHE A 1 292 ? 25.331 10.268 -10.192 1.00 57.22 292 PHE A C 1
ATOM 2241 O O . PHE A 1 292 ? 24.814 9.476 -9.403 1.00 57.22 292 PHE A O 1
ATOM 2248 N N . HIS A 1 293 ? 26.580 10.091 -10.642 1.00 62.75 293 HIS A N 1
ATOM 2249 C CA . HIS A 1 293 ? 27.428 8.923 -10.371 1.00 62.75 293 HIS A CA 1
ATOM 2250 C C . HIS A 1 293 ? 27.338 8.403 -8.916 1.00 62.75 293 HIS A C 1
ATOM 2252 O O . HIS A 1 293 ? 27.701 9.103 -7.976 1.00 62.75 293 HIS A O 1
ATOM 2258 N N . GLY A 1 294 ? 26.897 7.150 -8.738 1.00 68.62 294 GLY A N 1
ATOM 2259 C CA . GLY A 1 294 ? 26.832 6.452 -7.441 1.00 68.62 294 GLY A CA 1
ATOM 2260 C C . GLY A 1 294 ? 25.544 6.668 -6.632 1.00 68.62 294 GLY A C 1
ATOM 2261 O O . GLY A 1 294 ? 25.194 5.815 -5.815 1.00 68.62 294 GLY A O 1
ATOM 2262 N N . GLU A 1 295 ? 24.791 7.737 -6.898 1.00 78.06 295 GLU A N 1
ATOM 2263 C CA . GLU A 1 295 ? 23.525 8.031 -6.214 1.00 78.06 295 GLU A CA 1
ATOM 2264 C C . GLU A 1 295 ? 22.433 7.015 -6.584 1.00 78.06 295 GLU A C 1
ATOM 2266 O O . GLU A 1 295 ? 21.677 6.563 -5.723 1.00 78.06 295 GLU A O 1
ATOM 2271 N N . THR A 1 296 ? 22.421 6.559 -7.840 1.00 79.25 296 THR A N 1
ATOM 2272 C CA . THR A 1 296 ? 21.515 5.515 -8.339 1.00 79.25 296 THR A CA 1
ATOM 2273 C C . THR A 1 296 ? 21.633 4.209 -7.550 1.00 79.25 296 THR A C 1
ATOM 2275 O O . THR A 1 296 ? 20.625 3.620 -7.161 1.00 79.25 296 THR A O 1
ATOM 2278 N N . GLU A 1 297 ? 22.862 3.759 -7.273 1.00 83.19 297 GLU A N 1
ATOM 2279 C CA . GLU A 1 297 ? 23.105 2.525 -6.518 1.00 83.19 297 GLU A CA 1
ATOM 2280 C C . GLU A 1 297 ? 22.694 2.677 -5.052 1.00 83.19 297 GLU A C 1
ATOM 2282 O O . GLU A 1 297 ? 22.070 1.782 -4.484 1.00 83.19 297 GLU A O 1
ATOM 2287 N N . ALA A 1 298 ? 23.035 3.814 -4.436 1.00 85.25 298 ALA A N 1
ATOM 2288 C CA . ALA A 1 298 ? 22.675 4.100 -3.053 1.00 85.25 298 ALA A CA 1
ATOM 2289 C C . ALA A 1 298 ? 21.152 4.153 -2.876 1.00 85.25 298 ALA A C 1
ATOM 2291 O O . ALA A 1 298 ? 20.626 3.564 -1.932 1.00 85.25 298 ALA A O 1
ATOM 2292 N N . ARG A 1 299 ? 20.440 4.781 -3.821 1.00 86.00 299 ARG A N 1
ATOM 2293 C CA . ARG A 1 299 ? 18.976 4.840 -3.834 1.00 86.00 299 ARG A CA 1
ATOM 2294 C C . ARG A 1 299 ? 18.356 3.455 -4.001 1.00 86.00 299 ARG A C 1
ATOM 2296 O O . ARG A 1 299 ? 17.410 3.144 -3.284 1.00 86.00 299 ARG A O 1
ATOM 2303 N N . LEU A 1 300 ? 18.908 2.605 -4.871 1.00 86.94 300 LEU A N 1
ATOM 2304 C CA . LEU A 1 300 ? 18.443 1.223 -5.014 1.00 86.94 300 LEU A CA 1
ATOM 2305 C C . LEU A 1 300 ? 18.577 0.457 -3.687 1.00 86.94 300 LEU A C 1
ATOM 2307 O O . LEU A 1 300 ? 17.595 -0.096 -3.199 1.00 86.94 300 LEU A O 1
ATOM 2311 N N . ARG A 1 301 ? 19.759 0.496 -3.055 1.00 88.25 301 ARG A N 1
ATOM 2312 C CA . ARG A 1 301 ? 19.996 -0.160 -1.755 1.00 88.25 301 ARG A CA 1
ATOM 2313 C C . ARG A 1 301 ? 19.071 0.381 -0.663 1.00 88.25 301 ARG A C 1
ATOM 2315 O O . ARG A 1 301 ? 18.547 -0.396 0.131 1.00 88.25 301 ARG A O 1
ATOM 2322 N N . ALA A 1 302 ? 18.835 1.694 -0.639 1.00 88.62 302 ALA A N 1
ATOM 2323 C CA . ALA A 1 302 ? 17.923 2.323 0.311 1.00 88.62 302 ALA A CA 1
ATOM 2324 C C . ALA A 1 302 ? 16.482 1.822 0.138 1.00 88.62 302 ALA A C 1
ATOM 2326 O O . ALA A 1 302 ? 15.859 1.441 1.124 1.00 88.62 302 ALA A O 1
ATOM 2327 N N . VAL A 1 303 ? 15.980 1.724 -1.100 1.00 89.56 303 VAL A N 1
ATOM 2328 C CA . VAL A 1 303 ? 14.617 1.225 -1.348 1.00 89.56 303 VAL A CA 1
ATOM 2329 C C . VAL A 1 303 ? 14.463 -0.233 -0.918 1.00 89.56 303 VAL A C 1
ATOM 2331 O O . VAL A 1 303 ? 13.478 -0.564 -0.265 1.00 89.56 303 VAL A O 1
ATOM 2334 N N . PHE A 1 304 ? 15.432 -1.103 -1.211 1.00 88.88 304 PHE A N 1
ATOM 2335 C CA . PHE A 1 304 ? 15.382 -2.492 -0.737 1.00 88.88 304 PHE A CA 1
ATOM 2336 C C . PHE A 1 304 ? 15.512 -2.592 0.792 1.00 88.88 304 PHE A C 1
ATOM 2338 O O . PHE A 1 304 ? 14.844 -3.417 1.415 1.00 88.88 304 PHE A O 1
ATOM 2345 N N . ALA A 1 305 ? 16.319 -1.741 1.431 1.00 87.94 305 ALA A N 1
ATOM 2346 C CA . ALA A 1 305 ? 16.406 -1.675 2.890 1.00 87.94 305 ALA A CA 1
ATOM 2347 C C . ALA A 1 305 ? 15.089 -1.207 3.533 1.00 87.94 305 ALA A C 1
ATOM 2349 O O . ALA A 1 305 ? 14.672 -1.759 4.553 1.00 87.94 305 ALA A O 1
ATOM 2350 N N . ASP A 1 306 ? 14.413 -0.231 2.933 1.00 88.25 306 ASP A N 1
ATOM 2351 C CA . ASP A 1 306 ? 13.111 0.242 3.398 1.00 88.25 306 ASP A CA 1
ATOM 2352 C C . ASP A 1 306 ? 12.013 -0.796 3.141 1.00 88.25 306 ASP A C 1
ATOM 2354 O O . ASP A 1 306 ? 11.184 -1.028 4.020 1.00 88.25 306 ASP A O 1
ATOM 2358 N N . ALA A 1 307 ? 12.066 -1.518 2.017 1.00 87.62 307 ALA A N 1
ATOM 2359 C CA . ALA A 1 307 ? 11.170 -2.639 1.738 1.00 87.62 307 ALA A CA 1
ATOM 2360 C C . ALA A 1 307 ? 11.270 -3.739 2.806 1.00 87.62 307 ALA A C 1
ATOM 2362 O O . ALA A 1 307 ? 10.246 -4.247 3.261 1.00 87.62 307 ALA A O 1
ATOM 2363 N N . ARG A 1 308 ? 12.492 -4.069 3.255 1.00 85.19 308 ARG A N 1
ATOM 2364 C CA . ARG A 1 308 ? 12.730 -5.031 4.348 1.00 85.19 308 ARG A CA 1
ATOM 2365 C C . ARG A 1 308 ? 12.109 -4.568 5.669 1.00 85.19 308 ARG A C 1
ATOM 2367 O O . ARG A 1 308 ? 11.499 -5.377 6.362 1.00 85.19 308 ARG A O 1
ATOM 2374 N N . LYS A 1 309 ? 12.202 -3.275 5.999 1.00 84.75 309 LYS A N 1
ATOM 2375 C CA . LYS A 1 309 ? 11.587 -2.702 7.215 1.00 84.75 309 LYS A CA 1
ATOM 2376 C C . LYS A 1 309 ? 10.059 -2.645 7.144 1.00 84.75 309 LYS A C 1
ATOM 2378 O O . LYS A 1 309 ? 9.405 -2.736 8.175 1.00 84.75 309 LYS A O 1
ATOM 2383 N N . GLN A 1 310 ? 9.508 -2.473 5.945 1.00 83.38 310 GLN A N 1
ATOM 2384 C CA . GLN A 1 310 ? 8.073 -2.304 5.692 1.00 83.38 310 GLN A CA 1
ATOM 2385 C C . GLN A 1 310 ? 7.371 -3.604 5.253 1.00 83.38 310 GLN A C 1
ATOM 2387 O O . GLN A 1 310 ? 6.273 -3.549 4.702 1.00 83.38 310 GLN A O 1
ATOM 2392 N N . SER A 1 311 ? 7.996 -4.768 5.465 1.00 80.19 311 SER A N 1
ATOM 2393 C CA . SER A 1 311 ? 7.440 -6.080 5.112 1.00 80.19 311 SER A CA 1
ATOM 2394 C C . SER A 1 311 ? 6.091 -6.328 5.819 1.00 80.19 311 SER A C 1
ATOM 2396 O O . SER A 1 311 ? 6.052 -6.237 7.049 1.00 80.19 311 SER A O 1
ATOM 2398 N N . PRO A 1 312 ? 5.013 -6.729 5.108 1.00 83.31 312 PRO A N 1
ATOM 2399 C CA . PRO A 1 312 ? 4.953 -7.109 3.690 1.00 83.31 312 PRO A CA 1
ATOM 2400 C C . PRO A 1 312 ? 5.003 -5.915 2.720 1.00 83.31 312 PRO A C 1
ATOM 2402 O O . PRO A 1 312 ? 4.268 -4.942 2.885 1.00 83.31 312 PRO A O 1
ATOM 2405 N N . CYS A 1 313 ? 5.842 -6.002 1.681 1.00 86.56 313 CYS A N 1
ATOM 2406 C CA . CYS A 1 313 ? 6.098 -4.891 0.755 1.00 86.56 313 CYS A CA 1
ATOM 2407 C C . CYS A 1 313 ? 6.180 -5.342 -0.714 1.00 86.56 313 CYS A C 1
ATOM 2409 O O . CYS A 1 313 ? 6.671 -6.428 -1.024 1.00 86.56 313 CYS A O 1
ATOM 2411 N N . ILE A 1 314 ? 5.723 -4.487 -1.629 1.00 88.44 314 ILE A N 1
ATOM 2412 C CA . ILE A 1 314 ? 5.831 -4.667 -3.076 1.00 88.44 314 ILE A CA 1
ATOM 2413 C C . ILE A 1 314 ? 6.716 -3.567 -3.652 1.00 88.44 314 ILE A C 1
ATOM 2415 O O . ILE A 1 314 ? 6.455 -2.374 -3.472 1.00 88.44 314 ILE A O 1
ATOM 2419 N N . ILE A 1 315 ? 7.741 -3.983 -4.394 1.00 90.44 315 ILE A N 1
ATOM 2420 C CA . ILE A 1 315 ? 8.628 -3.079 -5.124 1.00 90.44 315 ILE A CA 1
ATOM 2421 C C . ILE A 1 315 ? 8.214 -3.085 -6.593 1.00 90.44 315 ILE A C 1
ATOM 2423 O O . ILE A 1 315 ? 8.257 -4.128 -7.239 1.00 90.44 315 ILE A O 1
ATOM 2427 N N . VAL A 1 316 ? 7.841 -1.930 -7.139 1.00 90.38 316 VAL A N 1
ATOM 2428 C CA . VAL A 1 316 ? 7.527 -1.777 -8.566 1.00 90.38 316 VAL A CA 1
ATOM 2429 C C . VAL A 1 316 ? 8.704 -1.122 -9.277 1.00 90.38 316 VAL A C 1
ATOM 2431 O O . VAL A 1 316 ? 9.057 0.009 -8.957 1.00 90.38 316 VAL A O 1
ATOM 2434 N N . LEU A 1 317 ? 9.286 -1.822 -10.248 1.00 90.31 317 LEU A N 1
ATOM 2435 C CA . LEU A 1 317 ? 10.360 -1.342 -11.116 1.00 90.31 317 LEU A CA 1
ATOM 2436 C C . LEU A 1 317 ? 9.799 -1.099 -12.518 1.00 90.31 317 LEU A C 1
ATOM 2438 O O . LEU A 1 317 ? 9.577 -2.037 -13.282 1.00 90.31 317 LEU A O 1
ATOM 2442 N N . ASP A 1 318 ? 9.538 0.157 -12.853 1.00 88.94 318 ASP A N 1
ATOM 2443 C CA . ASP A 1 318 ? 9.002 0.523 -14.163 1.00 88.94 318 ASP A CA 1
ATOM 2444 C C . ASP A 1 318 ? 10.143 0.747 -15.165 1.00 88.94 318 ASP A C 1
ATOM 2446 O O . ASP A 1 318 ? 11.139 1.368 -14.805 1.00 88.94 318 ASP A O 1
ATOM 2450 N N . GLU A 1 319 ? 10.011 0.279 -16.408 1.00 87.19 319 GLU A N 1
ATOM 2451 C CA . GLU A 1 319 ? 11.025 0.449 -17.470 1.00 87.19 319 GLU A CA 1
ATOM 2452 C C . GLU A 1 319 ? 12.406 -0.124 -17.100 1.00 87.19 319 GLU A C 1
ATOM 2454 O O . GLU A 1 319 ? 13.446 0.528 -17.230 1.00 87.19 319 GLU A O 1
ATOM 2459 N N . VAL A 1 320 ? 12.437 -1.378 -16.637 1.00 87.56 320 VAL A N 1
ATOM 2460 C CA . VAL A 1 320 ? 13.683 -2.023 -16.184 1.00 87.56 320 VAL A CA 1
ATOM 2461 C C . VAL A 1 320 ? 14.723 -2.172 -17.306 1.00 87.56 320 VAL A C 1
ATOM 2463 O O . VAL A 1 320 ? 15.920 -2.225 -17.032 1.00 87.56 320 VAL A O 1
ATOM 2466 N N . ASP A 1 321 ? 14.303 -2.181 -18.576 1.00 85.31 321 ASP A N 1
ATOM 2467 C CA . ASP A 1 321 ? 15.206 -2.188 -19.733 1.00 85.31 321 ASP A CA 1
ATOM 2468 C C . ASP A 1 321 ? 16.046 -0.911 -19.859 1.00 85.31 321 ASP A C 1
ATOM 2470 O O . ASP A 1 321 ? 17.139 -0.976 -20.415 1.00 85.31 321 ASP A O 1
ATOM 2474 N N . ALA A 1 322 ? 15.602 0.216 -19.291 1.00 80.69 322 ALA A N 1
ATOM 2475 C CA . ALA A 1 322 ? 16.393 1.445 -19.245 1.00 80.69 322 ALA A CA 1
ATOM 2476 C C . ALA A 1 322 ? 17.537 1.375 -18.217 1.00 80.69 322 ALA A C 1
ATOM 2478 O O . ALA A 1 322 ? 18.568 2.012 -18.397 1.00 80.69 322 ALA A O 1
ATOM 2479 N N . MET A 1 323 ? 17.368 0.602 -17.139 1.00 77.38 323 MET A N 1
ATOM 2480 C CA . MET A 1 323 ? 18.383 0.450 -16.088 1.00 77.38 323 MET A CA 1
ATOM 2481 C C . MET A 1 323 ? 19.303 -0.748 -16.296 1.00 77.38 323 MET A C 1
ATOM 2483 O O . MET A 1 323 ? 20.400 -0.791 -15.738 1.00 77.38 323 MET A O 1
ATOM 2487 N N . CYS A 1 324 ? 18.810 -1.782 -16.977 1.00 79.44 324 CYS A N 1
ATOM 2488 C CA . CYS A 1 324 ? 19.465 -3.081 -17.042 1.00 79.44 324 CYS A CA 1
ATOM 2489 C C . CYS A 1 324 ? 19.592 -3.616 -18.476 1.00 79.44 324 CYS A C 1
ATOM 2491 O O . CYS A 1 324 ? 19.126 -4.732 -18.741 1.00 79.44 324 CYS A O 1
ATOM 2493 N N . PRO A 1 325 ? 20.223 -2.861 -19.397 1.00 78.56 325 PRO A N 1
ATOM 2494 C CA . PRO A 1 325 ? 20.427 -3.319 -20.762 1.00 78.56 325 PRO A CA 1
ATOM 2495 C C . PRO A 1 325 ? 21.375 -4.526 -20.825 1.00 78.56 325 PRO A C 1
ATOM 2497 O O . PRO A 1 325 ? 22.186 -4.780 -19.927 1.00 78.56 325 PRO A O 1
ATOM 2500 N N . ARG A 1 326 ? 21.290 -5.289 -21.919 1.00 76.81 326 ARG A N 1
ATOM 2501 C CA . ARG A 1 326 ? 22.232 -6.366 -22.227 1.00 76.81 326 ARG A CA 1
ATOM 2502 C C . ARG A 1 326 ? 23.647 -5.815 -22.329 1.00 76.81 326 ARG A C 1
ATOM 2504 O O . ARG A 1 326 ? 23.902 -4.818 -22.994 1.00 76.81 326 ARG A O 1
ATOM 2511 N N . ARG A 1 327 ? 24.589 -6.563 -21.756 1.00 67.00 327 ARG A N 1
ATOM 2512 C CA . ARG A 1 327 ? 26.023 -6.226 -21.739 1.00 67.00 327 ARG A CA 1
ATOM 2513 C C . ARG A 1 327 ? 26.650 -6.103 -23.136 1.00 67.00 327 ARG A C 1
ATOM 2515 O O . ARG A 1 327 ? 27.720 -5.518 -23.253 1.00 67.00 327 ARG A O 1
ATOM 2522 N N . GLU A 1 328 ? 26.014 -6.670 -24.164 1.00 61.81 328 GLU A N 1
ATOM 2523 C CA . GLU A 1 328 ? 26.534 -6.757 -25.536 1.00 61.81 328 GLU A CA 1
ATOM 2524 C C . GLU A 1 328 ? 26.012 -5.650 -26.479 1.00 61.81 328 GLU A C 1
ATOM 2526 O O . GLU A 1 328 ? 26.685 -5.348 -27.460 1.00 61.81 328 GLU A O 1
ATOM 2531 N N . ASP A 1 329 ? 24.882 -4.990 -26.177 1.00 57.25 329 ASP A N 1
ATOM 2532 C CA . ASP A 1 329 ? 24.182 -4.071 -27.105 1.00 57.25 329 ASP A CA 1
ATOM 2533 C C . ASP A 1 329 ? 24.728 -2.618 -27.141 1.00 57.25 329 ASP A C 1
ATOM 2535 O O . ASP A 1 329 ? 24.151 -1.749 -27.794 1.00 57.25 329 ASP A O 1
ATOM 2539 N N . GLY A 1 330 ? 25.894 -2.355 -26.536 1.00 48.62 330 GLY A N 1
ATOM 2540 C CA . GLY A 1 330 ? 26.751 -1.218 -26.903 1.00 48.62 330 GLY A CA 1
ATOM 2541 C C . GLY A 1 330 ? 26.984 -0.116 -25.854 1.00 48.62 330 GLY A C 1
ATOM 2542 O O . GLY A 1 330 ? 26.081 0.579 -25.412 1.00 48.62 330 GLY A O 1
ATOM 2543 N N . GLY A 1 331 ? 28.268 0.158 -25.591 1.00 49.53 331 GLY A N 1
ATOM 2544 C CA . GLY A 1 331 ? 28.831 1.486 -25.875 1.00 49.53 331 GLY A CA 1
ATOM 2545 C C . GLY A 1 331 ? 29.030 2.521 -24.761 1.00 49.53 331 GLY A C 1
ATOM 2546 O O . GLY A 1 331 ? 29.895 3.373 -24.949 1.00 49.53 331 GLY A O 1
ATOM 2547 N N . SER A 1 332 ? 28.340 2.500 -23.617 1.00 45.50 332 SER A N 1
ATOM 2548 C CA . SER A 1 332 ? 28.478 3.603 -22.644 1.00 45.50 332 SER A CA 1
ATOM 2549 C C . SER A 1 332 ? 28.400 3.164 -21.181 1.00 45.50 332 SER A C 1
ATOM 2551 O O . SER A 1 332 ? 27.360 2.760 -20.690 1.00 45.50 332 SER A O 1
ATOM 2553 N N . GLY A 1 333 ? 29.518 3.326 -20.465 1.00 57.59 333 GLY A N 1
ATOM 2554 C CA . GLY A 1 333 ? 29.545 3.533 -19.016 1.00 57.59 333 GLY A CA 1
ATOM 2555 C C . GLY A 1 333 ? 29.522 2.281 -18.134 1.00 57.59 333 GLY A C 1
ATOM 2556 O O . GLY A 1 333 ? 28.501 1.633 -17.951 1.00 57.59 333 GLY A O 1
ATOM 2557 N N . GLY A 1 334 ? 30.615 2.038 -17.400 1.00 64.38 334 GLY A N 1
ATOM 2558 C CA . GLY A 1 334 ? 30.650 1.062 -16.297 1.00 64.38 334 GLY A CA 1
ATOM 2559 C C . GLY A 1 334 ? 29.660 1.338 -15.151 1.00 64.38 334 GLY A C 1
ATOM 2560 O O . GLY A 1 334 ? 29.674 0.610 -14.167 1.00 64.38 334 GLY A O 1
ATOM 2561 N N . VAL A 1 335 ? 28.826 2.375 -15.255 1.00 70.69 335 VAL A N 1
ATOM 2562 C CA . VAL A 1 335 ? 27.791 2.752 -14.287 1.00 70.69 335 VAL A CA 1
ATOM 2563 C C . VAL A 1 335 ? 26.567 1.842 -14.422 1.00 70.69 335 VAL A C 1
ATOM 2565 O O . VAL A 1 335 ? 26.146 1.263 -13.425 1.00 70.69 335 VAL A O 1
ATOM 2568 N N . GLU A 1 336 ? 26.049 1.618 -15.634 1.00 74.19 336 GLU A N 1
ATOM 2569 C CA . GLU A 1 336 ? 24.863 0.770 -15.858 1.00 74.19 336 GLU A CA 1
ATOM 2570 C C . GLU A 1 336 ? 25.128 -0.682 -15.433 1.00 74.19 336 GLU A C 1
ATOM 2572 O O . GLU A 1 336 ? 24.345 -1.288 -14.702 1.00 74.19 336 GLU A O 1
ATOM 2577 N N . ALA A 1 337 ? 26.311 -1.210 -15.764 1.00 78.00 337 ALA A N 1
ATOM 2578 C CA . ALA A 1 337 ? 26.737 -2.543 -15.338 1.00 78.00 337 ALA A CA 1
ATOM 2579 C C . ALA A 1 337 ? 26.811 -2.697 -13.802 1.00 78.00 337 ALA A C 1
ATOM 2581 O O . ALA A 1 337 ? 26.535 -3.778 -13.275 1.00 78.00 337 ALA A O 1
ATOM 2582 N N . ARG A 1 338 ? 27.158 -1.630 -13.066 1.00 80.62 338 ARG A N 1
ATOM 2583 C CA . ARG A 1 338 ? 27.172 -1.637 -11.591 1.00 80.62 338 ARG A CA 1
ATOM 2584 C C . ARG A 1 338 ? 25.770 -1.551 -10.996 1.00 80.62 338 ARG A C 1
ATOM 2586 O O . ARG A 1 338 ? 25.514 -2.193 -9.976 1.00 80.62 338 ARG A O 1
ATOM 2593 N N . VAL A 1 339 ? 24.855 -0.826 -11.639 1.00 83.00 339 VAL A N 1
ATOM 2594 C CA . VAL A 1 339 ? 23.437 -0.804 -11.253 1.00 83.00 339 VAL A CA 1
ATOM 2595 C C . VAL A 1 339 ? 22.829 -2.197 -11.419 1.00 83.00 339 VAL A C 1
ATOM 2597 O O . VAL A 1 339 ? 22.229 -2.700 -10.471 1.00 83.00 339 VAL A O 1
ATOM 2600 N N . VAL A 1 340 ? 23.079 -2.873 -12.550 1.00 85.25 340 VAL A N 1
ATOM 2601 C CA . VAL A 1 340 ? 22.666 -4.274 -12.767 1.00 85.25 340 VAL A CA 1
ATOM 2602 C C . VAL A 1 340 ? 23.230 -5.185 -11.677 1.00 85.25 340 VAL A C 1
ATOM 2604 O O . VAL A 1 340 ? 22.486 -5.945 -11.064 1.00 85.25 340 VAL A O 1
ATOM 2607 N N . ALA A 1 341 ? 24.534 -5.100 -11.392 1.00 87.00 341 ALA A N 1
ATOM 2608 C CA . ALA A 1 341 ? 25.164 -5.913 -10.351 1.00 87.00 341 ALA A CA 1
ATOM 2609 C C . ALA A 1 341 ? 24.560 -5.658 -8.960 1.00 87.00 341 ALA A C 1
ATOM 2611 O O . ALA A 1 341 ? 24.357 -6.602 -8.194 1.00 87.00 341 ALA A O 1
ATOM 2612 N N . THR A 1 342 ? 24.233 -4.402 -8.649 1.00 88.19 342 THR A N 1
ATOM 2613 C CA . THR A 1 342 ? 23.603 -4.034 -7.378 1.00 88.19 342 THR A CA 1
ATOM 2614 C C . THR A 1 342 ? 22.184 -4.593 -7.301 1.00 88.19 342 THR A C 1
ATOM 2616 O O . THR A 1 342 ? 21.844 -5.211 -6.298 1.00 88.19 342 THR A O 1
ATOM 2619 N N . LEU A 1 343 ? 21.385 -4.472 -8.368 1.00 88.81 343 LEU A N 1
ATOM 2620 C CA . LEU A 1 343 ? 20.034 -5.038 -8.421 1.00 88.81 343 LEU A CA 1
ATOM 2621 C C . LEU A 1 343 ? 20.049 -6.562 -8.268 1.00 88.81 343 LEU A C 1
ATOM 2623 O O . LEU A 1 343 ? 19.265 -7.101 -7.498 1.00 88.81 343 LEU A O 1
ATOM 2627 N N . LEU A 1 344 ? 20.965 -7.256 -8.947 1.00 89.12 344 LEU A N 1
ATOM 2628 C CA . LEU A 1 344 ? 21.145 -8.702 -8.795 1.00 89.12 344 LEU A CA 1
ATOM 2629 C C . LEU A 1 344 ? 21.488 -9.091 -7.352 1.00 89.12 344 LEU A C 1
ATOM 2631 O O . LEU A 1 344 ? 20.919 -10.044 -6.828 1.00 89.12 344 LEU A O 1
ATOM 2635 N N . THR A 1 345 ? 22.384 -8.336 -6.714 1.00 89.31 345 THR A N 1
ATOM 2636 C CA . THR A 1 345 ? 22.782 -8.568 -5.318 1.00 89.31 345 THR A CA 1
ATOM 2637 C C . THR A 1 345 ? 21.609 -8.357 -4.361 1.00 89.31 345 THR A C 1
ATOM 2639 O O . THR A 1 345 ? 21.412 -9.162 -3.453 1.00 89.31 345 THR A O 1
ATOM 2642 N N . GLU A 1 346 ? 20.797 -7.317 -4.577 1.00 89.38 346 GLU A N 1
ATOM 2643 C CA . GLU A 1 346 ? 19.607 -7.073 -3.759 1.00 89.38 346 GLU A CA 1
ATOM 2644 C C . GLU A 1 346 ? 18.523 -8.135 -3.981 1.00 89.38 346 GLU A C 1
ATOM 2646 O O . GLU A 1 346 ? 17.974 -8.613 -2.994 1.00 89.38 346 GLU A O 1
ATOM 2651 N N . LEU A 1 347 ? 18.257 -8.558 -5.227 1.00 87.69 347 LEU A N 1
ATOM 2652 C CA . LEU A 1 347 ? 17.287 -9.620 -5.550 1.00 87.69 347 LEU A CA 1
ATOM 2653 C C . LEU A 1 347 ? 17.675 -10.973 -4.929 1.00 87.69 347 LEU A C 1
ATOM 2655 O O . LEU A 1 347 ? 16.834 -11.648 -4.330 1.00 87.69 347 LEU A O 1
ATOM 2659 N N . ASP A 1 348 ? 18.950 -11.357 -5.029 1.00 85.44 348 ASP A N 1
ATOM 2660 C CA . ASP A 1 348 ? 19.458 -12.592 -4.420 1.00 85.44 348 ASP A CA 1
ATOM 2661 C C . ASP A 1 348 ? 19.406 -12.506 -2.880 1.00 85.44 348 ASP A C 1
ATOM 2663 O O . ASP A 1 348 ? 19.104 -13.492 -2.205 1.00 85.44 348 ASP A O 1
ATOM 2667 N N . GLY A 1 349 ? 19.638 -11.307 -2.334 1.00 82.00 349 GLY A N 1
ATOM 2668 C CA . GLY A 1 349 ? 19.606 -10.989 -0.908 1.00 82.00 349 GLY A CA 1
ATOM 2669 C C . GLY A 1 349 ? 18.236 -10.587 -0.352 1.00 82.00 349 GLY A C 1
ATOM 2670 O O . GLY A 1 349 ? 18.190 -10.060 0.761 1.00 82.00 349 GLY A O 1
ATOM 2671 N N . ILE A 1 350 ? 17.127 -10.786 -1.078 1.00 78.31 350 ILE A N 1
ATOM 2672 C CA . ILE A 1 350 ? 15.782 -10.458 -0.565 1.00 78.31 350 ILE A CA 1
ATOM 2673 C C . ILE A 1 350 ? 15.481 -11.250 0.710 1.00 78.31 350 ILE A C 1
ATOM 2675 O O . ILE A 1 350 ? 14.988 -10.670 1.668 1.00 78.31 350 ILE A O 1
ATOM 2679 N N . ASP A 1 351 ? 15.850 -12.533 0.762 1.00 70.88 351 ASP A N 1
ATOM 2680 C CA . ASP A 1 351 ? 15.550 -13.408 1.905 1.00 70.88 351 ASP A CA 1
ATOM 2681 C C . ASP A 1 351 ? 16.417 -13.099 3.144 1.00 70.88 351 ASP A C 1
ATOM 2683 O O . ASP A 1 351 ? 16.188 -13.649 4.222 1.00 70.88 351 ASP A O 1
ATOM 2687 N N . ALA A 1 352 ? 17.434 -12.241 3.009 1.00 59.88 352 ALA A N 1
ATOM 2688 C CA . ALA A 1 352 ? 18.368 -11.925 4.080 1.00 59.88 352 ALA A CA 1
ATOM 2689 C C . ALA A 1 352 ? 17.812 -10.817 4.995 1.00 59.88 352 ALA A C 1
ATOM 2691 O O . ALA A 1 352 ? 17.572 -9.693 4.553 1.00 59.88 352 ALA A O 1
ATOM 2692 N N . GLY A 1 353 ? 17.675 -11.120 6.292 1.00 53.59 353 GLY A N 1
ATOM 2693 C CA . GLY A 1 353 ? 17.413 -10.117 7.336 1.00 53.59 353 GLY A CA 1
ATOM 2694 C C . GLY A 1 353 ? 15.963 -9.992 7.807 1.00 53.59 353 GLY A C 1
ATOM 2695 O O . GLY A 1 353 ? 15.559 -8.911 8.232 1.00 53.59 353 GLY A O 1
ATOM 2696 N N . GLY A 1 354 ? 15.176 -11.065 7.737 1.00 53.31 354 GLY A N 1
ATOM 2697 C CA . GLY A 1 354 ? 13.843 -11.084 8.334 1.00 53.31 354 GLY A CA 1
ATOM 2698 C C . GLY A 1 354 ? 13.868 -11.074 9.868 1.00 53.31 354 GLY A C 1
ATOM 2699 O O . GLY A 1 354 ? 14.819 -11.539 10.499 1.00 53.31 354 GLY A O 1
ATOM 2700 N N . ALA A 1 355 ? 12.829 -10.501 10.477 1.00 48.34 355 ALA A N 1
ATOM 2701 C CA . ALA A 1 355 ? 12.653 -10.524 11.925 1.00 48.34 355 ALA A CA 1
ATOM 2702 C C . ALA A 1 355 ? 12.115 -11.901 12.355 1.00 48.34 355 ALA A C 1
ATOM 2704 O O . ALA A 1 355 ? 11.099 -12.343 11.829 1.00 48.34 355 ALA A O 1
ATOM 2705 N N . ASN A 1 356 ? 12.763 -12.539 13.338 1.00 48.22 356 ASN A N 1
ATOM 2706 C CA . ASN A 1 356 ? 12.373 -13.832 13.932 1.00 48.22 356 ASN A CA 1
ATOM 2707 C C . ASN A 1 356 ? 12.485 -15.064 13.002 1.00 48.22 356 ASN A C 1
ATOM 2709 O O . ASN A 1 356 ? 11.538 -15.837 12.917 1.00 48.22 356 ASN A O 1
ATOM 2713 N N . ASP A 1 357 ? 13.624 -15.261 12.322 1.00 57.53 357 ASP A N 1
ATOM 2714 C CA . ASP A 1 357 ? 13.917 -16.434 11.461 1.00 57.53 357 ASP A CA 1
ATOM 2715 C C . ASP A 1 357 ? 12.959 -16.667 10.265 1.00 57.53 357 ASP A C 1
ATOM 2717 O O . ASP A 1 357 ? 13.151 -17.606 9.492 1.00 57.53 357 ASP A O 1
ATOM 2721 N N . GLU A 1 358 ? 11.974 -15.792 10.037 1.00 61.22 358 GLU A N 1
ATOM 2722 C CA . GLU A 1 358 ? 11.111 -15.819 8.852 1.00 61.22 358 GLU A CA 1
ATOM 2723 C C . GLU A 1 358 ? 11.637 -14.871 7.761 1.00 61.22 358 GLU A C 1
ATOM 2725 O O . GLU A 1 358 ? 11.936 -13.713 8.060 1.00 61.22 358 GLU A O 1
ATOM 2730 N N . PRO A 1 359 ? 11.736 -15.300 6.488 1.00 65.38 359 PRO A N 1
ATOM 2731 C CA . PRO A 1 359 ? 12.188 -14.433 5.403 1.00 65.38 359 PRO A CA 1
ATOM 2732 C C . PRO A 1 359 ? 11.212 -13.258 5.188 1.00 65.38 359 PRO A C 1
ATOM 2734 O O . PRO A 1 359 ? 9.992 -13.439 5.271 1.00 65.38 359 PRO A O 1
ATOM 2737 N N . PRO A 1 360 ? 11.714 -12.043 4.896 1.00 69.38 360 PRO A N 1
ATOM 2738 C CA . PRO A 1 360 ? 10.863 -10.880 4.672 1.00 69.38 360 PRO A CA 1
ATOM 2739 C C . PRO A 1 360 ? 9.966 -11.087 3.442 1.00 69.38 360 PRO A C 1
ATOM 2741 O O . PRO A 1 360 ? 10.381 -11.615 2.410 1.00 69.38 360 PRO A O 1
ATOM 2744 N N . ARG A 1 361 ? 8.708 -10.649 3.551 1.00 80.69 361 ARG A N 1
ATOM 2745 C CA . ARG A 1 361 ? 7.665 -10.859 2.538 1.00 80.69 361 ARG A CA 1
ATOM 2746 C C . ARG A 1 361 ? 7.712 -9.741 1.504 1.00 80.69 361 ARG A C 1
ATOM 2748 O O . ARG A 1 361 ? 6.953 -8.776 1.592 1.00 80.69 361 ARG A O 1
ATOM 2755 N N . ILE A 1 362 ? 8.643 -9.858 0.560 1.00 86.31 362 ILE A N 1
ATOM 2756 C CA . ILE A 1 362 ? 8.877 -8.855 -0.483 1.00 86.31 362 ILE A CA 1
ATOM 2757 C C . ILE A 1 362 ? 8.662 -9.476 -1.859 1.00 86.31 362 ILE A C 1
ATOM 2759 O O . ILE A 1 362 ? 9.244 -10.514 -2.167 1.00 86.31 362 ILE A O 1
ATOM 2763 N N . VAL A 1 363 ? 7.865 -8.811 -2.696 1.00 87.62 363 VAL A N 1
ATOM 2764 C CA . VAL A 1 363 ? 7.661 -9.192 -4.101 1.00 87.62 363 VAL A CA 1
ATOM 2765 C C . VAL A 1 363 ? 8.075 -8.037 -5.007 1.00 87.62 363 VAL A C 1
ATOM 2767 O O . VAL A 1 363 ? 7.669 -6.894 -4.792 1.00 87.62 363 VAL A O 1
ATOM 2770 N N . VAL A 1 364 ? 8.875 -8.325 -6.032 1.00 90.62 364 VAL A N 1
ATOM 2771 C CA . VAL A 1 364 ? 9.328 -7.330 -7.012 1.00 90.62 364 VAL A CA 1
ATOM 2772 C C . VAL A 1 364 ? 8.548 -7.485 -8.316 1.00 90.62 364 VAL A C 1
ATOM 2774 O O . VAL A 1 364 ? 8.553 -8.546 -8.930 1.00 90.62 364 VAL A O 1
ATOM 2777 N N . VAL A 1 365 ? 7.896 -6.423 -8.778 1.00 91.12 365 VAL A N 1
ATOM 2778 C CA . VAL A 1 365 ? 7.186 -6.383 -10.062 1.00 91.12 365 VAL A CA 1
ATOM 2779 C C . VAL A 1 365 ? 7.949 -5.464 -11.005 1.00 91.12 365 VAL A C 1
ATOM 2781 O O . VAL A 1 365 ? 8.011 -4.261 -10.773 1.00 91.12 365 VAL A O 1
ATOM 2784 N N . ALA A 1 366 ? 8.522 -6.013 -12.070 1.00 92.00 366 ALA A N 1
ATOM 2785 C CA . ALA A 1 366 ? 9.235 -5.254 -13.090 1.00 92.00 366 ALA A CA 1
ATOM 2786 C C . ALA A 1 366 ? 8.414 -5.137 -14.378 1.00 92.00 366 ALA A C 1
ATOM 2788 O O . ALA A 1 366 ? 7.752 -6.095 -14.775 1.00 92.00 366 ALA A O 1
ATOM 2789 N N . THR A 1 367 ? 8.472 -3.993 -15.061 1.00 91.94 367 THR A N 1
ATOM 2790 C CA . THR A 1 367 ? 7.857 -3.799 -16.384 1.00 91.94 367 THR A CA 1
ATOM 2791 C C . THR A 1 367 ? 8.924 -3.573 -17.451 1.00 91.94 367 THR A C 1
ATOM 2793 O O . THR A 1 367 ? 9.957 -2.948 -17.208 1.00 91.94 367 THR A O 1
ATOM 2796 N N . THR A 1 368 ? 8.676 -4.076 -18.660 1.00 90.25 368 THR A N 1
ATOM 2797 C CA . THR A 1 368 ? 9.528 -3.802 -19.819 1.00 90.25 368 THR A CA 1
ATOM 2798 C C . THR A 1 368 ? 8.755 -3.821 -21.128 1.00 90.25 368 THR A C 1
ATOM 2800 O O . THR A 1 368 ? 7.810 -4.589 -21.313 1.00 90.25 368 THR A O 1
ATOM 2803 N N . ASN A 1 369 ? 9.197 -3.002 -22.078 1.00 90.69 369 ASN A N 1
ATOM 2804 C CA . ASN A 1 369 ? 8.722 -3.074 -23.459 1.00 90.69 369 ASN A CA 1
ATOM 2805 C C . ASN A 1 369 ? 9.634 -3.942 -24.343 1.00 90.69 369 ASN A C 1
ATOM 2807 O O . ASN A 1 369 ? 9.260 -4.313 -25.455 1.00 90.69 369 ASN A O 1
ATOM 2811 N N . ARG A 1 370 ? 10.845 -4.261 -23.866 1.00 87.38 370 ARG A N 1
ATOM 2812 C CA . ARG A 1 370 ? 11.892 -4.958 -24.620 1.00 87.38 370 ARG A CA 1
ATOM 2813 C C . ARG A 1 370 ? 12.462 -6.114 -23.787 1.00 87.38 370 ARG A C 1
ATOM 2815 O O . ARG A 1 370 ? 13.589 -6.023 -23.306 1.00 87.38 370 ARG A O 1
ATOM 2822 N N . PRO A 1 371 ? 11.754 -7.253 -23.669 1.00 86.94 371 PRO A N 1
ATOM 2823 C CA . PRO A 1 371 ? 12.222 -8.393 -22.866 1.00 86.94 371 PRO A CA 1
ATOM 2824 C C . PRO A 1 371 ? 13.555 -8.979 -23.359 1.00 86.94 371 PRO A C 1
ATOM 2826 O O . PRO A 1 371 ? 14.302 -9.588 -22.592 1.00 86.94 371 PRO A O 1
ATOM 2829 N N . ASN A 1 372 ? 13.870 -8.784 -24.643 1.00 86.75 372 ASN A N 1
ATOM 2830 C CA . ASN A 1 372 ? 15.133 -9.202 -25.244 1.00 86.75 372 ASN A CA 1
ATOM 2831 C C . ASN A 1 372 ? 16.281 -8.218 -24.990 1.00 86.75 372 ASN A C 1
ATOM 2833 O O . ASN A 1 372 ? 17.417 -8.593 -25.228 1.00 86.75 372 ASN A O 1
ATOM 2837 N N . ALA A 1 373 ? 16.018 -6.996 -24.521 1.00 84.44 373 ALA A N 1
ATOM 2838 C CA . ALA A 1 373 ? 17.057 -6.005 -24.241 1.00 84.44 373 ALA A CA 1
ATOM 2839 C C . ALA A 1 373 ? 17.583 -6.079 -22.799 1.00 84.44 373 ALA A C 1
ATOM 2841 O O . ALA A 1 373 ? 18.590 -5.452 -22.503 1.00 84.44 373 ALA A O 1
ATOM 2842 N N . ILE A 1 374 ? 16.938 -6.842 -21.909 1.00 86.94 374 ILE A N 1
ATOM 2843 C CA . ILE A 1 374 ? 17.340 -6.969 -20.499 1.00 86.94 374 ILE A CA 1
ATOM 2844 C C . ILE A 1 374 ? 18.474 -7.994 -20.340 1.00 86.94 374 ILE A C 1
ATOM 2846 O O . ILE A 1 374 ? 18.512 -9.002 -21.057 1.00 86.94 374 ILE A O 1
ATOM 2850 N N . ASP A 1 375 ? 19.371 -7.773 -19.368 1.00 86.38 375 ASP A N 1
ATOM 2851 C CA . ASP A 1 375 ? 20.382 -8.760 -18.954 1.00 86.38 375 ASP A CA 1
ATOM 2852 C C . ASP A 1 375 ? 19.720 -10.126 -18.618 1.00 86.38 375 ASP A C 1
ATOM 2854 O O . ASP A 1 375 ? 18.907 -10.217 -17.689 1.00 86.38 375 ASP A O 1
ATOM 2858 N N . PRO A 1 376 ? 20.076 -11.223 -19.323 1.00 86.62 376 PRO A N 1
ATOM 2859 C CA . PRO A 1 376 ? 19.523 -12.557 -19.083 1.00 86.62 376 PRO A CA 1
ATOM 2860 C C . PRO A 1 376 ? 19.720 -13.074 -17.653 1.00 86.62 376 PRO A C 1
ATOM 2862 O O . PRO A 1 376 ? 18.999 -13.970 -17.217 1.00 86.62 376 PRO A O 1
ATOM 2865 N N . ALA A 1 377 ? 20.690 -12.538 -16.906 1.00 87.38 377 ALA A N 1
ATOM 2866 C CA . ALA A 1 377 ? 20.913 -12.893 -15.514 1.00 87.38 377 ALA A CA 1
ATOM 2867 C C . ALA A 1 377 ? 19.704 -12.553 -14.628 1.00 87.38 377 ALA A C 1
ATOM 2869 O O . ALA A 1 377 ? 19.446 -13.285 -13.675 1.00 87.38 377 ALA A O 1
ATOM 2870 N N . LEU A 1 378 ? 18.951 -11.494 -14.936 1.00 86.00 378 LEU A N 1
ATOM 2871 C CA . LEU A 1 378 ? 17.770 -11.084 -14.166 1.00 86.00 378 LEU A CA 1
ATOM 2872 C C . LEU A 1 378 ? 16.590 -12.057 -14.327 1.00 86.00 378 LEU A C 1
ATOM 2874 O O . LEU A 1 378 ? 15.782 -12.191 -13.415 1.00 86.00 378 LEU A O 1
ATOM 2878 N N . ARG A 1 379 ? 16.529 -12.780 -15.451 1.00 88.50 379 ARG A N 1
ATOM 2879 C CA . ARG A 1 379 ? 15.460 -13.737 -15.802 1.00 88.50 379 ARG A CA 1
ATOM 2880 C C . ARG A 1 379 ? 15.727 -15.164 -15.307 1.00 88.50 379 ARG A C 1
ATOM 2882 O O . ARG A 1 379 ? 15.029 -16.105 -15.672 1.00 88.50 379 ARG A O 1
ATOM 2889 N N . ARG A 1 380 ? 16.791 -15.367 -14.524 1.00 89.12 380 ARG A N 1
ATOM 2890 C CA . ARG A 1 380 ? 17.110 -16.685 -13.959 1.00 89.12 380 ARG A CA 1
ATOM 2891 C C . ARG A 1 380 ? 16.162 -17.015 -12.797 1.00 89.12 380 ARG A C 1
ATOM 2893 O O . ARG A 1 380 ? 15.769 -16.097 -12.081 1.00 89.12 380 ARG A O 1
ATOM 2900 N N . PRO A 1 381 ? 15.851 -18.304 -12.561 1.00 82.56 381 PRO A N 1
ATOM 2901 C CA . PRO A 1 381 ? 15.040 -18.714 -11.417 1.00 82.56 381 PRO A CA 1
ATOM 2902 C C . PRO A 1 381 ? 15.620 -18.210 -10.086 1.00 82.56 381 PRO A C 1
ATOM 2904 O O . PRO A 1 381 ? 16.818 -18.357 -9.843 1.00 82.56 381 PRO A O 1
ATOM 2907 N N . GLY A 1 382 ? 14.767 -17.657 -9.223 1.00 78.00 382 GLY A N 1
ATOM 2908 C CA . GLY A 1 382 ? 15.134 -17.008 -7.960 1.00 78.00 382 GLY A CA 1
ATOM 2909 C C . GLY A 1 382 ? 15.285 -15.482 -8.045 1.00 78.00 382 GLY A C 1
ATOM 2910 O O . GLY A 1 382 ? 15.740 -14.880 -7.075 1.00 78.00 382 GLY A O 1
ATOM 2911 N N . ARG A 1 383 ? 14.931 -14.872 -9.181 1.00 87.88 383 ARG A N 1
ATOM 2912 C CA . ARG A 1 383 ? 14.944 -13.429 -9.471 1.00 87.88 383 ARG A CA 1
ATOM 2913 C C . ARG A 1 383 ? 13.608 -13.059 -10.123 1.00 87.88 383 ARG A C 1
ATOM 2915 O O . ARG A 1 383 ? 12.602 -13.026 -9.426 1.00 87.88 383 ARG A O 1
ATOM 2922 N N . PHE A 1 384 ? 13.562 -12.819 -11.438 1.00 89.00 384 PHE A N 1
ATOM 2923 C CA . PHE A 1 384 ? 12.302 -12.719 -12.184 1.00 89.00 384 PHE A CA 1
ATOM 2924 C C . PHE A 1 384 ? 11.867 -14.096 -12.688 1.00 89.00 384 PHE A C 1
ATOM 2926 O O . PHE A 1 384 ? 12.082 -14.461 -13.840 1.00 89.00 384 PHE A O 1
ATOM 2933 N N . ASP A 1 385 ? 11.275 -14.867 -11.781 1.00 82.88 385 ASP A N 1
ATOM 2934 C CA . ASP A 1 385 ? 10.907 -16.277 -11.974 1.00 82.88 385 ASP A CA 1
ATOM 2935 C C . ASP A 1 385 ? 9.680 -16.441 -12.872 1.00 82.88 385 ASP A C 1
ATOM 2937 O O . ASP A 1 385 ? 9.458 -17.492 -13.479 1.00 82.88 385 ASP A O 1
ATOM 2941 N N . ARG A 1 386 ? 8.823 -15.418 -12.869 1.00 87.94 386 ARG A N 1
ATOM 2942 C CA . ARG A 1 386 ? 7.539 -15.404 -13.559 1.00 87.94 386 ARG A CA 1
ATOM 2943 C C . ARG A 1 386 ? 7.533 -14.290 -14.578 1.00 87.94 386 ARG A C 1
ATOM 2945 O O . ARG A 1 386 ? 7.750 -13.134 -14.237 1.00 87.94 386 ARG A O 1
ATOM 2952 N N . GLU A 1 387 ? 7.224 -14.643 -15.814 1.00 90.06 387 GLU A N 1
ATOM 2953 C CA . GLU A 1 387 ? 7.084 -13.689 -16.903 1.00 90.06 387 GLU A CA 1
ATOM 2954 C C . GLU A 1 387 ? 5.650 -13.732 -17.418 1.00 90.06 387 GLU A C 1
ATOM 2956 O O . GLU A 1 387 ? 5.092 -14.810 -17.629 1.00 90.06 387 GLU A O 1
ATOM 2961 N N . ILE A 1 388 ? 5.046 -12.561 -17.590 1.00 89.69 388 ILE A N 1
ATOM 2962 C CA . ILE A 1 388 ? 3.657 -12.421 -18.022 1.00 89.69 388 ILE A CA 1
ATOM 2963 C C . ILE A 1 388 ? 3.629 -11.480 -19.216 1.00 89.69 388 ILE A C 1
ATOM 2965 O O . ILE A 1 388 ? 4.065 -10.330 -19.131 1.00 89.69 388 ILE A O 1
ATOM 2969 N N . GLU A 1 389 ? 3.113 -12.000 -20.324 1.00 89.81 389 GLU A N 1
ATOM 2970 C CA . GLU A 1 389 ? 2.922 -11.251 -21.558 1.00 89.81 389 GLU A CA 1
ATOM 2971 C C . GLU A 1 389 ? 1.621 -10.437 -21.493 1.00 89.81 389 GLU A C 1
ATOM 2973 O O . GLU A 1 389 ? 0.553 -10.977 -21.174 1.00 89.81 389 GLU A O 1
ATOM 2978 N N . ILE A 1 390 ? 1.736 -9.133 -21.773 1.00 85.75 390 ILE A N 1
ATOM 2979 C CA . ILE A 1 390 ? 0.654 -8.135 -21.732 1.00 85.75 390 ILE A CA 1
ATOM 2980 C C . ILE A 1 390 ? 0.408 -7.501 -23.089 1.00 85.75 390 ILE A C 1
ATOM 2982 O O . ILE A 1 390 ? 1.312 -6.759 -23.564 1.00 85.75 390 ILE A O 1
#

Mean predicted aligned error: 19.07 Å

Secondary structure (DSSP, 8-state):
---EEEEEEEPPTT-TTTTEEEE-HHHHHHHT--TT-EEEEEESSTTS--EEEEEEE--SSS-TTEEEE-HHHHHHTTPPTT-EEEEEE---TTTEEE-SEEEEEESSPPPHHHHHTHHHHHHHHHHHHHHH-EEETT-EEEEEETTEEEEEEEEEE-TTS---S-SSSSTT--TTS---GGGT---EEE--TT-EEEEPPGGGS-------SS-GGGGSTT-HHHHHHHHHHHHHHHH-HHHHHHTTPPPP-EEEEE-STTSSHHHHHHHHHHHSSSEEEEEEHHHHHTS-TTHHHHHHHHHHHHHHHT-SEEEEEE-HHHHSB-TTS----HHHHHHHHHHHHHHHTTTTT-GGGSPP-EEEEEEES-TTTB-GGGGSTTSEEEEEE-

pLDDT: mean 70.56, std 15.29, range [27.75, 92.38]

Nearest PDB structures (foldseek):
  6hd3-assembly1_C  TM=4.918E-01  e=1.138E-31  Arabidopsis thaliana
  8hrz-assembly1_L  TM=4.981E-01  e=2.349E-31  Homo sapiens
  5c18-assembly1_E  TM=4.975E-01  e=2.816E-31  Homo sapiens
  6hd3-assembly1_A  TM=4.919E-01  e=1.439E-30  Arabidopsis thaliana
  5dyi-assembly2_H  TM=4.938E-01  e=3.757E-29  Homo sapiens

Solvent-accessible surface area (backbone atoms only — not comparable to full-atom values): 22311 Å² total; per-residue (Å²): 135,72,70,46,78,25,32,30,37,67,47,63,95,85,56,92,51,58,54,40,28,34,34,30,60,70,56,35,62,75,52,72,54,58,82,67,38,58,29,38,38,30,39,66,67,75,86,55,42,66,46,48,36,27,34,33,74,56,91,75,92,88,56,93,58,40,31,39,32,23,60,63,59,27,56,37,42,70,48,54,74,71,34,57,29,32,35,35,71,52,84,57,83,86,47,60,40,81,35,62,32,41,36,30,36,64,77,55,89,74,56,81,66,45,72,81,38,44,70,59,52,34,50,52,47,41,54,56,44,46,44,44,32,42,47,45,74,65,29,51,40,68,42,74,55,96,89,39,79,40,49,30,29,31,69,47,67,40,96,82,62,78,87,81,84,74,78,82,78,71,85,67,76,64,97,80,66,91,69,69,63,79,77,71,67,84,53,34,32,35,43,49,94,79,38,43,54,43,70,61,67,81,84,82,52,82,71,77,69,74,74,61,96,58,61,49,60,74,76,54,80,96,40,67,70,57,50,51,53,53,45,53,65,49,51,46,56,71,75,45,50,68,59,35,62,76,70,73,47,81,76,73,44,19,36,35,41,29,36,62,83,89,61,46,59,70,56,48,56,54,20,53,50,68,61,45,99,42,44,69,49,78,46,50,18,70,64,48,66,70,46,61,93,67,51,40,52,53,51,51,53,49,51,54,53,50,38,59,75,43,50,48,18,39,38,36,35,37,44,42,42,71,41,27,50,36,92,79,82,68,95,75,63,81,59,48,61,47,42,38,53,49,52,51,52,48,50,68,43,51,60,64,84,32,79,86,90,41,61,44,51,55,38,35,42,33,28,31,64,46,77,86,42,32,38,70,77,52,59,35,83,73,30,31,62,40,78,43,82,79

Foldseek 3Di:
DDWAKFFEDEDDPPDPQLQEKEDAPVVCVVQVHDQQAKKWKAFPLQPAFIAIGGYHYDDDDDDPGHIYHYPFRCVLRVHDGRGMMIMHGDPCVPQEEAFQEWEKEWPDDDDPVCVVVVVVVQVQVLVSLLSSQKDAAQRWGWGQDPNRTTIIGTHDTDPPPPPDDQPPPPPDDDSDDDDPCVVNGPHMYGRDPSHGYHYDDPPPDPDPPPPPPDQLCVVQPPCVVVLVVVCCLQVCCQPPVVVCVVVVHDRQAEAEEEAAPPNCLVSSLVSSQVRDPFAEAEDELVVLLPDDQPVSLVVVVVSLVVVLVRFVYEYEYEAVLSLAFAPPPDDDDPRSVVSNVSLLVSLLCQQPDHDPPGGGNYHYYYYHHCPPGGHVSQCDPSHNVHYDYD

Radius of gyration: 27.25 Å; Cα contacts (8 Å, |Δi|>4): 661; chains: 1; bounding box: 74×60×65 Å

Organism: NCBI:txid456999